Protein AF-A0A2D6X6U3-F1 (afdb_monomer)

Solvent-accessible surface area (backbone atoms only — not comparable to full-atom values): 22596 Å² total; per-residue (Å²): 142,79,85,82,82,76,74,92,81,54,95,64,70,84,72,78,69,71,82,51,91,83,68,68,94,74,86,71,89,72,70,58,77,75,73,45,63,48,71,36,63,49,91,46,55,62,51,50,60,38,50,52,53,44,48,73,73,66,46,35,29,40,32,44,30,29,43,39,57,72,42,44,70,64,40,56,71,65,46,33,44,51,45,27,53,53,24,72,74,70,71,38,43,69,32,35,41,49,38,80,51,19,31,43,11,42,38,71,89,69,31,38,62,51,69,68,36,18,53,46,31,39,54,54,54,44,50,47,52,58,52,49,42,50,47,32,85,76,33,64,38,38,36,36,37,48,60,35,60,40,48,73,21,68,42,71,40,74,41,87,94,57,55,96,89,50,84,80,32,58,39,74,42,34,36,37,32,24,30,75,86,75,23,48,68,42,86,30,53,45,46,67,46,74,50,88,91,43,65,85,30,62,42,78,87,77,68,45,33,53,77,33,45,37,68,56,47,40,52,48,49,27,41,49,54,46,50,53,52,53,50,53,38,52,49,34,44,49,52,19,51,64,52,26,64,62,24,72,67,68,36,49,78,59,26,72,37,58,63,41,71,72,53,56,56,45,33,48,75,74,37,61,68,38,34,51,24,51,50,28,35,56,60,16,33,59,30,47,50,54,26,46,56,52,47,52,54,51,48,51,48,37,54,72,39,31,56,77,76,50,43,56,57,48,50,54,42,51,50,54,33,53,59,40,47,54,73,20,38,45,80,41,77,46,100,88,71,50,74,43,79,36,48,19,56,36,21,47,61,36,46,50,53,27,49,53,52,38,52,55,56,59,68,70,52,78,59,28,54,48,41,43,54,39,56,64,57,38,48,55,38,18,51,51,34,53,49,51,48,51,52,54,40,34,73,75,42,46,97,36,26,60,37,79,39,78,37,66,41,64,78,57,24,27,84,22,77,86,128

pLDDT: mean 87.96, std 14.48, range [26.66, 98.5]

Sequence (419 aa):
MAYEISNYEAFQSGGYSSLNPDYGNFVGHRINAGAIGSPTGIQTANQLNEVIARMREGVKNIELQPIQQDVFDQIPKQHFQEIRALMKLSGVKPSVHAPMIDPAGFDPEKGYRGDIAREDAERKLFSVIEKSRELDPQGNTPVVIHSSSGIPGREWRPKEGTKPGEEERFEEWRGMAINQETGQITDIKREKLFRPSHPEDLDLEAKEGTEMSPELRIHSINAGEWENKLIELAQFKKHANEIMGDAPLVLGEESHLPAIPENTNALGKIDPRKAEAYNKMRDADIFLENTKLGFDAAFEKAFKYGKPEQREMLKDIAEEYNNKMKEASVPLKIKDGREIDVPVIGAPSKKREALNQAIHRLASIVPPETFVPVEEFAMDKTATTLGNLAAKSYEKYGKNAPVLAIENMYSGFAFSRAE

Mean predicted aligned error: 8.79 Å

Foldseek 3Di:
DDDPPPPPPPPDDPDDPLPDPPPDPDPDDRDDPQPDEDEFDQPALQQLVSLVVCVVVVHQEYEYHVQALVSPVPNDLVSLLVSLVVCVVSVHAYAYEAHLQFCLQADQVQAHPPVVSNVVSLVSLLVSLVSQVSSDPFAAHEYEYALGRRFFAFDKDADPPDDPPDPPRIDGAKFWKAQPVRSDIDIFGWDFDADPVPVVQVPPPVVRGDIQHSVNVLLVVLVVVLVVLLVVLVVLLVVLCVLLPCLCVVCPPQQQAFPDPVSLVVQCVVDVSNNSNLVSLVVSVVSLVVSVVSLVVSLVLCCVQPDPVVVVLSVVLVVQLVVLLLSQWDWDQDPVRDTDTGGGSNSSVSSSVSSVVSSVSSVPGRRGSSMDTSLVSSNVSSCVSVVCSVVVQCVVQPNRRHHYHYDHDDPRGRPHDPD

Structure (mmCIF, N/CA/C/O backbone):
data_AF-A0A2D6X6U3-F1
#
_entry.id   AF-A0A2D6X6U3-F1
#
loop_
_atom_site.group_PDB
_atom_site.id
_atom_site.type_symbol
_atom_site.label_atom_id
_atom_site.label_alt_id
_atom_site.label_comp_id
_atom_site.label_asym_id
_atom_site.label_entity_id
_atom_site.label_seq_id
_atom_site.pdbx_PDB_ins_code
_atom_site.Cartn_x
_atom_site.Cartn_y
_atom_site.Cartn_z
_atom_site.occupancy
_atom_site.B_iso_or_equiv
_atom_site.auth_seq_id
_atom_site.auth_comp_id
_atom_site.auth_asym_id
_atom_site.auth_atom_id
_atom_site.pdbx_PDB_model_num
ATOM 1 N N . MET A 1 1 ? -45.408 35.181 25.090 1.00 32.62 1 MET A N 1
ATOM 2 C CA . MET A 1 1 ? -44.732 34.986 23.792 1.00 32.62 1 MET A CA 1
ATOM 3 C C . MET A 1 1 ? -43.248 34.844 24.065 1.00 32.62 1 MET A C 1
ATOM 5 O O . MET A 1 1 ? -42.546 35.842 24.132 1.00 32.62 1 MET A O 1
ATOM 9 N N . ALA A 1 2 ? -42.813 33.618 24.340 1.00 26.66 2 ALA A N 1
ATOM 10 C CA . ALA A 1 2 ? -41.407 33.256 24.440 1.00 26.66 2 ALA A CA 1
ATOM 11 C C . ALA A 1 2 ? -41.113 32.395 23.211 1.00 26.66 2 ALA A C 1
ATOM 13 O O . ALA A 1 2 ? -41.846 31.444 22.951 1.00 26.66 2 ALA A O 1
ATOM 14 N N . TYR A 1 3 ? -40.130 32.805 22.418 1.00 27.16 3 TYR A N 1
ATOM 15 C CA . TYR A 1 3 ? -39.669 32.057 21.258 1.00 27.16 3 TYR A CA 1
ATOM 16 C C . TYR A 1 3 ? -38.953 30.793 21.746 1.00 27.16 3 TYR A C 1
ATOM 18 O O . TYR A 1 3 ? -37.928 30.886 22.420 1.00 27.16 3 TYR A O 1
ATOM 26 N N . GLU A 1 4 ? -39.497 29.624 21.411 1.00 28.45 4 GLU A N 1
ATOM 27 C CA . GLU A 1 4 ? -38.754 28.367 21.432 1.00 28.45 4 GLU A CA 1
ATOM 28 C C . GLU A 1 4 ? -37.701 28.421 20.323 1.00 28.45 4 GLU A C 1
ATOM 30 O O . GLU A 1 4 ? -38.016 28.357 19.135 1.00 28.45 4 GLU A O 1
ATOM 35 N N . ILE A 1 5 ? -36.438 28.555 20.717 1.00 29.53 5 ILE A N 1
ATOM 36 C CA . ILE A 1 5 ? -35.306 28.270 19.839 1.00 29.53 5 ILE A CA 1
ATOM 37 C C . ILE A 1 5 ? -35.146 26.749 19.856 1.00 29.53 5 ILE A C 1
ATOM 39 O O . ILE A 1 5 ? -34.480 26.188 20.725 1.00 29.53 5 ILE A O 1
ATOM 43 N N . SER A 1 6 ? -35.814 26.070 18.926 1.00 32.16 6 SER A N 1
ATOM 44 C CA . SER A 1 6 ? -35.453 24.702 18.566 1.00 32.16 6 SER A CA 1
ATOM 45 C C . SER A 1 6 ? -34.182 24.776 17.721 1.00 32.16 6 SER A C 1
ATOM 47 O O . SER A 1 6 ? -34.197 25.233 16.581 1.00 32.16 6 SER A O 1
ATOM 49 N N . ASN A 1 7 ? -33.049 24.380 18.303 1.00 27.80 7 ASN A N 1
ATOM 50 C CA . ASN A 1 7 ? -31.833 24.130 17.535 1.00 27.80 7 ASN A CA 1
ATOM 51 C C . ASN A 1 7 ? -32.080 22.902 16.648 1.00 27.80 7 ASN A C 1
ATOM 53 O O . ASN A 1 7 ? -32.185 21.786 17.149 1.00 27.80 7 ASN A O 1
ATOM 57 N N . TYR A 1 8 ? -32.156 23.116 15.336 1.00 33.81 8 TYR A N 1
ATOM 58 C CA . TYR A 1 8 ? -32.332 22.072 14.318 1.00 33.81 8 TYR A CA 1
ATOM 59 C C . TYR A 1 8 ? -31.047 21.261 14.024 1.00 33.81 8 TYR A C 1
ATOM 61 O O . TYR A 1 8 ? -31.035 20.459 13.099 1.00 33.81 8 TYR A O 1
ATOM 69 N N . GLU A 1 9 ? -29.978 21.422 14.815 1.00 32.91 9 GLU A N 1
ATOM 70 C CA . GLU A 1 9 ? -28.656 20.807 14.575 1.00 32.91 9 GLU A CA 1
ATOM 71 C C . GLU A 1 9 ? -28.160 19.903 15.721 1.00 32.91 9 GLU A C 1
ATOM 73 O O . GLU A 1 9 ? -26.964 19.680 15.886 1.00 32.91 9 GLU A O 1
ATOM 78 N N . ALA A 1 10 ? -29.060 19.353 16.538 1.00 31.61 10 ALA A N 1
ATOM 79 C CA . ALA A 1 10 ? -28.694 18.296 17.479 1.00 31.61 10 ALA A CA 1
ATOM 80 C C . ALA A 1 10 ? -29.035 16.923 16.875 1.00 31.61 10 ALA A C 1
ATOM 82 O O . ALA A 1 10 ? -30.178 16.479 16.942 1.00 31.61 10 ALA A O 1
ATOM 83 N N . PHE A 1 11 ? -28.037 16.223 16.322 1.00 36.31 11 PHE A N 1
ATOM 84 C CA . PHE A 1 11 ? -28.172 14.815 15.897 1.00 36.31 11 PHE A CA 1
ATOM 85 C C . PHE A 1 11 ? -28.460 13.856 17.066 1.00 36.31 11 PHE A C 1
ATOM 87 O O . PHE A 1 11 ? -28.853 12.714 16.854 1.00 36.31 11 PHE A O 1
ATOM 94 N N . GLN A 1 12 ? -28.320 14.327 18.306 1.00 31.73 12 GLN A N 1
ATOM 95 C CA . GLN A 1 12 ? -28.896 13.686 19.479 1.00 31.73 12 GLN A CA 1
ATOM 96 C C . GLN A 1 12 ? -30.025 14.569 20.002 1.00 31.73 12 GLN A C 1
ATOM 98 O O . GLN A 1 12 ? -29.785 15.567 20.682 1.00 31.73 12 GLN A O 1
ATOM 103 N N . SER A 1 13 ? -31.272 14.203 19.703 1.00 35.25 13 SER A N 1
ATOM 104 C CA . SER A 1 13 ? -32.409 14.719 20.462 1.00 35.25 13 SER A CA 1
ATOM 105 C C . SER A 1 13 ? -32.139 14.431 21.939 1.00 35.25 13 SER A C 1
ATOM 107 O O . SER A 1 13 ? -31.929 13.267 22.287 1.00 35.25 13 SER A O 1
ATOM 109 N N . GLY A 1 14 ? -32.102 15.462 22.790 1.00 42.12 14 GLY A N 1
ATOM 110 C CA . GLY A 1 14 ? -31.928 15.293 24.233 1.00 42.12 14 GLY A CA 1
ATOM 111 C C . GLY A 1 14 ? -32.846 14.181 24.739 1.00 42.12 14 GLY A C 1
ATOM 112 O O . GLY A 1 14 ? -34.065 14.264 24.592 1.00 42.12 14 GLY A O 1
ATOM 113 N N . GLY A 1 15 ? -32.245 13.097 25.231 1.00 45.00 15 GLY A N 1
ATOM 114 C CA . GLY A 1 15 ? -32.972 11.880 25.568 1.00 45.00 15 GLY A CA 1
ATOM 115 C C . GLY A 1 15 ? -33.969 12.111 26.701 1.00 45.00 15 GLY A C 1
ATOM 116 O O . GLY A 1 15 ? -33.704 12.856 27.645 1.00 45.00 15 GLY A O 1
ATOM 117 N N . TYR A 1 16 ? -35.117 11.437 26.617 1.00 52.72 16 TYR A N 1
ATOM 118 C CA . TYR A 1 16 ? -36.073 11.337 27.717 1.00 52.72 16 TYR A CA 1
ATOM 119 C C . TYR A 1 16 ? -35.357 10.894 29.001 1.00 52.72 16 TYR A C 1
ATOM 121 O O . TYR A 1 16 ? -34.535 9.977 28.970 1.00 52.72 16 TYR A O 1
ATOM 129 N N . SER A 1 17 ? -35.681 11.510 30.143 1.00 55.25 17 SER A N 1
ATOM 130 C CA . SER A 1 17 ? -35.148 11.064 31.434 1.00 55.25 17 SER A CA 1
ATOM 131 C C . SER A 1 17 ? -35.686 9.669 31.752 1.00 55.25 17 SER A C 1
ATOM 133 O O . SER A 1 17 ? -36.802 9.516 32.244 1.00 55.25 17 SER A O 1
ATOM 135 N N . SER A 1 18 ? -34.875 8.641 31.500 1.00 54.41 18 SER A N 1
ATOM 136 C CA . SER A 1 18 ? -35.197 7.233 31.766 1.00 54.41 18 SER A CA 1
ATOM 137 C C . SER A 1 18 ? -35.337 6.903 33.260 1.00 54.41 18 SER A C 1
ATOM 139 O O . SER A 1 18 ? -35.603 5.753 33.610 1.00 54.41 18 SER A O 1
ATOM 141 N N . LEU A 1 19 ? -35.126 7.892 34.138 1.00 55.78 19 LEU A N 1
ATOM 142 C CA . LEU A 1 19 ? -35.125 7.764 35.596 1.00 55.78 19 LEU A CA 1
ATOM 143 C C . LEU A 1 19 ? -36.309 8.470 36.280 1.00 55.78 19 LEU A C 1
ATOM 145 O O . LEU A 1 19 ? -36.499 8.262 37.476 1.00 55.78 19 LEU A O 1
ATOM 149 N N . ASN A 1 20 ? -37.103 9.286 35.571 1.00 59.03 20 ASN A N 1
ATOM 150 C CA . ASN A 1 20 ? -38.255 9.975 36.164 1.00 59.03 20 ASN A CA 1
ATOM 151 C C . ASN A 1 20 ? -39.562 9.194 35.905 1.00 59.03 20 ASN A C 1
ATOM 153 O O . ASN A 1 20 ? -39.983 9.106 34.751 1.00 59.03 20 ASN A O 1
ATOM 157 N N . PRO A 1 21 ? -40.223 8.641 36.942 1.00 55.72 21 PRO A N 1
ATOM 158 C CA . PRO A 1 21 ? -41.437 7.842 36.774 1.00 55.72 21 PRO A CA 1
ATOM 159 C C . PRO A 1 21 ? -42.661 8.641 36.297 1.00 55.72 21 PRO A C 1
ATOM 161 O O . PRO A 1 21 ? -43.565 8.032 35.729 1.00 55.72 21 PRO A O 1
ATOM 164 N N . ASP A 1 22 ? -42.679 9.966 36.483 1.00 59.72 22 ASP A N 1
ATOM 165 C CA . ASP A 1 22 ? -43.851 10.817 36.222 1.00 59.72 22 ASP A CA 1
ATOM 166 C C . ASP A 1 22 ? -43.753 11.617 34.907 1.00 59.72 22 ASP A C 1
ATOM 168 O O . ASP A 1 22 ? -44.654 12.387 34.564 1.00 59.72 22 ASP A O 1
ATOM 172 N N . TYR A 1 23 ? -42.656 11.475 34.154 1.00 50.22 23 TYR A N 1
ATOM 173 C CA . TYR A 1 23 ? -42.411 12.287 32.962 1.00 50.22 23 TYR A CA 1
ATOM 174 C C . TYR A 1 23 ? -42.971 11.634 31.688 1.00 50.22 23 TYR A C 1
ATOM 176 O O . TYR A 1 23 ? -42.294 10.870 31.001 1.00 50.22 23 TYR A O 1
ATOM 184 N N . GLY A 1 24 ? -44.214 11.994 31.352 1.00 54.59 24 GLY A N 1
ATOM 185 C CA . GLY A 1 24 ? -44.879 11.643 30.093 1.00 54.59 24 GLY A CA 1
ATOM 186 C C . GLY A 1 24 ? -45.430 10.212 30.027 1.00 54.59 24 GLY A C 1
ATOM 187 O O . GLY A 1 24 ? -45.145 9.366 30.870 1.00 54.59 24 GLY A O 1
ATOM 188 N N . ASN A 1 25 ? -46.237 9.931 28.996 1.00 53.66 25 ASN A N 1
ATOM 189 C CA . ASN A 1 25 ? -46.742 8.587 28.682 1.00 53.66 25 ASN A CA 1
ATOM 190 C C . ASN A 1 25 ? -45.595 7.698 28.159 1.00 53.66 25 ASN A C 1
ATOM 192 O O . ASN A 1 25 ? -45.518 7.393 26.970 1.00 53.66 25 ASN A O 1
ATOM 196 N N . PHE A 1 26 ? -44.657 7.334 29.033 1.00 54.72 26 PHE A N 1
ATOM 197 C CA . PHE A 1 26 ? -43.480 6.545 28.689 1.00 54.72 26 PHE A CA 1
ATOM 198 C C . PHE A 1 26 ? -43.853 5.073 28.455 1.00 54.72 26 PHE A C 1
ATOM 200 O O . PHE A 1 26 ? -44.169 4.339 29.391 1.00 54.72 26 PHE A O 1
ATOM 207 N N . VAL A 1 27 ? -43.784 4.644 27.192 1.00 53.50 27 VAL A N 1
ATOM 208 C CA . VAL A 1 27 ? -44.004 3.259 26.721 1.00 53.50 27 VAL A CA 1
ATOM 209 C C . VAL A 1 27 ? -42.690 2.483 26.492 1.00 53.50 27 VAL A C 1
ATOM 211 O O . VAL A 1 27 ? -42.714 1.366 25.985 1.00 53.50 27 VAL A O 1
ATOM 214 N N . GLY A 1 28 ? -41.537 3.066 26.845 1.00 56.84 28 GLY A N 1
ATOM 215 C CA . GLY A 1 28 ? -40.205 2.508 26.575 1.00 56.84 28 GLY A CA 1
ATOM 216 C C . GLY A 1 28 ? -39.633 1.588 27.665 1.00 56.84 28 GLY A C 1
ATOM 217 O O . GLY A 1 28 ? -40.194 1.418 28.750 1.00 56.84 28 GLY A O 1
ATOM 218 N N . HIS A 1 29 ? -38.462 1.006 27.383 1.00 55.41 29 HIS A N 1
ATOM 219 C CA . HIS A 1 29 ? -37.705 0.183 28.330 1.00 55.41 29 HIS A CA 1
ATOM 220 C C . HIS A 1 29 ? -37.050 1.043 29.423 1.00 55.41 29 HIS A C 1
ATOM 222 O O . HIS A 1 29 ? -36.340 2.004 29.139 1.00 55.41 29 HIS A O 1
ATOM 228 N N . ARG A 1 30 ? -37.268 0.679 30.692 1.00 64.62 30 ARG A N 1
ATOM 229 C CA . ARG A 1 30 ? -36.611 1.303 31.852 1.00 64.62 30 ARG A CA 1
ATOM 230 C C . ARG A 1 30 ? -35.260 0.630 32.099 1.00 64.62 30 ARG A C 1
ATOM 232 O O . ARG A 1 30 ? -35.197 -0.596 32.180 1.00 64.62 30 ARG A O 1
ATOM 239 N N . ILE A 1 31 ? -34.195 1.415 32.250 1.00 65.69 31 ILE A N 1
ATOM 240 C CA . ILE A 1 31 ? -32.863 0.892 32.582 1.00 65.69 31 ILE A CA 1
ATOM 241 C C . ILE A 1 31 ? -32.826 0.592 34.083 1.00 65.69 31 ILE A C 1
ATOM 243 O O . ILE A 1 31 ? -33.157 1.443 34.908 1.00 65.69 31 ILE A O 1
ATOM 247 N N . ASN A 1 32 ? -32.436 -0.627 34.455 1.00 74.12 32 ASN A N 1
ATOM 248 C CA . ASN A 1 32 ? -32.207 -0.971 35.856 1.00 74.12 32 ASN A CA 1
ATOM 249 C C . ASN A 1 32 ? -31.041 -0.123 36.391 1.00 74.12 32 ASN A C 1
ATOM 251 O O . ASN A 1 32 ? -29.973 -0.127 35.789 1.00 74.12 32 ASN A O 1
ATOM 255 N N . ALA A 1 33 ? -31.206 0.561 37.526 1.00 71.12 33 ALA A N 1
ATOM 256 C CA . ALA A 1 33 ? -30.142 1.376 38.122 1.00 71.12 33 ALA A CA 1
ATOM 257 C C . ALA A 1 33 ? -28.835 0.586 38.356 1.00 71.12 33 ALA A C 1
ATOM 259 O O . ALA A 1 33 ? -27.749 1.140 38.238 1.00 71.12 33 ALA A O 1
ATOM 260 N N . GLY A 1 34 ? -28.919 -0.728 38.604 1.00 72.12 34 GLY A N 1
ATOM 261 C CA . GLY A 1 34 ? -27.753 -1.613 38.718 1.00 72.12 34 GLY A CA 1
ATOM 262 C C . GLY A 1 34 ? -27.026 -1.912 37.397 1.00 72.12 34 GLY A C 1
ATOM 263 O O . GLY A 1 34 ? -25.948 -2.502 37.423 1.00 72.12 34 GLY A O 1
ATOM 264 N N . ALA A 1 35 ? -27.595 -1.525 36.253 1.00 76.75 35 ALA A N 1
ATOM 265 C CA . ALA A 1 35 ? -26.960 -1.600 34.937 1.00 76.75 35 ALA A CA 1
ATOM 266 C C . ALA A 1 35 ? -26.151 -0.336 34.598 1.00 76.75 35 ALA A C 1
ATOM 268 O O . ALA A 1 35 ? -25.394 -0.347 33.634 1.00 76.75 35 ALA A O 1
ATOM 269 N N . ILE A 1 36 ? -26.275 0.735 35.391 1.00 82.06 36 ILE A N 1
ATOM 270 C CA . ILE A 1 36 ? -25.489 1.955 35.200 1.00 82.06 36 ILE A CA 1
ATOM 271 C C . ILE A 1 36 ? -24.028 1.655 35.555 1.00 82.06 36 ILE A C 1
ATOM 273 O O . ILE A 1 36 ? -23.730 1.067 36.603 1.00 82.06 36 ILE A O 1
ATOM 277 N N . GLY A 1 37 ? -23.127 2.024 34.649 1.00 87.19 37 GLY A N 1
ATOM 278 C CA . GLY A 1 37 ? -21.687 1.954 34.853 1.00 87.19 37 GLY A CA 1
ATOM 279 C C . GLY A 1 37 ? -21.056 3.335 34.975 1.00 87.19 37 GLY A C 1
ATOM 280 O O . GLY A 1 37 ? -21.692 4.341 34.666 1.00 87.19 37 GLY A O 1
ATOM 281 N N . SER A 1 38 ? -19.810 3.382 35.439 1.00 92.12 38 SER A N 1
ATOM 282 C CA . SER A 1 38 ? -19.022 4.615 35.477 1.00 92.12 38 SER A CA 1
ATOM 283 C C . SER A 1 38 ? -17.562 4.329 35.134 1.00 92.12 38 SER A C 1
ATOM 285 O O . SER A 1 38 ? -17.004 3.357 35.662 1.00 92.12 38 SER A O 1
ATOM 287 N N . PRO A 1 39 ? -16.934 5.149 34.279 1.00 92.56 39 PRO A N 1
ATOM 288 C CA . PRO A 1 39 ? -15.528 5.002 33.972 1.00 92.56 39 PRO A CA 1
ATOM 289 C C . PRO A 1 39 ? -14.625 5.562 35.075 1.00 92.56 39 PRO A C 1
ATOM 291 O O . PRO A 1 39 ? -14.991 6.456 35.853 1.00 92.56 39 PRO A O 1
ATOM 294 N N . THR A 1 40 ? -13.407 5.040 35.131 1.00 92.31 40 THR A N 1
ATOM 295 C CA . THR A 1 40 ? -12.306 5.627 35.900 1.00 92.31 40 THR A CA 1
ATOM 296 C C . THR A 1 40 ? -11.633 6.775 35.142 1.00 92.31 40 THR A C 1
ATOM 298 O O . THR A 1 40 ? -11.835 6.960 33.944 1.00 92.31 40 THR A O 1
ATOM 301 N N . GLY A 1 41 ? -10.827 7.582 35.837 1.00 87.69 41 GLY A N 1
ATOM 302 C CA . GLY A 1 41 ? -10.071 8.663 35.207 1.00 87.69 41 GLY A CA 1
ATOM 303 C C . GLY A 1 41 ? -9.050 8.185 34.165 1.00 87.69 41 GLY A C 1
ATOM 304 O O . GLY A 1 41 ? -8.297 7.237 34.397 1.00 87.69 41 GLY A O 1
ATOM 305 N N . ILE A 1 42 ? -8.970 8.917 33.049 1.00 85.69 42 ILE A N 1
ATOM 306 C CA . ILE A 1 42 ? -8.139 8.561 31.886 1.00 85.69 42 ILE A CA 1
ATOM 307 C C . ILE A 1 42 ? -6.661 8.949 32.010 1.00 85.69 42 ILE A C 1
ATOM 309 O O . ILE A 1 42 ? -5.814 8.428 31.291 1.00 85.69 42 ILE A O 1
ATOM 313 N N . GLN A 1 43 ? -6.352 9.871 32.925 1.00 85.06 43 GLN A N 1
ATOM 314 C CA . GLN A 1 43 ? -5.038 10.519 33.053 1.00 85.06 43 GLN A CA 1
ATOM 315 C C . GLN A 1 43 ? -4.198 9.969 34.215 1.00 85.06 43 GLN A C 1
ATOM 317 O O . GLN A 1 43 ? -3.161 10.533 34.551 1.00 85.06 43 GLN A O 1
ATOM 322 N N . THR A 1 44 ? -4.658 8.916 34.896 1.00 87.25 44 THR A N 1
ATOM 323 C CA . THR A 1 44 ? -4.016 8.426 36.122 1.00 87.25 44 THR A CA 1
ATOM 324 C C . THR A 1 44 ? -3.679 6.947 36.035 1.00 87.25 44 THR A C 1
ATOM 326 O O . THR A 1 44 ? -4.512 6.120 35.679 1.00 87.25 44 THR A O 1
ATOM 329 N N . ALA A 1 45 ? -2.460 6.581 36.433 1.00 88.62 45 ALA A N 1
ATOM 330 C CA . ALA A 1 45 ? -2.086 5.177 36.608 1.00 88.62 45 ALA A CA 1
ATOM 331 C C . ALA A 1 45 ? -2.677 4.579 37.903 1.00 88.62 45 ALA A C 1
ATOM 333 O O . ALA A 1 45 ? -2.730 3.358 38.080 1.00 88.62 45 ALA A O 1
ATOM 334 N N . ASN A 1 46 ? -3.160 5.420 38.827 1.00 92.25 46 ASN A N 1
ATOM 335 C CA . ASN A 1 46 ? -3.733 4.986 40.100 1.00 92.25 46 ASN A CA 1
ATOM 336 C C . ASN A 1 46 ? -5.204 4.562 39.963 1.00 92.25 46 ASN A C 1
ATOM 338 O O . ASN A 1 46 ? -6.105 5.073 40.628 1.00 92.25 46 ASN A O 1
ATOM 342 N N . GLN A 1 47 ? -5.429 3.591 39.086 1.00 91.62 47 GLN A N 1
ATOM 343 C CA . GLN A 1 47 ? -6.746 3.047 38.779 1.00 91.62 47 GLN A CA 1
ATOM 344 C C . GLN A 1 47 ? -7.418 2.375 39.987 1.00 91.62 47 GLN A C 1
ATOM 346 O O . GLN A 1 47 ? -8.640 2.367 40.086 1.00 91.62 47 GLN A O 1
ATOM 351 N N . LEU A 1 48 ? -6.641 1.861 40.946 1.00 92.69 48 LEU A N 1
ATOM 352 C CA . LEU A 1 48 ? -7.176 1.275 42.177 1.00 92.69 48 LEU A CA 1
ATOM 353 C C . LEU A 1 48 ? -7.977 2.303 42.991 1.00 92.69 48 LEU A C 1
ATOM 355 O O . LEU A 1 48 ? -9.091 2.013 43.427 1.00 92.69 48 LEU A O 1
ATOM 359 N N . ASN A 1 49 ? -7.436 3.511 43.166 1.00 94.00 49 ASN A N 1
ATOM 360 C CA . ASN A 1 49 ? -8.135 4.571 43.892 1.00 94.00 49 ASN A CA 1
ATOM 361 C C . ASN A 1 49 ? -9.384 5.057 43.146 1.00 94.00 49 ASN A C 1
ATOM 363 O O . ASN A 1 49 ? -10.409 5.290 43.787 1.00 94.00 49 ASN A O 1
ATOM 367 N N . GLU A 1 50 ? -9.328 5.150 41.815 1.00 94.38 50 GLU A N 1
ATOM 368 C CA . GLU A 1 50 ? -10.488 5.498 40.984 1.00 94.38 50 GLU A CA 1
ATOM 369 C C . GLU A 1 50 ? -11.616 4.469 41.132 1.00 94.38 50 GLU A C 1
ATOM 371 O O . GLU A 1 50 ? -12.768 4.832 41.370 1.00 94.38 50 GLU A O 1
ATOM 376 N N . VAL A 1 51 ? -11.284 3.173 41.088 1.00 93.25 51 VAL A N 1
ATOM 377 C CA . VAL A 1 51 ? -12.248 2.092 41.330 1.00 93.25 51 VAL A CA 1
ATOM 378 C C . VAL A 1 51 ? -12.878 2.237 42.716 1.00 93.25 51 VAL A C 1
ATOM 380 O O . VAL A 1 51 ? -14.101 2.204 42.835 1.00 93.25 51 VAL A O 1
ATOM 383 N N . ILE A 1 52 ? -12.079 2.457 43.766 1.00 93.94 52 ILE A N 1
ATOM 384 C CA . ILE A 1 52 ? -12.595 2.651 45.131 1.00 93.94 52 ILE A CA 1
ATOM 385 C C . ILE A 1 52 ? -13.552 3.850 45.199 1.00 93.94 52 ILE A C 1
ATOM 387 O O . ILE A 1 52 ? -14.579 3.766 45.877 1.00 93.94 52 ILE A O 1
ATOM 391 N N . ALA A 1 53 ? -13.247 4.952 44.510 1.00 94.56 53 ALA A N 1
ATOM 392 C CA . ALA A 1 53 ? -14.114 6.126 44.464 1.00 94.56 53 ALA A CA 1
ATOM 393 C C . ALA A 1 53 ? -15.475 5.797 43.825 1.00 94.56 53 ALA A C 1
ATOM 395 O O . ALA A 1 53 ? -16.509 6.013 44.459 1.00 94.56 53 ALA A O 1
ATOM 396 N N . ARG A 1 54 ? -15.488 5.158 42.648 1.00 94.12 54 ARG A N 1
ATOM 397 C CA . ARG A 1 54 ? -16.731 4.728 41.975 1.00 94.12 54 ARG A CA 1
ATOM 398 C C . ARG A 1 54 ? -17.534 3.720 42.795 1.00 94.12 54 ARG A C 1
ATOM 400 O O . ARG A 1 54 ? -18.759 3.793 42.858 1.00 94.12 54 ARG A O 1
ATOM 407 N N . MET A 1 55 ? -16.859 2.811 43.493 1.00 91.25 55 MET A N 1
ATOM 408 C CA . MET A 1 55 ? -17.521 1.879 44.408 1.00 91.25 55 MET A CA 1
ATOM 409 C C . MET A 1 55 ? -18.226 2.603 45.562 1.00 91.25 55 MET A C 1
ATOM 411 O O . MET A 1 55 ? -19.336 2.220 45.934 1.00 91.25 55 MET A O 1
ATOM 415 N N . ARG A 1 56 ? -17.608 3.651 46.125 1.00 91.62 56 ARG A N 1
ATOM 416 C CA . ARG A 1 56 ? -18.212 4.477 47.189 1.00 91.62 56 ARG A CA 1
ATOM 417 C C . ARG A 1 56 ? -19.418 5.273 46.695 1.00 91.62 56 ARG A C 1
ATOM 419 O O . ARG A 1 56 ? -20.337 5.497 47.474 1.00 91.62 56 ARG A O 1
ATOM 426 N N . GLU A 1 57 ? -19.437 5.638 45.416 1.00 91.12 57 GLU A N 1
ATOM 427 C CA . GLU A 1 57 ? -20.594 6.245 44.739 1.00 91.12 57 GLU A CA 1
ATOM 428 C C . GLU A 1 57 ? -21.744 5.240 44.512 1.00 91.12 57 GLU A C 1
ATOM 430 O O . GLU A 1 57 ? -22.830 5.625 44.087 1.00 91.12 57 GLU A O 1
ATOM 435 N N . GLY A 1 58 ? -21.539 3.953 44.819 1.00 89.44 58 GLY A N 1
ATOM 436 C CA . GLY A 1 58 ? -22.545 2.900 44.667 1.00 89.44 58 GLY A CA 1
ATOM 437 C C . GLY A 1 58 ? -22.594 2.273 43.271 1.00 89.44 58 GLY A C 1
ATOM 438 O O . GLY A 1 58 ? -23.489 1.468 43.000 1.00 89.44 58 GLY A O 1
ATOM 439 N N . VAL A 1 59 ? -21.636 2.595 42.395 1.00 91.00 59 VAL A N 1
ATOM 440 C CA . VAL A 1 59 ? -21.566 2.073 41.024 1.00 91.00 59 VAL A CA 1
ATOM 441 C C . VAL A 1 59 ? -21.274 0.569 41.034 1.00 91.00 59 VAL A C 1
ATOM 443 O O . VAL A 1 59 ? -20.391 0.093 41.751 1.00 91.00 59 VAL A O 1
ATOM 446 N N . LYS A 1 60 ? -22.016 -0.197 40.223 1.00 89.81 60 LYS A N 1
ATOM 447 C CA . LYS A 1 60 ? -21.891 -1.665 40.137 1.00 89.81 60 LYS A CA 1
ATOM 448 C C . LYS A 1 60 ? -21.094 -2.170 38.939 1.00 89.81 60 LYS A C 1
ATOM 450 O O . LYS A 1 60 ? -20.554 -3.271 39.022 1.00 89.81 60 LYS A O 1
ATOM 455 N N . ASN A 1 61 ? -20.984 -1.380 37.876 1.00 91.94 61 ASN A N 1
ATOM 456 C CA . ASN A 1 61 ? -20.179 -1.705 36.699 1.00 91.94 61 ASN A CA 1
ATOM 457 C C . ASN A 1 61 ? -19.122 -0.612 36.530 1.00 91.94 61 ASN A C 1
ATOM 459 O O . ASN A 1 61 ? -19.470 0.558 36.400 1.00 91.94 61 ASN A O 1
ATOM 463 N N . ILE A 1 62 ? -17.844 -0.967 36.587 1.00 93.69 62 ILE A N 1
ATOM 464 C CA . ILE A 1 62 ? -16.755 0.011 36.492 1.00 93.69 62 ILE A CA 1
ATOM 465 C C . ILE A 1 62 ? -15.892 -0.350 35.294 1.00 93.69 62 ILE A C 1
ATOM 467 O O . ILE A 1 62 ? -15.435 -1.489 35.178 1.00 93.69 62 ILE A O 1
ATOM 471 N N . GLU A 1 63 ? -15.669 0.623 34.420 1.00 93.44 63 GLU A N 1
ATOM 472 C CA . GLU A 1 63 ? -14.740 0.492 33.304 1.00 93.44 63 GLU A CA 1
ATOM 473 C C . GLU A 1 63 ? -13.413 1.154 33.657 1.00 93.44 63 GLU A C 1
ATOM 475 O O . GLU A 1 63 ? -13.364 2.327 34.027 1.00 93.44 63 GLU A O 1
ATOM 480 N N . LEU A 1 64 ? -12.332 0.389 33.550 1.00 93.88 64 LEU A N 1
ATOM 481 C CA . LEU A 1 64 ? -10.979 0.911 33.655 1.00 93.88 64 LEU A CA 1
ATOM 482 C C . LEU A 1 64 ? -10.635 1.606 32.337 1.00 93.88 64 LEU A C 1
ATOM 484 O O . LEU A 1 64 ? -10.473 0.915 31.335 1.00 93.88 64 LEU A O 1
ATOM 488 N N . GLN A 1 65 ? -10.499 2.935 32.341 1.00 89.38 65 GLN A N 1
ATOM 489 C CA . GLN A 1 65 ? -10.263 3.737 31.131 1.00 89.38 65 GLN A CA 1
ATOM 490 C C . GLN A 1 65 ? -8.889 4.430 31.040 1.00 89.38 65 GLN A C 1
ATOM 492 O O . GLN A 1 65 ? -8.820 5.635 30.829 1.00 89.38 65 GLN A O 1
ATOM 497 N N . PRO A 1 66 ? -7.750 3.739 31.152 1.00 81.12 66 PRO A N 1
ATOM 498 C CA . PRO A 1 66 ? -6.449 4.335 30.845 1.00 81.12 66 PRO A CA 1
ATOM 499 C C . PRO A 1 66 ? -6.267 4.479 29.319 1.00 81.12 66 PRO A C 1
ATOM 501 O O . PRO A 1 66 ? -5.585 3.685 28.679 1.00 81.12 66 PRO A O 1
ATOM 504 N N . ILE A 1 67 ? -6.900 5.505 28.740 1.00 81.56 67 ILE A N 1
ATOM 505 C CA . ILE A 1 67 ? -6.932 5.791 27.291 1.00 81.56 67 ILE A CA 1
ATOM 506 C C . ILE A 1 67 ? -5.520 6.025 26.720 1.00 81.56 67 ILE A C 1
ATOM 508 O O . ILE A 1 67 ? -5.256 5.742 25.551 1.00 81.56 67 ILE A O 1
ATOM 512 N N . GLN A 1 68 ? -4.593 6.523 27.540 1.00 85.81 68 GLN A N 1
ATOM 513 C CA . GLN A 1 68 ? -3.211 6.774 27.140 1.00 85.81 68 GLN A CA 1
ATOM 514 C C . GLN A 1 68 ? -2.330 5.535 27.358 1.00 85.81 68 GLN A C 1
ATOM 516 O O . GLN A 1 68 ? -2.325 4.932 28.435 1.00 85.81 68 GLN A O 1
ATOM 521 N N . GLN A 1 69 ? -1.570 5.151 26.329 1.00 86.50 69 GLN A N 1
ATOM 522 C CA . GLN A 1 69 ? -0.787 3.913 26.346 1.00 86.50 69 GLN A CA 1
ATOM 523 C C . GLN A 1 69 ? 0.330 3.940 27.403 1.00 86.50 69 GLN A C 1
ATOM 525 O O . GLN A 1 69 ? 0.529 2.970 28.128 1.00 86.50 69 GLN A O 1
ATOM 530 N N . ASP A 1 70 ? 1.028 5.064 27.528 1.00 87.12 70 ASP A N 1
ATOM 531 C CA . ASP A 1 70 ? 2.078 5.292 28.520 1.00 87.12 70 ASP A CA 1
ATOM 532 C C . ASP A 1 70 ? 1.548 5.216 29.957 1.00 87.12 70 ASP A C 1
ATOM 534 O O . ASP A 1 70 ? 2.209 4.644 30.826 1.00 87.12 70 ASP A O 1
ATOM 538 N N . VAL A 1 71 ? 0.335 5.720 30.200 1.00 87.50 71 VAL A N 1
ATOM 539 C CA . VAL A 1 71 ? -0.353 5.562 31.488 1.00 87.50 71 VAL A CA 1
ATOM 540 C C . VAL A 1 71 ? -0.676 4.092 31.737 1.00 87.50 71 VAL A C 1
ATOM 542 O O . VAL A 1 71 ? -0.393 3.586 32.822 1.00 87.50 71 VAL A O 1
ATOM 545 N N . PHE A 1 72 ? -1.222 3.382 30.745 1.00 90.12 72 PHE A N 1
ATOM 546 C CA . PHE A 1 72 ? -1.566 1.965 30.884 1.00 90.12 72 PHE A CA 1
ATOM 547 C C . PHE A 1 72 ? -0.354 1.080 31.185 1.00 90.12 72 PHE A C 1
ATOM 549 O O . PHE A 1 72 ? -0.425 0.153 32.003 1.00 90.12 72 PHE A O 1
ATOM 556 N N . ASP A 1 73 ? 0.772 1.364 30.537 1.00 88.38 73 ASP A N 1
ATOM 557 C CA . ASP A 1 73 ? 2.018 0.622 30.700 1.00 88.38 73 ASP A CA 1
ATOM 558 C C . ASP A 1 73 ? 2.612 0.782 32.104 1.00 88.38 73 ASP A C 1
ATOM 560 O O . ASP A 1 73 ? 3.207 -0.164 32.624 1.00 88.38 73 ASP A O 1
ATOM 564 N N . GLN A 1 74 ? 2.349 1.911 32.765 1.00 90.69 74 GLN A N 1
ATOM 565 C CA . GLN A 1 74 ? 2.773 2.174 34.141 1.00 90.69 74 GLN A CA 1
ATOM 566 C C . GLN A 1 74 ? 1.916 1.480 35.205 1.00 90.69 74 GLN A C 1
ATOM 568 O O . GLN A 1 74 ? 2.363 1.375 36.347 1.00 90.69 74 GLN A O 1
ATOM 573 N N . ILE A 1 75 ? 0.707 1.003 34.877 1.00 89.94 75 ILE A N 1
ATOM 574 C CA . ILE A 1 75 ? -0.169 0.353 35.861 1.00 89.94 75 ILE A CA 1
ATOM 575 C C . ILE A 1 75 ? 0.420 -1.017 36.237 1.00 89.94 75 ILE A C 1
ATOM 577 O O . ILE A 1 75 ? 0.446 -1.925 35.393 1.00 89.94 75 ILE A O 1
ATOM 581 N N . PRO A 1 76 ? 0.851 -1.227 37.496 1.00 88.50 76 PRO A N 1
ATOM 582 C CA . PRO A 1 76 ? 1.416 -2.503 37.916 1.00 88.50 76 PRO A CA 1
ATOM 583 C C . PRO A 1 76 ? 0.356 -3.606 37.899 1.00 88.50 76 PRO A C 1
ATOM 585 O O . PRO A 1 76 ? -0.807 -3.366 38.228 1.00 88.50 76 PRO A O 1
ATOM 588 N N . LYS A 1 77 ? 0.755 -4.852 37.615 1.00 88.56 77 LYS A N 1
ATOM 589 C CA . LYS A 1 77 ? -0.159 -6.013 37.675 1.00 88.56 77 LYS A CA 1
ATOM 590 C C . LYS A 1 77 ? -0.840 -6.157 39.041 1.00 88.56 77 LYS A C 1
ATOM 592 O O . LYS A 1 77 ? -1.994 -6.564 39.109 1.00 88.56 77 LYS A O 1
ATOM 597 N N . GLN A 1 78 ? -0.151 -5.760 40.110 1.00 91.19 78 GLN A N 1
ATOM 598 C CA . GLN A 1 78 ? -0.665 -5.751 41.478 1.00 91.19 78 GLN A CA 1
ATOM 599 C C . GLN A 1 78 ? -1.921 -4.878 41.612 1.00 91.19 78 GLN A C 1
ATOM 601 O O . GLN A 1 78 ? -2.846 -5.261 42.310 1.00 91.19 78 GLN A O 1
ATOM 606 N N . HIS A 1 79 ? -2.033 -3.756 40.889 1.00 93.25 79 HIS A N 1
ATOM 607 C CA . HIS A 1 79 ? -3.268 -2.962 40.920 1.00 93.25 79 HIS A CA 1
ATOM 608 C C . HIS A 1 79 ? -4.466 -3.770 40.410 1.00 93.25 79 HIS A C 1
ATOM 610 O O . HIS A 1 79 ? -5.528 -3.732 41.022 1.00 93.25 79 HIS A O 1
ATOM 616 N N . PHE A 1 80 ? -4.302 -4.543 39.333 1.00 93.00 80 PHE A N 1
ATOM 617 C CA . PHE A 1 80 ? -5.374 -5.384 38.794 1.00 93.00 80 PHE A CA 1
ATOM 618 C C . PHE A 1 80 ? -5.753 -6.522 39.760 1.00 93.00 80 PHE A C 1
ATOM 620 O O . PHE A 1 80 ? -6.933 -6.837 39.913 1.00 93.00 80 PHE A O 1
ATOM 627 N N . GLN A 1 81 ? -4.781 -7.102 40.467 1.00 92.81 81 GLN A N 1
ATOM 628 C CA . GLN A 1 81 ? -5.028 -8.139 41.478 1.00 92.81 81 GLN A CA 1
ATOM 629 C C . GLN A 1 81 ? -5.809 -7.593 42.685 1.00 92.81 81 GLN A C 1
ATOM 631 O O . GLN A 1 81 ? -6.751 -8.234 43.163 1.00 92.81 81 GLN A O 1
ATOM 636 N N . GLU A 1 82 ? -5.499 -6.374 43.113 1.00 94.12 82 GLU A N 1
ATOM 637 C CA . GLU A 1 82 ? -6.152 -5.720 44.245 1.00 94.12 82 GLU A CA 1
ATOM 638 C C . GLU A 1 82 ? -7.559 -5.249 43.864 1.00 94.12 82 GLU A C 1
ATOM 640 O O . GLU A 1 82 ? -8.516 -5.472 44.610 1.00 94.12 82 GLU A O 1
ATOM 645 N N . ILE A 1 83 ? -7.718 -4.693 42.659 1.00 93.88 83 ILE A N 1
ATOM 646 C CA . ILE A 1 83 ? -9.025 -4.366 42.077 1.00 93.88 83 ILE A CA 1
ATOM 647 C C . ILE A 1 83 ? -9.904 -5.623 42.018 1.00 93.88 83 ILE A C 1
ATOM 649 O O . ILE A 1 83 ? -11.058 -5.594 42.450 1.00 93.88 83 ILE A O 1
ATOM 653 N N . ARG A 1 84 ? -9.357 -6.761 41.574 1.00 93.75 84 ARG A N 1
ATOM 654 C CA . ARG A 1 84 ? -10.069 -8.046 41.582 1.00 93.75 84 ARG A CA 1
ATOM 655 C C . ARG A 1 84 ? -10.525 -8.450 42.981 1.00 93.75 84 ARG A C 1
ATOM 657 O O . ARG A 1 84 ? -11.651 -8.928 43.139 1.00 93.75 84 ARG A O 1
ATOM 664 N N . ALA A 1 85 ? -9.660 -8.322 43.986 1.00 93.75 85 ALA A N 1
ATOM 665 C CA . ALA A 1 85 ? -10.014 -8.658 45.362 1.00 93.75 85 ALA A CA 1
ATOM 666 C C . ALA A 1 85 ? -11.201 -7.806 45.844 1.00 93.75 85 ALA A C 1
ATOM 668 O O . ALA A 1 85 ? -12.173 -8.348 46.375 1.00 93.75 85 ALA A O 1
ATOM 669 N N . LEU A 1 86 ? -11.178 -6.498 45.566 1.00 92.19 86 LEU A N 1
ATOM 670 C CA . LEU A 1 86 ? -12.281 -5.582 45.870 1.00 92.19 86 LEU A CA 1
ATOM 671 C C . LEU A 1 86 ? -13.572 -5.944 45.126 1.00 92.19 86 LEU A C 1
ATOM 673 O O . LEU A 1 86 ? -14.655 -5.919 45.714 1.00 92.19 86 LEU A O 1
ATOM 677 N N . MET A 1 87 ? -13.476 -6.321 43.854 1.00 88.88 87 MET A N 1
ATOM 678 C CA . MET A 1 87 ? -14.625 -6.716 43.034 1.00 88.88 87 MET A CA 1
ATOM 679 C C . MET A 1 87 ? -15.297 -7.983 43.560 1.00 88.88 87 MET A C 1
ATOM 681 O O . MET A 1 87 ? -16.518 -8.014 43.703 1.00 88.88 87 MET A O 1
ATOM 685 N N . LYS A 1 88 ? -14.515 -8.994 43.963 1.00 90.88 88 LYS A N 1
ATOM 686 C CA . LYS A 1 88 ? -15.050 -10.209 44.600 1.00 90.88 88 LYS A CA 1
ATOM 687 C C . LYS A 1 88 ? -15.787 -9.920 45.907 1.00 90.88 88 LYS A C 1
ATOM 689 O O . LYS A 1 88 ? -16.790 -10.568 46.185 1.00 90.88 88 LYS A O 1
ATOM 694 N N . LEU A 1 89 ? -15.293 -8.968 46.699 1.00 92.19 89 LEU A N 1
ATOM 695 C CA . LEU A 1 89 ? -15.905 -8.596 47.979 1.00 92.19 89 LEU A CA 1
ATOM 696 C C . LEU A 1 89 ? -17.181 -7.762 47.806 1.00 92.19 89 LEU A C 1
ATOM 698 O O . LEU A 1 89 ? -18.114 -7.891 48.591 1.00 92.19 89 LEU A O 1
ATOM 702 N N . SER A 1 90 ? -17.225 -6.898 46.793 1.00 89.88 90 SER A N 1
ATOM 703 C CA . SER A 1 90 ? -18.304 -5.918 46.598 1.00 89.88 90 SER A CA 1
ATOM 704 C C . SER A 1 90 ? -19.377 -6.334 45.587 1.00 89.88 90 SER A C 1
ATOM 706 O O . SER A 1 90 ? -20.446 -5.712 45.523 1.00 89.88 90 SER A O 1
ATOM 708 N N . GLY A 1 91 ? -19.093 -7.358 44.779 1.00 88.31 91 GLY A N 1
ATOM 709 C CA . GLY A 1 91 ? -19.929 -7.789 43.657 1.00 88.31 91 GLY A CA 1
ATOM 710 C C . GLY A 1 91 ? -19.900 -6.835 42.458 1.00 88.31 91 GLY A C 1
ATOM 711 O O . GLY A 1 91 ? -20.780 -6.914 41.602 1.00 88.31 91 GLY A O 1
ATOM 712 N N . VAL A 1 92 ? -18.938 -5.912 42.411 1.00 90.06 92 VAL A N 1
ATOM 713 C CA . VAL A 1 92 ? -18.744 -4.974 41.297 1.00 90.06 92 VAL A CA 1
ATOM 714 C C . VAL A 1 92 ? -18.121 -5.696 40.106 1.00 90.06 92 VAL A C 1
ATOM 716 O O . VAL A 1 92 ? -17.259 -6.556 40.284 1.00 90.06 92 VAL A O 1
ATOM 719 N N . LYS A 1 93 ? -18.552 -5.346 38.892 1.00 89.25 93 LYS A N 1
ATOM 720 C CA . LYS A 1 93 ? -18.099 -5.976 37.647 1.00 89.25 93 LYS A CA 1
ATOM 721 C C . LYS A 1 93 ? -17.129 -5.066 36.879 1.00 89.25 93 LYS A C 1
ATOM 723 O O . LYS A 1 93 ? -17.500 -3.922 36.606 1.00 89.25 93 LYS A O 1
ATOM 728 N N . PRO A 1 94 ? -15.922 -5.548 36.523 1.00 91.12 94 PRO A N 1
ATOM 729 C CA . PRO A 1 94 ? -14.983 -4.803 35.693 1.00 91.12 94 PRO A CA 1
ATOM 730 C C . PRO A 1 94 ? -15.302 -4.896 34.202 1.00 91.12 94 PRO A C 1
ATOM 732 O O . PRO A 1 94 ? -15.749 -5.930 33.707 1.00 91.12 94 PRO A O 1
ATOM 735 N N . SER A 1 95 ? -14.904 -3.853 33.489 1.00 93.94 95 SER A N 1
ATOM 736 C CA . SER A 1 95 ? -14.481 -3.903 32.087 1.00 93.94 95 SER A CA 1
ATOM 737 C C . SER A 1 95 ? -13.180 -3.112 31.937 1.00 93.94 95 SER A C 1
ATOM 739 O O . SER A 1 95 ? -12.797 -2.369 32.847 1.00 93.94 95 SER A O 1
ATOM 741 N N . VAL A 1 96 ? -12.465 -3.312 30.835 1.00 94.81 96 VAL A N 1
ATOM 742 C CA . VAL A 1 96 ? -11.229 -2.586 30.527 1.00 94.81 96 VAL A CA 1
ATOM 743 C C . VAL A 1 96 ? -11.367 -1.953 29.161 1.00 94.81 96 VAL A C 1
ATOM 745 O O . VAL A 1 96 ? -11.602 -2.652 28.184 1.00 94.81 96 VAL A O 1
ATOM 748 N N . HIS A 1 97 ? -11.154 -0.653 29.087 1.00 95.31 97 HIS A N 1
ATOM 749 C CA . HIS A 1 97 ? -10.991 0.050 27.832 1.00 95.31 97 HIS A CA 1
ATOM 750 C C . HIS A 1 97 ? -9.513 0.023 27.439 1.00 95.31 97 HIS A C 1
ATOM 752 O O . HIS A 1 97 ? -8.637 0.384 28.233 1.00 95.31 97 HIS A O 1
ATOM 758 N N . ALA A 1 98 ? -9.213 -0.434 26.227 1.00 94.56 98 ALA A N 1
ATOM 759 C CA . ALA A 1 98 ? -7.856 -0.425 25.703 1.00 94.56 98 ALA A CA 1
ATOM 760 C C . ALA A 1 98 ? -7.383 1.015 25.431 1.00 94.56 98 ALA A C 1
ATOM 762 O O . ALA A 1 98 ? -8.202 1.897 25.169 1.00 94.56 98 ALA A O 1
ATOM 763 N N . PRO A 1 99 ? -6.069 1.287 25.469 1.00 92.69 99 PRO A N 1
ATOM 764 C CA . PRO A 1 99 ? -5.550 2.572 25.027 1.00 92.69 99 PRO A CA 1
ATOM 765 C C . PRO A 1 99 ? -5.880 2.859 23.557 1.00 92.69 99 PRO A C 1
ATOM 767 O O . PRO A 1 99 ? -6.142 1.939 22.782 1.00 92.69 99 PRO A O 1
ATOM 770 N N . MET A 1 100 ? -5.782 4.132 23.172 1.00 91.94 100 MET A N 1
ATOM 771 C CA . MET A 1 100 ? -5.933 4.621 21.796 1.00 91.94 100 MET A CA 1
ATOM 772 C C . MET A 1 100 ? -4.848 4.059 20.874 1.00 91.94 100 MET A C 1
ATOM 774 O O . MET A 1 100 ? -3.810 4.681 20.650 1.00 91.94 100 MET A O 1
ATOM 778 N N . ILE A 1 101 ? -5.078 2.854 20.367 1.00 93.69 101 ILE A N 1
ATOM 779 C CA . ILE A 1 101 ? -4.182 2.129 19.473 1.00 93.69 101 ILE A CA 1
ATOM 780 C C . ILE A 1 101 ? -4.994 1.747 18.247 1.00 93.69 101 ILE A C 1
ATOM 782 O O . ILE A 1 101 ? -5.972 1.014 18.358 1.00 93.69 101 ILE A O 1
ATOM 786 N N . ASP A 1 102 ? -4.559 2.211 17.080 1.00 94.69 102 ASP A N 1
ATOM 787 C CA . ASP A 1 102 ? -5.210 1.872 15.823 1.00 94.69 102 ASP A CA 1
ATOM 788 C C . ASP A 1 102 ? -4.899 0.413 15.430 1.00 94.69 102 ASP A C 1
ATOM 790 O O . ASP A 1 102 ? -3.730 0.089 15.181 1.00 94.69 102 ASP A O 1
ATOM 794 N N . PRO A 1 103 ? -5.898 -0.491 15.369 1.00 95.75 103 PRO A N 1
ATOM 795 C CA . PRO A 1 103 ? -5.641 -1.903 15.084 1.00 95.75 103 PRO A CA 1
ATOM 796 C C . PRO A 1 103 ? -5.140 -2.156 13.658 1.00 95.75 103 PRO A C 1
ATOM 798 O O . PRO A 1 103 ? -4.503 -3.184 13.413 1.00 95.75 103 PRO A O 1
ATOM 801 N N . ALA A 1 104 ? -5.401 -1.240 12.722 1.00 95.69 104 ALA A N 1
ATOM 802 C CA . ALA A 1 104 ? -4.875 -1.308 11.366 1.00 95.69 104 ALA A CA 1
ATOM 803 C C . ALA A 1 104 ? -3.425 -0.803 11.277 1.00 95.69 104 ALA A C 1
ATOM 805 O O . ALA A 1 104 ? -2.792 -0.991 10.243 1.00 95.69 104 ALA A O 1
ATOM 806 N N . GLY A 1 105 ? -2.859 -0.227 12.344 1.00 94.69 105 GLY A N 1
ATOM 807 C CA . GLY A 1 105 ? -1.477 0.259 12.369 1.00 94.69 105 GLY A CA 1
ATOM 808 C C . GLY A 1 105 ? -1.302 1.646 11.750 1.00 94.69 105 GLY A C 1
ATOM 809 O O . GLY A 1 105 ? -0.211 1.971 11.265 1.00 94.69 105 GLY A O 1
ATOM 810 N N . PHE A 1 106 ? -2.363 2.453 11.735 1.00 94.62 106 PHE A N 1
ATOM 811 C CA . PHE A 1 106 ? -2.284 3.843 11.305 1.00 94.62 106 PHE A CA 1
ATOM 812 C C . PHE A 1 106 ? -1.722 4.751 12.395 1.00 94.62 106 PHE A C 1
ATOM 814 O O . PHE A 1 106 ? -2.002 4.606 13.584 1.00 94.62 106 PHE A O 1
ATOM 821 N N . ASP A 1 107 ? -0.940 5.725 11.949 1.00 90.00 107 ASP A N 1
ATOM 822 C CA . ASP A 1 107 ? -0.510 6.873 12.730 1.00 90.00 107 ASP A CA 1
ATOM 823 C C . ASP A 1 107 ? -1.310 8.102 12.255 1.00 90.00 107 ASP A C 1
ATOM 825 O O . ASP A 1 107 ? -1.335 8.358 11.046 1.00 90.00 107 ASP A O 1
ATOM 829 N N . PRO A 1 108 ? -1.958 8.867 13.155 1.00 82.38 108 PRO A N 1
ATOM 830 C CA . PRO A 1 108 ? -2.798 10.003 12.767 1.00 82.38 108 PRO A CA 1
ATOM 831 C C . PRO A 1 108 ? -2.083 11.076 11.932 1.00 82.38 108 PRO A C 1
ATOM 833 O O . PRO A 1 108 ? -2.727 11.776 11.156 1.00 82.38 108 PRO A O 1
ATOM 836 N N . GLU A 1 109 ? -0.762 11.225 12.079 1.00 83.94 109 GLU A N 1
ATOM 837 C CA . GLU A 1 109 ? 0.026 12.234 11.361 1.00 83.94 109 GLU A CA 1
ATOM 838 C C . GLU A 1 109 ? 0.717 11.665 10.118 1.00 83.94 109 GLU A C 1
ATOM 840 O O . GLU A 1 109 ? 0.956 12.385 9.148 1.00 83.94 109 GLU A O 1
ATOM 845 N N . LYS A 1 110 ? 1.089 10.381 10.152 1.00 85.56 110 LYS A N 1
ATOM 846 C CA . LYS A 1 110 ? 1.963 9.756 9.143 1.00 85.56 110 LYS A CA 1
ATOM 847 C C . LYS A 1 110 ? 1.254 8.742 8.250 1.00 85.56 110 LYS A C 1
ATOM 849 O O . LYS A 1 110 ? 1.899 8.186 7.364 1.00 85.56 110 LYS A O 1
ATOM 854 N N . GLY A 1 111 ? -0.037 8.503 8.466 1.00 89.88 111 GLY A N 1
ATOM 855 C CA . GLY A 1 111 ? -0.823 7.531 7.716 1.00 89.88 111 GLY A CA 1
ATOM 856 C C . GLY A 1 111 ? -0.453 6.089 8.061 1.00 89.88 111 GLY A C 1
ATOM 857 O O . GLY A 1 111 ? -0.090 5.777 9.197 1.00 89.88 111 GLY A O 1
ATOM 858 N N . TYR A 1 112 ? -0.554 5.184 7.089 1.00 93.94 112 TYR A N 1
ATOM 859 C CA . TYR A 1 112 ? -0.249 3.775 7.324 1.00 93.94 112 TYR A CA 1
ATOM 860 C C . TYR A 1 112 ? 1.259 3.540 7.407 1.00 93.94 112 TYR A C 1
ATOM 862 O O . TYR A 1 112 ? 2.021 3.879 6.504 1.00 93.94 112 TYR A O 1
ATOM 870 N N . ARG A 1 113 ? 1.699 2.906 8.493 1.00 92.38 113 ARG A N 1
ATOM 871 C CA . ARG A 1 113 ? 3.122 2.717 8.817 1.00 92.38 113 ARG A CA 1
ATOM 872 C C . ARG A 1 113 ? 3.668 1.342 8.403 1.00 92.38 113 ARG A C 1
ATOM 874 O O . ARG A 1 113 ? 4.773 0.979 8.812 1.00 92.38 113 ARG A O 1
ATOM 881 N N . GLY A 1 114 ? 2.915 0.591 7.599 1.00 93.12 114 GLY A N 1
ATOM 882 C CA . GLY A 1 114 ? 3.253 -0.773 7.191 1.00 93.12 114 GLY A CA 1
ATOM 883 C C . GLY A 1 114 ? 2.857 -1.831 8.224 1.00 93.12 114 GLY A C 1
ATOM 884 O O . GLY A 1 114 ? 2.481 -1.521 9.357 1.00 93.12 114 GLY A O 1
ATOM 885 N N . ASP A 1 115 ? 2.997 -3.106 7.850 1.00 94.25 115 ASP A N 1
ATOM 886 C CA . ASP A 1 115 ? 2.570 -4.227 8.702 1.00 94.25 115 ASP A CA 1
ATOM 887 C C . ASP A 1 115 ? 3.347 -4.301 10.030 1.00 94.25 115 ASP A C 1
ATOM 889 O O . ASP A 1 115 ? 2.812 -4.783 11.022 1.00 94.25 115 ASP A O 1
ATOM 893 N N . ILE A 1 116 ? 4.560 -3.736 10.104 1.00 95.38 116 ILE A N 1
ATOM 894 C CA . ILE A 1 116 ? 5.341 -3.651 11.352 1.00 95.38 116 ILE A CA 1
ATOM 895 C C . ILE A 1 116 ? 4.576 -2.875 12.436 1.00 95.38 116 ILE A C 1
ATOM 897 O O . ILE A 1 116 ? 4.587 -3.268 13.604 1.00 95.38 116 ILE A O 1
ATOM 901 N N . ALA A 1 117 ? 3.914 -1.773 12.070 1.00 95.19 117 ALA A N 1
ATOM 902 C CA . ALA A 1 117 ? 3.140 -0.976 13.018 1.00 95.19 117 ALA A CA 1
ATOM 903 C C . ALA A 1 117 ? 1.841 -1.678 13.421 1.00 95.19 117 ALA A C 1
ATOM 905 O O . ALA A 1 117 ? 1.475 -1.653 14.594 1.00 95.19 117 ALA A O 1
ATOM 906 N N . ARG A 1 118 ? 1.190 -2.369 12.477 1.00 96.00 118 ARG A N 1
ATOM 907 C CA . ARG A 1 118 ? 0.028 -3.222 12.753 1.00 96.00 118 ARG A CA 1
ATOM 908 C C . ARG A 1 118 ? 0.378 -4.340 13.744 1.00 96.00 118 ARG A C 1
ATOM 910 O O . ARG A 1 118 ? -0.331 -4.556 14.720 1.00 96.00 118 ARG A O 1
ATOM 917 N N . GLU A 1 119 ? 1.501 -5.024 13.540 1.00 97.38 119 GLU A N 1
ATOM 918 C CA . GLU A 1 119 ? 1.997 -6.054 14.461 1.00 97.38 119 GLU A CA 1
ATOM 919 C C . GLU A 1 119 ? 2.373 -5.483 15.834 1.00 97.38 119 GLU A C 1
ATOM 921 O O . GLU A 1 119 ? 2.209 -6.152 16.856 1.00 97.38 119 GLU A O 1
ATOM 926 N N . ASP A 1 120 ? 2.875 -4.248 15.890 1.00 96.31 120 ASP A N 1
ATOM 927 C CA . ASP A 1 120 ? 3.128 -3.560 17.156 1.00 96.31 120 ASP A CA 1
ATOM 928 C C . ASP A 1 120 ? 1.836 -3.227 17.907 1.00 96.31 120 ASP A C 1
ATOM 930 O O . ASP A 1 120 ? 1.741 -3.497 19.108 1.00 96.31 120 ASP A O 1
ATOM 934 N N . ALA A 1 121 ? 0.822 -2.727 17.195 1.00 95.94 121 ALA A N 1
ATOM 935 C CA . ALA A 1 121 ? -0.522 -2.533 17.727 1.00 95.94 121 ALA A CA 1
ATOM 936 C C . ALA A 1 121 ? -1.088 -3.851 18.279 1.00 95.94 121 ALA A C 1
ATOM 938 O O . ALA A 1 121 ? -1.555 -3.890 19.416 1.00 95.94 121 ALA A O 1
ATOM 939 N N . GLU A 1 122 ? -0.947 -4.952 17.536 1.00 97.50 122 GLU A N 1
ATOM 940 C CA . GLU A 1 122 ? -1.350 -6.292 17.973 1.00 97.50 122 GLU A CA 1
ATOM 941 C C . GLU A 1 122 ? -0.644 -6.710 19.275 1.00 97.50 122 GLU A C 1
ATOM 943 O O . GLU A 1 122 ? -1.291 -7.162 20.221 1.00 97.50 122 GLU A O 1
ATOM 948 N N . ARG A 1 123 ? 0.678 -6.518 19.390 1.00 97.06 123 ARG A N 1
ATOM 949 C CA . ARG A 1 123 ? 1.419 -6.831 20.628 1.00 97.06 123 ARG A CA 1
ATOM 950 C C . ARG A 1 123 ? 0.933 -6.004 21.818 1.00 97.06 123 ARG A C 1
ATOM 952 O O . ARG A 1 123 ? 0.744 -6.556 22.905 1.00 97.06 123 ARG A O 1
ATOM 959 N N . LYS A 1 124 ? 0.727 -4.701 21.621 1.00 95.75 124 LYS A N 1
ATOM 960 C CA . LYS A 1 124 ? 0.268 -3.781 22.670 1.00 95.75 124 LYS A CA 1
ATOM 961 C C . LYS A 1 124 ? -1.145 -4.118 23.125 1.00 95.75 124 LYS A C 1
ATOM 963 O O . LYS A 1 124 ? -1.361 -4.299 24.321 1.00 95.75 124 LYS A O 1
ATOM 968 N N . LEU A 1 125 ? -2.077 -4.301 22.194 1.00 96.69 125 LEU A N 1
ATOM 969 C CA . LEU A 1 125 ? -3.445 -4.720 22.499 1.00 96.69 125 LEU A CA 1
ATOM 970 C C . LEU A 1 125 ? -3.475 -6.093 23.179 1.00 96.69 125 LEU A C 1
ATOM 972 O O . LEU A 1 125 ? -4.217 -6.291 24.140 1.00 96.69 125 LEU A O 1
ATOM 976 N N . PHE A 1 126 ? -2.609 -7.027 22.780 1.00 97.19 126 PHE A N 1
ATOM 977 C CA . PHE A 1 126 ? -2.509 -8.307 23.475 1.00 97.19 126 PHE A CA 1
ATOM 978 C C . PHE A 1 126 ? -2.049 -8.140 24.928 1.00 97.19 126 PHE A C 1
ATOM 980 O O . PHE A 1 126 ? -2.589 -8.793 25.816 1.00 97.19 126 PHE A O 1
ATOM 987 N N . SER A 1 127 ? -1.122 -7.222 25.212 1.00 95.12 127 SER A N 1
ATOM 988 C CA . SER A 1 127 ? -0.721 -6.921 26.594 1.00 95.12 127 SER A CA 1
ATOM 989 C C . SER A 1 127 ? -1.883 -6.386 27.449 1.00 95.12 127 SER A C 1
ATOM 991 O O . SER A 1 127 ? -1.961 -6.688 28.644 1.00 95.12 127 SER A O 1
ATOM 993 N N . VAL A 1 128 ? -2.831 -5.657 26.839 1.00 94.88 128 VAL A N 1
ATOM 994 C CA . VAL A 1 128 ? -4.075 -5.219 27.497 1.00 94.88 128 VAL A CA 1
ATOM 995 C C . VAL A 1 128 ? -4.914 -6.429 27.880 1.00 94.88 128 VAL A C 1
ATOM 997 O O . VAL A 1 128 ? -5.369 -6.513 29.020 1.00 94.88 128 VAL A O 1
ATOM 1000 N N . ILE A 1 129 ? -5.066 -7.398 26.974 1.00 94.94 129 ILE A N 1
ATOM 1001 C CA . ILE A 1 129 ? -5.774 -8.659 27.239 1.00 94.94 129 ILE A CA 1
ATOM 1002 C C . ILE A 1 129 ? -5.109 -9.401 28.406 1.00 94.94 129 ILE A C 1
ATOM 1004 O O . ILE A 1 129 ? -5.796 -9.828 29.336 1.00 94.94 129 ILE A O 1
ATOM 1008 N N . GLU A 1 130 ? -3.777 -9.503 28.413 1.00 93.62 130 GLU A N 1
ATOM 1009 C CA . GLU A 1 130 ? -3.037 -10.176 29.486 1.00 93.62 130 GLU A CA 1
ATOM 1010 C C . GLU A 1 130 ? -3.229 -9.504 30.851 1.00 93.62 130 GLU A C 1
ATOM 1012 O O . GLU A 1 130 ? -3.423 -10.196 31.849 1.00 93.62 130 GLU A O 1
ATOM 1017 N N . LYS A 1 131 ? -3.200 -8.167 30.920 1.00 92.19 131 LYS A N 1
ATOM 1018 C CA . LYS A 1 131 ? -3.452 -7.436 32.175 1.00 92.19 131 LYS A CA 1
ATOM 1019 C C . LYS A 1 131 ? -4.919 -7.529 32.598 1.00 92.19 131 LYS A C 1
ATOM 1021 O O . LYS A 1 131 ? -5.205 -7.768 33.767 1.00 92.19 131 LYS A O 1
ATOM 1026 N N . SER A 1 132 ? -5.851 -7.429 31.653 1.00 92.06 132 SER A N 1
ATOM 1027 C CA . SER A 1 132 ? -7.292 -7.581 31.909 1.00 92.06 132 SER A CA 1
ATOM 1028 C C . SER A 1 132 ? -7.620 -8.961 32.473 1.00 92.06 132 SER A C 1
ATOM 1030 O O . SER A 1 132 ? -8.507 -9.115 33.313 1.00 92.06 132 SER A O 1
ATOM 1032 N N . ARG A 1 133 ? -6.845 -9.974 32.077 1.00 92.56 133 ARG A N 1
ATOM 1033 C CA . ARG A 1 133 ? -6.969 -11.336 32.583 1.00 92.56 133 ARG A CA 1
ATOM 1034 C C . ARG A 1 133 ? -6.605 -11.483 34.061 1.00 92.56 133 ARG A C 1
ATOM 1036 O O . ARG A 1 133 ? -7.067 -12.444 34.676 1.00 92.56 133 ARG A O 1
ATOM 1043 N N . GLU A 1 134 ? -5.839 -10.557 34.640 1.00 92.06 134 GLU A N 1
ATOM 1044 C CA . GLU A 1 134 ? -5.555 -10.504 36.083 1.00 92.06 134 GLU A CA 1
ATOM 1045 C C . GLU A 1 134 ? -6.776 -10.041 36.896 1.00 92.06 134 GLU A C 1
ATOM 1047 O O . GLU A 1 134 ? -6.907 -10.430 38.059 1.00 92.06 134 GLU A O 1
ATOM 1052 N N . LEU A 1 135 ? -7.707 -9.290 36.285 1.00 91.50 135 LEU A N 1
ATOM 1053 C CA . LEU A 1 135 ? -8.966 -8.874 36.924 1.00 91.50 135 LEU A CA 1
ATOM 1054 C C . LEU A 1 135 ? -9.922 -10.048 37.108 1.00 91.50 135 LEU A C 1
ATOM 1056 O O . LEU A 1 135 ? -10.566 -10.168 38.149 1.00 91.50 135 LEU A O 1
ATOM 1060 N N . ASP A 1 136 ? -9.982 -10.943 36.121 1.00 90.38 136 ASP A N 1
ATOM 1061 C CA . ASP A 1 136 ? -10.784 -12.160 36.217 1.00 90.38 136 ASP A CA 1
ATOM 1062 C C . ASP A 1 136 ? -10.102 -13.422 35.648 1.00 90.38 136 ASP A C 1
ATOM 1064 O O . ASP A 1 136 ? -10.415 -13.911 34.565 1.00 90.38 136 ASP A O 1
ATOM 1068 N N . PRO A 1 137 ? -9.208 -14.033 36.445 1.00 89.25 137 PRO A N 1
ATOM 1069 C CA . PRO A 1 137 ? -9.181 -15.422 36.872 1.00 89.25 137 PRO A CA 1
ATOM 1070 C C . PRO A 1 137 ? -9.841 -16.493 36.017 1.00 89.25 137 PRO A C 1
ATOM 1072 O O . PRO A 1 137 ? -9.227 -17.494 35.651 1.00 89.25 137 PRO A O 1
ATOM 1075 N N . GLN A 1 138 ? -11.149 -16.378 35.913 1.00 85.12 138 GLN A N 1
ATOM 1076 C CA . GLN A 1 138 ? -12.032 -17.473 35.551 1.00 85.12 138 GLN A CA 1
ATOM 1077 C C . GLN A 1 138 ? -13.058 -17.034 34.515 1.00 85.12 138 GLN A C 1
ATOM 1079 O O . GLN A 1 138 ? -13.971 -17.805 34.232 1.00 85.12 138 GLN A O 1
ATOM 1084 N N . GLY A 1 139 ? -12.934 -15.821 33.976 1.00 70.69 139 GLY A N 1
ATOM 1085 C CA . GLY A 1 139 ? -14.053 -15.217 33.288 1.00 70.69 139 GLY A CA 1
ATOM 1086 C C . GLY A 1 139 ? -13.721 -14.215 32.198 1.00 70.69 139 GLY A C 1
ATOM 1087 O O . GLY A 1 139 ? -12.587 -14.020 31.766 1.00 70.69 139 GLY A O 1
ATOM 1088 N N . ASN A 1 140 ? -14.832 -13.641 31.755 1.00 74.56 140 ASN A N 1
ATOM 1089 C CA . ASN A 1 140 ? -15.108 -12.994 30.484 1.00 74.56 140 ASN A CA 1
ATOM 1090 C C . ASN A 1 140 ? -15.023 -11.470 30.620 1.00 74.56 140 ASN A C 1
ATOM 1092 O O . ASN A 1 140 ? -15.953 -10.779 30.203 1.00 74.56 140 ASN A O 1
ATOM 1096 N N . THR A 1 141 ? -13.977 -10.943 31.271 1.00 91.38 141 THR A N 1
ATOM 1097 C CA . THR A 1 141 ? -13.808 -9.485 31.401 1.00 91.38 141 THR A CA 1
ATOM 1098 C C . THR A 1 141 ? -13.886 -8.859 30.009 1.00 91.38 141 THR A C 1
ATOM 1100 O O . THR A 1 141 ? -13.079 -9.237 29.153 1.00 91.38 141 THR A O 1
ATOM 1103 N N . PRO A 1 142 ? -14.837 -7.944 29.753 1.00 94.19 142 PRO A N 1
ATOM 1104 C CA . PRO A 1 142 ? -14.893 -7.238 28.486 1.00 94.19 142 PRO A CA 1
ATOM 1105 C C . PRO A 1 142 ? -13.670 -6.334 28.348 1.00 94.19 142 PRO A C 1
ATOM 1107 O O . PRO A 1 142 ? -13.366 -5.559 29.259 1.00 94.19 142 PRO A O 1
ATOM 1110 N N . VAL A 1 143 ? -12.982 -6.454 27.219 1.00 95.69 143 VAL A N 1
ATOM 1111 C CA . VAL A 1 143 ? -11.911 -5.562 26.785 1.00 95.69 143 VAL A CA 1
ATOM 1112 C C . VAL A 1 143 ? -12.433 -4.792 25.581 1.00 95.69 143 VAL A C 1
ATOM 1114 O O . VAL A 1 143 ? -12.607 -5.378 24.513 1.00 95.69 143 VAL A O 1
ATOM 1117 N N . VAL A 1 144 ? -12.722 -3.510 25.774 1.00 95.50 144 VAL A N 1
ATOM 1118 C CA . VAL A 1 144 ? -13.216 -2.608 24.733 1.00 95.50 144 VAL A CA 1
ATOM 1119 C C . VAL A 1 144 ? -12.032 -2.112 23.910 1.00 95.50 144 VAL A C 1
ATOM 1121 O O . VAL A 1 144 ? -11.051 -1.619 24.464 1.00 95.50 144 VAL A O 1
ATOM 1124 N N . ILE A 1 145 ? -12.097 -2.291 22.595 1.00 95.44 145 ILE A N 1
ATOM 1125 C CA . ILE A 1 145 ? -11.076 -1.872 21.634 1.00 95.44 145 ILE A CA 1
ATOM 1126 C C . ILE A 1 145 ? -11.785 -1.096 20.531 1.00 95.44 145 ILE A C 1
ATOM 1128 O O . ILE A 1 145 ? -12.753 -1.593 19.952 1.00 95.44 145 ILE A O 1
ATOM 1132 N N . HIS A 1 146 ? -11.292 0.094 20.205 1.00 93.69 146 HIS A N 1
ATOM 1133 C CA . HIS A 1 146 ? -11.819 0.822 19.060 1.00 93.69 146 HIS A CA 1
ATOM 1134 C C . HIS A 1 146 ? -11.437 0.131 17.746 1.00 93.69 146 HIS A C 1
ATOM 1136 O O . HIS A 1 146 ? -10.302 -0.311 17.570 1.00 93.69 146 HIS A O 1
ATOM 1142 N N . SER A 1 147 ? -12.374 0.058 16.803 1.00 92.00 147 SER A N 1
ATOM 1143 C CA . SER A 1 147 ? -12.156 -0.491 15.458 1.00 92.00 147 SER A CA 1
ATOM 1144 C C . SER A 1 147 ? -11.183 0.353 14.621 1.00 92.00 147 SER A C 1
ATOM 1146 O O . SER A 1 147 ? -10.488 -0.178 13.753 1.00 92.00 147 SER A O 1
ATOM 1148 N N . SER A 1 148 ? -11.098 1.651 14.914 1.00 90.75 148 SER A N 1
ATOM 1149 C CA . SER A 1 148 ? -10.128 2.602 14.368 1.00 90.75 148 SER A CA 1
ATOM 1150 C C . SER A 1 148 ? -9.748 3.641 15.431 1.00 90.75 148 SER A C 1
ATOM 1152 O O . SER A 1 148 ? -10.487 3.872 16.388 1.00 90.75 148 SER A O 1
ATOM 1154 N N . SER A 1 149 ? -8.566 4.248 15.323 1.00 83.88 149 SER A N 1
ATOM 1155 C CA . SER A 1 149 ? -8.094 5.267 16.281 1.00 83.88 149 SER A CA 1
ATOM 1156 C C . SER A 1 149 ? -7.237 6.376 15.665 1.00 83.88 149 SER A C 1
ATOM 1158 O O . SER A 1 149 ? -6.740 7.238 16.388 1.00 83.88 149 SER A O 1
ATOM 1160 N N . GLY A 1 150 ? -7.071 6.397 14.343 1.00 78.56 150 GLY A N 1
ATOM 1161 C CA . GLY A 1 150 ? -6.327 7.462 13.660 1.00 78.56 150 GLY A CA 1
ATOM 1162 C C . GLY A 1 150 ? -6.737 7.710 12.215 1.00 78.56 150 GLY A C 1
ATOM 1163 O O . GLY A 1 150 ? -6.038 8.430 11.508 1.00 78.56 150 GLY A O 1
ATOM 1164 N N . ILE A 1 151 ? -7.835 7.106 11.761 1.00 88.69 151 ILE A N 1
ATOM 1165 C CA . ILE A 1 151 ? -8.216 7.087 10.349 1.00 88.69 151 ILE A CA 1
ATOM 1166 C C . ILE A 1 151 ? -9.476 7.927 10.175 1.00 88.69 151 ILE A C 1
ATOM 1168 O O . ILE A 1 151 ? -10.509 7.580 10.753 1.00 88.69 151 ILE A O 1
ATOM 1172 N N . PRO A 1 152 ? -9.426 9.010 9.388 1.00 87.25 152 PRO A N 1
ATOM 1173 C CA . PRO A 1 152 ? -10.625 9.741 9.013 1.00 87.25 152 PRO A CA 1
ATOM 1174 C C . PRO A 1 152 ? -11.575 8.846 8.210 1.00 87.25 152 PRO A C 1
ATOM 1176 O O . PRO A 1 152 ? -11.144 8.089 7.338 1.00 87.25 152 PRO A O 1
ATOM 1179 N N . GLY A 1 153 ? -12.862 8.920 8.530 1.00 86.50 153 GLY A N 1
ATOM 1180 C CA . GLY A 1 153 ? -13.906 8.144 7.871 1.00 86.50 153 GLY A CA 1
ATOM 1181 C C . GLY A 1 153 ? -14.475 8.835 6.639 1.00 86.50 153 GLY A C 1
ATOM 1182 O O . GLY A 1 153 ? -14.182 9.999 6.356 1.00 86.50 153 GLY A O 1
ATOM 1183 N N . ARG A 1 154 ? -15.326 8.110 5.913 1.00 90.50 154 ARG A N 1
ATOM 1184 C CA . ARG A 1 154 ? -16.154 8.677 4.843 1.00 90.50 154 ARG A CA 1
ATOM 1185 C C . ARG A 1 154 ? -17.186 9.635 5.436 1.00 90.50 154 ARG A C 1
ATOM 1187 O O . ARG A 1 154 ? -17.880 9.310 6.400 1.00 90.50 154 ARG A O 1
ATOM 1194 N N . GLU A 1 155 ? -17.322 10.801 4.821 1.00 88.94 155 GLU A N 1
ATOM 1195 C CA . GLU A 1 155 ? -18.357 11.776 5.140 1.00 88.94 155 GLU A CA 1
ATOM 1196 C C . GLU A 1 155 ? -19.494 11.678 4.120 1.00 88.94 155 GLU A C 1
ATOM 1198 O O . GLU A 1 155 ? -19.296 11.717 2.899 1.00 88.94 155 GLU A O 1
ATOM 1203 N N . TRP A 1 156 ? -20.710 11.603 4.648 1.00 88.12 156 TRP A N 1
ATOM 1204 C CA . TRP A 1 156 ? -21.939 11.501 3.878 1.00 88.12 156 TRP A CA 1
ATOM 1205 C C . TRP A 1 156 ? -22.732 12.796 4.006 1.00 88.12 156 TRP A C 1
ATOM 1207 O O . TRP A 1 156 ? -22.768 13.408 5.074 1.00 88.12 156 TRP A O 1
ATOM 1217 N N . ARG A 1 157 ? -23.404 13.205 2.930 1.00 86.69 157 ARG A N 1
ATOM 1218 C CA . ARG A 1 157 ? -24.332 14.344 2.950 1.00 86.69 157 ARG A CA 1
ATOM 1219 C C . ARG A 1 157 ? -25.685 13.949 2.367 1.00 86.69 157 ARG A C 1
ATOM 1221 O O . ARG A 1 157 ? -25.730 13.041 1.535 1.00 86.69 157 ARG A O 1
ATOM 1228 N N . PRO A 1 158 ? -26.786 14.606 2.770 1.00 87.19 158 PRO A N 1
ATOM 1229 C CA . PRO A 1 158 ? -28.067 14.417 2.107 1.00 87.19 158 PRO A CA 1
ATOM 1230 C C . PRO A 1 158 ? -27.962 14.761 0.617 1.00 87.19 158 PRO A C 1
ATOM 1232 O O . PRO A 1 158 ? -27.399 15.800 0.266 1.00 87.19 158 PRO A O 1
ATOM 1235 N N . LYS A 1 159 ? -28.520 13.914 -0.249 1.00 86.81 159 LYS A N 1
ATOM 1236 C CA . LYS A 1 159 ? -28.681 14.214 -1.673 1.00 86.81 159 LYS A CA 1
ATOM 1237 C C . LYS A 1 159 ? -29.655 15.378 -1.831 1.00 86.81 159 LYS A C 1
ATOM 1239 O O . LYS A 1 159 ? -30.675 15.449 -1.135 1.00 86.81 159 LYS A O 1
ATOM 1244 N N . GLU A 1 160 ? -29.360 16.279 -2.759 1.00 83.00 160 GLU A N 1
ATOM 1245 C CA . GLU A 1 160 ? -30.229 17.419 -3.040 1.00 83.00 160 GLU A CA 1
ATOM 1246 C C . GLU A 1 160 ? -31.633 16.940 -3.450 1.00 83.00 160 GLU A C 1
ATOM 1248 O O . GLU A 1 160 ? -31.786 16.033 -4.264 1.00 83.00 160 GLU A O 1
ATOM 1253 N N . GLY A 1 161 ? -32.668 17.517 -2.836 1.00 82.88 161 GLY A N 1
ATOM 1254 C CA . GLY A 1 161 ? -34.064 17.161 -3.107 1.00 82.88 161 GLY A CA 1
ATOM 1255 C C . GLY A 1 161 ? -34.607 15.937 -2.358 1.00 82.88 161 GLY A C 1
ATOM 1256 O O . GLY A 1 161 ? -35.800 15.666 -2.490 1.00 82.88 161 GLY A O 1
ATOM 1257 N N . THR A 1 162 ? -33.800 15.242 -1.547 1.00 85.81 162 THR A N 1
ATOM 1258 C CA . THR A 1 162 ? -34.272 14.091 -0.747 1.00 85.81 162 THR A CA 1
ATOM 1259 C C . THR A 1 162 ? -34.861 14.499 0.605 1.00 85.81 162 THR A C 1
ATOM 1261 O O . THR A 1 162 ? -34.482 15.516 1.195 1.00 85.81 162 THR A O 1
ATOM 1264 N N . LYS A 1 163 ? -35.817 13.710 1.113 1.00 84.88 163 LYS A N 1
ATOM 1265 C CA . LYS A 1 163 ? -36.496 13.942 2.404 1.00 84.88 163 LYS A CA 1
ATOM 1266 C C . LYS A 1 163 ? -36.112 12.909 3.472 1.00 84.88 163 LYS A C 1
ATOM 1268 O O . LYS A 1 163 ? -35.705 11.792 3.149 1.00 84.88 163 LYS A O 1
ATOM 1273 N N . PRO A 1 164 ? -36.277 13.235 4.772 1.00 80.44 164 PRO A N 1
ATOM 1274 C CA . PRO A 1 164 ? -36.120 12.252 5.842 1.00 80.44 164 PRO A CA 1
ATOM 1275 C C . PRO A 1 164 ? -37.032 11.034 5.630 1.00 80.44 164 PRO A C 1
ATOM 1277 O O . PRO A 1 164 ? -38.240 11.191 5.460 1.00 80.44 164 PRO A O 1
ATOM 1280 N N . GLY A 1 165 ? -36.450 9.833 5.668 1.00 79.00 165 GLY A N 1
ATOM 1281 C CA . GLY A 1 165 ? -37.162 8.563 5.480 1.00 79.00 165 GLY A CA 1
ATOM 1282 C C . GLY A 1 165 ? -37.132 7.998 4.056 1.00 79.00 165 GLY A C 1
ATOM 1283 O O . GLY A 1 165 ? -37.620 6.890 3.859 1.00 79.00 165 GLY A O 1
ATOM 1284 N N . GLU A 1 166 ? -36.559 8.711 3.082 1.00 81.94 166 GLU A N 1
ATOM 1285 C CA . GLU A 1 166 ? -36.334 8.171 1.736 1.00 81.94 166 GLU A CA 1
ATOM 1286 C C . GLU A 1 166 ? -35.109 7.237 1.710 1.00 81.94 166 GLU A C 1
ATOM 1288 O O . GLU A 1 166 ? -34.083 7.512 2.343 1.00 81.94 166 GLU A O 1
ATOM 1293 N N . GLU A 1 167 ? -35.224 6.121 0.982 1.00 75.19 167 GLU A N 1
ATOM 1294 C CA . GLU A 1 167 ? -34.093 5.228 0.711 1.00 75.19 167 GLU A CA 1
ATOM 1295 C C . GLU A 1 167 ? -33.021 5.969 -0.102 1.00 75.19 167 GLU A C 1
ATOM 1297 O O . GLU A 1 167 ? -33.324 6.841 -0.913 1.00 75.19 167 GLU A O 1
ATOM 1302 N N . G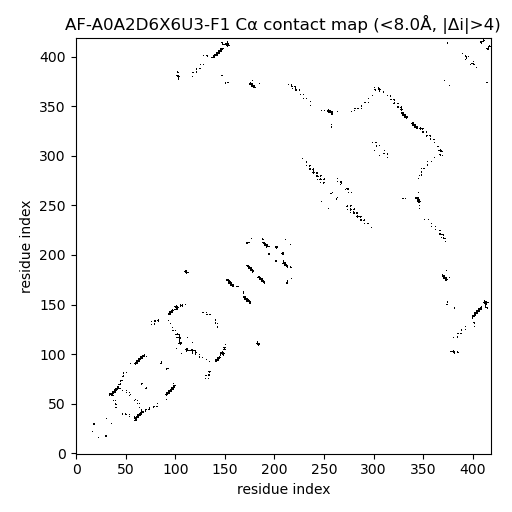LU A 1 168 ? -31.749 5.652 0.150 1.00 80.56 168 GLU A N 1
ATOM 1303 C CA . GLU A 1 168 ? -30.598 6.297 -0.498 1.00 80.56 168 GLU A CA 1
ATOM 1304 C C . GLU A 1 168 ? -30.538 7.833 -0.369 1.00 80.56 168 GLU A C 1
ATOM 1306 O O . GLU A 1 168 ? -29.948 8.504 -1.221 1.00 80.56 168 GLU A O 1
ATOM 1311 N N . ARG A 1 169 ? -31.098 8.405 0.711 1.00 84.62 169 ARG A N 1
ATOM 1312 C CA . ARG A 1 169 ? -31.066 9.858 0.980 1.00 84.62 169 ARG A CA 1
ATOM 1313 C C . ARG A 1 169 ? -29.666 10.452 1.117 1.00 84.62 169 ARG A C 1
ATOM 1315 O O . ARG A 1 169 ? -29.525 11.668 1.087 1.00 84.62 169 ARG A O 1
ATOM 1322 N N . PHE A 1 170 ? -28.645 9.628 1.325 1.00 86.38 170 PHE A N 1
ATOM 1323 C CA . PHE A 1 170 ? -27.271 10.073 1.518 1.00 86.38 170 PHE A CA 1
ATOM 1324 C C . PHE A 1 170 ? -26.391 9.697 0.333 1.00 86.38 170 PHE A C 1
ATOM 1326 O O . PHE A 1 170 ? -26.559 8.651 -0.291 1.00 86.38 170 PHE A O 1
ATOM 1333 N N . GLU A 1 171 ? -25.418 10.552 0.056 1.00 87.50 171 GLU A N 1
ATOM 1334 C CA . GLU A 1 171 ? -24.339 10.291 -0.886 1.00 87.50 171 GLU A CA 1
ATOM 1335 C C . GLU A 1 171 ? -22.984 10.560 -0.239 1.00 87.50 171 GLU A C 1
ATOM 1337 O O . GLU A 1 171 ? -22.853 11.428 0.632 1.00 87.50 171 GLU A O 1
ATOM 1342 N N . GLU A 1 172 ? -21.972 9.813 -0.679 1.00 88.06 172 GLU A N 1
ATOM 1343 C CA . GLU A 1 172 ? -20.598 10.048 -0.257 1.00 88.06 172 GLU A CA 1
ATOM 1344 C C . GLU A 1 172 ? -20.128 11.386 -0.836 1.00 88.06 172 GLU A C 1
ATOM 1346 O O . GLU A 1 172 ? -20.120 11.604 -2.056 1.00 88.06 172 GLU A O 1
ATOM 1351 N N . TRP A 1 173 ? -19.769 12.300 0.061 1.00 88.25 173 TRP A N 1
ATOM 1352 C CA . TRP A 1 173 ? -19.281 13.633 -0.276 1.00 88.25 173 TRP A CA 1
ATOM 1353 C C . TRP A 1 173 ? -17.761 13.699 -0.223 1.00 88.25 173 TRP A C 1
ATOM 1355 O O . TRP A 1 173 ? -17.134 14.374 -1.043 1.00 88.25 173 TRP A O 1
ATOM 1365 N N . ARG A 1 174 ? -17.168 12.995 0.737 1.00 91.75 174 ARG A N 1
ATOM 1366 C CA . ARG A 1 174 ? -15.736 13.001 0.988 1.00 91.75 174 ARG A CA 1
ATOM 1367 C C . ARG A 1 174 ? -15.318 11.658 1.559 1.00 91.75 174 ARG A C 1
ATOM 1369 O O . ARG A 1 174 ? -16.030 11.070 2.363 1.00 91.75 174 ARG A O 1
ATOM 1376 N N . GLY A 1 175 ? -14.138 11.217 1.182 1.00 92.31 175 GLY A N 1
ATOM 1377 C CA . GLY A 1 175 ? -13.478 10.056 1.737 1.00 92.31 175 GLY A CA 1
ATOM 1378 C C . GLY A 1 175 ? -11.976 10.262 1.674 1.00 92.31 175 GLY A C 1
ATOM 1379 O O . GLY A 1 175 ? -11.478 11.341 1.347 1.00 92.31 175 GLY A O 1
ATOM 1380 N N . MET A 1 176 ? -11.230 9.205 1.952 1.00 94.12 176 MET A N 1
ATOM 1381 C CA . MET A 1 176 ? -9.790 9.210 1.740 1.00 94.12 176 MET A CA 1
ATOM 1382 C C . MET A 1 176 ? -9.373 7.981 0.949 1.00 94.12 176 MET A C 1
ATOM 1384 O O . MET A 1 176 ? -9.926 6.894 1.118 1.00 94.12 176 MET A O 1
ATOM 1388 N N . ALA A 1 177 ? -8.382 8.168 0.090 1.00 95.69 177 ALA A N 1
ATOM 1389 C CA . ALA A 1 177 ? -7.686 7.107 -0.610 1.00 95.69 177 ALA A CA 1
ATOM 1390 C C . ALA A 1 177 ? -6.336 6.861 0.058 1.00 95.69 177 ALA A C 1
ATOM 1392 O O . ALA A 1 177 ? -5.712 7.796 0.558 1.00 95.69 177 ALA A O 1
ATOM 1393 N N . ILE A 1 178 ? -5.850 5.628 0.016 1.00 95.81 178 ILE A N 1
ATOM 1394 C CA . ILE A 1 178 ? -4.511 5.281 0.476 1.00 95.81 178 ILE A CA 1
ATOM 1395 C C . ILE A 1 178 ? -3.715 4.629 -0.642 1.00 95.81 178 ILE A C 1
ATOM 1397 O O . ILE A 1 178 ? -4.190 3.690 -1.276 1.00 95.81 178 ILE A O 1
ATOM 1401 N N . ASN A 1 179 ? -2.486 5.098 -0.847 1.00 96.50 179 ASN A N 1
ATOM 1402 C CA . ASN A 1 179 ? -1.514 4.395 -1.666 1.00 96.50 179 ASN A CA 1
ATOM 1403 C C . ASN A 1 179 ? -0.993 3.177 -0.891 1.00 96.50 179 ASN A C 1
ATOM 1405 O O . ASN A 1 179 ? -0.306 3.317 0.122 1.00 96.50 179 ASN A O 1
ATOM 1409 N N . GLN A 1 180 ? -1.303 1.978 -1.373 1.00 94.94 180 GLN A N 1
ATOM 1410 C CA . GLN A 1 180 ? -0.978 0.722 -0.696 1.00 94.94 180 GLN A CA 1
ATOM 1411 C C . GLN A 1 180 ? 0.530 0.411 -0.637 1.00 94.94 180 GLN A C 1
ATOM 1413 O O . GLN A 1 180 ? 0.938 -0.478 0.112 1.00 94.94 180 GLN A O 1
ATOM 1418 N N . GLU A 1 181 ? 1.365 1.083 -1.435 1.00 93.69 181 GLU A N 1
ATOM 1419 C CA . GLU A 1 181 ? 2.827 0.925 -1.408 1.00 93.69 181 GLU A CA 1
ATOM 1420 C C . GLU A 1 181 ? 3.476 1.859 -0.393 1.00 93.69 181 GLU A C 1
ATOM 1422 O O . GLU A 1 181 ? 4.370 1.449 0.346 1.00 93.69 181 GLU A O 1
ATOM 1427 N N . THR A 1 182 ? 3.044 3.121 -0.371 1.00 93.94 182 THR A N 1
ATOM 1428 C CA . THR A 1 182 ? 3.695 4.167 0.428 1.00 93.94 182 THR A CA 1
ATOM 1429 C C . THR A 1 182 ? 3.012 4.411 1.769 1.00 93.94 182 THR A C 1
ATOM 1431 O O . THR A 1 182 ? 3.616 5.012 2.654 1.00 93.94 182 THR A O 1
ATOM 1434 N N . GLY A 1 183 ? 1.759 3.975 1.925 1.00 93.69 183 GLY A N 1
ATOM 1435 C CA . GLY A 1 183 ? 0.916 4.275 3.082 1.00 93.69 183 GLY A CA 1
ATOM 1436 C C . GLY A 1 183 ? 0.386 5.712 3.115 1.00 93.69 183 GLY A C 1
ATOM 1437 O O . GLY A 1 183 ? -0.279 6.100 4.078 1.00 93.69 183 GLY A O 1
ATOM 1438 N N . GLN A 1 184 ? 0.670 6.505 2.074 1.00 93.44 184 GLN A N 1
ATOM 1439 C CA . GLN A 1 184 ? 0.241 7.894 1.977 1.00 93.44 184 GLN A CA 1
ATOM 1440 C C . GLN A 1 184 ? -1.269 7.980 1.763 1.00 93.44 184 GLN A C 1
ATOM 1442 O O . GLN A 1 184 ? -1.818 7.361 0.851 1.00 93.44 184 GLN A O 1
ATOM 1447 N N . ILE A 1 185 ? -1.917 8.809 2.576 1.00 93.56 185 ILE A N 1
ATOM 1448 C CA . ILE A 1 185 ? -3.349 9.086 2.494 1.00 93.56 185 ILE A CA 1
ATOM 1449 C C . ILE A 1 185 ? -3.571 10.355 1.668 1.00 93.56 185 ILE A C 1
ATOM 1451 O O . ILE A 1 185 ? -2.827 11.328 1.790 1.00 93.56 185 ILE A O 1
ATOM 1455 N N . THR A 1 186 ? -4.591 10.344 0.817 1.00 94.38 186 THR A N 1
ATOM 1456 C CA . THR A 1 186 ? -5.016 11.485 0.002 1.00 94.38 186 THR A CA 1
ATOM 1457 C C . THR A 1 186 ? -6.510 11.710 0.177 1.00 94.38 186 THR A C 1
ATOM 1459 O O . THR A 1 186 ? -7.300 10.776 0.070 1.00 94.38 186 THR A O 1
ATOM 1462 N N . ASP A 1 187 ? -6.895 12.957 0.433 1.00 94.12 187 ASP A N 1
ATOM 1463 C CA . ASP A 1 187 ? -8.297 13.362 0.521 1.00 94.12 187 ASP A CA 1
ATOM 1464 C C . ASP A 1 187 ? -8.958 13.275 -0.862 1.00 94.12 187 ASP A C 1
ATOM 1466 O O . ASP A 1 187 ? -8.436 13.803 -1.850 1.00 94.12 187 ASP A O 1
ATOM 1470 N N . ILE A 1 188 ? -10.104 12.607 -0.930 1.00 95.00 188 ILE A N 1
ATOM 1471 C CA . ILE A 1 188 ? -10.912 12.484 -2.140 1.00 95.00 188 ILE A CA 1
ATOM 1472 C C . ILE A 1 188 ? -12.289 13.050 -1.839 1.00 95.00 188 ILE A C 1
ATOM 1474 O O . ILE A 1 188 ? -12.975 12.639 -0.913 1.00 95.00 188 ILE A O 1
ATOM 1478 N N . LYS A 1 189 ? -12.711 14.024 -2.632 1.00 94.25 189 LYS A N 1
ATOM 1479 C CA . LYS A 1 189 ? -14.019 14.649 -2.475 1.00 94.25 189 LYS A CA 1
ATOM 1480 C C . LYS A 1 189 ? -14.771 14.612 -3.781 1.00 94.25 189 LYS A C 1
ATOM 1482 O O . LYS A 1 189 ? -14.169 14.698 -4.855 1.00 94.25 189 LYS A O 1
ATOM 1487 N N . ARG A 1 190 ? -16.088 14.525 -3.656 1.00 92.25 190 ARG A N 1
ATOM 1488 C CA . ARG A 1 190 ? -17.004 14.723 -4.763 1.00 92.25 190 ARG A CA 1
ATOM 1489 C C . ARG A 1 190 ? -16.847 16.149 -5.272 1.00 92.25 190 ARG A C 1
ATOM 1491 O O . ARG A 1 190 ? -16.865 17.114 -4.507 1.00 92.25 190 ARG A O 1
ATOM 1498 N N . GLU A 1 191 ? -16.665 16.289 -6.572 1.00 91.06 191 GLU A N 1
ATOM 1499 C CA . GLU A 1 191 ? -16.498 17.589 -7.212 1.00 91.06 191 GLU A CA 1
ATOM 1500 C C . GLU A 1 191 ? -16.963 17.537 -8.664 1.00 91.06 191 GLU A C 1
ATOM 1502 O O . GLU A 1 191 ? -17.010 16.474 -9.281 1.00 91.06 191 GLU A O 1
ATOM 1507 N N . LYS A 1 192 ? -17.289 18.704 -9.216 1.00 89.06 192 LYS A N 1
ATOM 1508 C CA . LYS A 1 192 ? -17.570 18.848 -10.641 1.00 89.06 192 LYS A CA 1
ATOM 1509 C C . LYS A 1 192 ? -16.283 19.232 -11.359 1.00 89.06 192 LYS A C 1
ATOM 1511 O O . LYS A 1 192 ? -15.643 20.215 -10.981 1.00 89.06 192 LYS A O 1
ATOM 1516 N N . LEU A 1 193 ? -15.909 18.460 -12.374 1.00 87.94 193 LEU A N 1
ATOM 1517 C CA . LEU A 1 193 ? -14.760 18.742 -13.228 1.00 87.94 193 LEU A CA 1
ATOM 1518 C C . LEU A 1 193 ? -15.212 19.235 -14.598 1.00 87.94 193 LEU A C 1
ATOM 1520 O O . LEU A 1 193 ? -16.169 18.733 -15.170 1.00 87.94 193 LEU A O 1
ATOM 1524 N N . PHE A 1 194 ? -14.459 20.182 -15.144 1.00 87.31 194 PHE A N 1
ATOM 1525 C CA . PHE A 1 194 ? -14.677 20.736 -16.475 1.00 87.31 194 PHE A CA 1
ATOM 1526 C C . PHE A 1 194 ? -13.570 20.229 -17.394 1.00 87.31 194 PHE A C 1
ATOM 1528 O O . PHE A 1 194 ? -12.386 20.440 -17.111 1.00 87.31 194 PHE A O 1
ATOM 1535 N N . ARG A 1 195 ? -13.929 19.518 -18.468 1.00 83.69 195 ARG A N 1
ATOM 1536 C CA . ARG A 1 195 ? -12.962 18.861 -19.359 1.00 83.69 195 ARG A CA 1
ATOM 1537 C C . ARG A 1 195 ? -13.118 19.359 -20.795 1.00 83.69 195 ARG A C 1
ATOM 1539 O O . ARG A 1 195 ? -14.227 19.337 -21.312 1.00 83.69 195 ARG A O 1
ATOM 1546 N N . PRO A 1 196 ? -12.021 19.695 -21.501 1.00 84.50 196 PRO A N 1
ATOM 1547 C CA . PRO A 1 196 ? -12.091 20.059 -22.919 1.00 84.50 196 PRO A CA 1
ATOM 1548 C C . PRO A 1 196 ? -12.678 18.964 -23.822 1.00 84.50 196 PRO A C 1
ATOM 1550 O O . PRO A 1 196 ? -13.168 19.265 -24.903 1.00 84.50 196 PRO A O 1
ATOM 1553 N N . SER A 1 197 ? -12.605 17.697 -23.399 1.00 80.62 197 SER A N 1
ATOM 1554 C CA . SER A 1 197 ? -13.171 16.556 -24.127 1.00 80.62 197 SER A CA 1
ATOM 1555 C C . SER A 1 197 ? -14.693 16.434 -24.025 1.00 80.62 197 SER A C 1
ATOM 1557 O O . SER A 1 197 ? -15.253 15.640 -24.770 1.00 80.62 197 SER A O 1
ATOM 1559 N N . HIS A 1 198 ? -15.329 17.203 -23.136 1.00 81.31 198 HIS A N 1
ATOM 1560 C CA . HIS A 1 198 ? -16.779 17.261 -22.938 1.00 81.31 198 HIS A CA 1
ATOM 1561 C C . HIS A 1 198 ? -17.202 18.737 -22.977 1.00 81.31 198 HIS A C 1
ATOM 1563 O O . HIS A 1 198 ? -17.466 19.341 -21.937 1.00 81.31 198 HIS A O 1
ATOM 1569 N N . PRO A 1 199 ? -17.142 19.391 -24.153 1.00 80.56 199 PRO A N 1
ATOM 1570 C CA . PRO A 1 199 ? -17.475 20.809 -24.279 1.00 80.56 199 PRO A CA 1
ATOM 1571 C C . PRO A 1 199 ? -18.921 21.131 -23.876 1.00 80.56 199 PRO A C 1
ATOM 1573 O O . PRO A 1 199 ? -19.198 22.267 -23.499 1.00 80.56 199 PRO A O 1
ATOM 1576 N N . GLU A 1 200 ? -19.822 20.152 -23.935 1.00 78.00 200 GLU A N 1
ATOM 1577 C CA . GLU A 1 200 ? -21.192 20.230 -23.427 1.00 78.00 200 GLU A CA 1
ATOM 1578 C C . GLU A 1 200 ? -21.263 20.519 -21.918 1.00 78.00 200 GLU A C 1
ATOM 1580 O O . GLU A 1 200 ? -22.180 21.209 -21.488 1.00 78.00 200 GLU A O 1
ATOM 1585 N N . ASP A 1 201 ? -20.253 20.107 -21.147 1.00 76.06 201 ASP A N 1
ATOM 1586 C CA . ASP A 1 201 ? -20.171 20.313 -19.694 1.00 76.06 201 ASP A CA 1
ATOM 1587 C C . ASP A 1 201 ? -19.570 21.691 -19.326 1.00 76.06 201 ASP A C 1
ATOM 1589 O O . ASP A 1 201 ? -19.296 21.991 -18.164 1.00 76.06 201 ASP A O 1
ATOM 1593 N N . LEU A 1 202 ? -19.279 22.555 -20.308 1.00 73.50 202 LEU A N 1
ATOM 1594 C CA . LEU A 1 202 ? -18.640 23.863 -20.086 1.00 73.50 202 LEU A CA 1
ATOM 1595 C C . LEU A 1 202 ? -19.639 25.011 -19.876 1.00 73.50 202 LEU A C 1
ATOM 1597 O O . LEU A 1 202 ? -19.248 26.180 -19.957 1.00 73.50 202 LEU A O 1
ATOM 1601 N N . ASP A 1 203 ? -20.906 24.714 -19.580 1.00 71.38 203 ASP A N 1
ATOM 1602 C CA . ASP A 1 203 ? -21.881 25.741 -19.219 1.00 71.38 203 ASP A CA 1
ATOM 1603 C C . ASP A 1 203 ? -21.563 26.335 -17.829 1.00 71.38 203 ASP A C 1
ATOM 1605 O O . ASP A 1 203 ? -21.897 25.798 -16.764 1.00 71.38 203 ASP A O 1
ATOM 1609 N N . LEU A 1 204 ? -20.872 27.479 -17.856 1.00 62.75 204 LEU A N 1
ATOM 1610 C CA . LEU A 1 204 ? -20.480 28.256 -16.679 1.00 62.75 204 LEU A CA 1
ATOM 1611 C C . LEU A 1 204 ? -21.684 28.848 -15.930 1.00 62.75 204 LEU A C 1
ATOM 1613 O O . LEU A 1 204 ? -21.561 29.125 -14.734 1.00 62.75 204 LEU A O 1
ATOM 1617 N N . GLU A 1 205 ? -22.824 29.045 -16.602 1.00 63.50 205 GLU A N 1
ATOM 1618 C CA . GLU A 1 205 ? -24.048 29.566 -15.986 1.00 63.50 205 GLU A CA 1
ATOM 1619 C C . GLU A 1 205 ? -24.826 28.447 -15.277 1.00 63.50 205 GLU A C 1
ATOM 1621 O O . GLU A 1 205 ? -25.313 28.657 -14.162 1.00 63.50 205 GLU A O 1
ATOM 1626 N N . ALA A 1 206 ? -24.857 27.239 -15.851 1.00 62.09 206 ALA A N 1
ATOM 1627 C CA . ALA A 1 206 ? -25.527 26.074 -15.265 1.00 62.09 206 ALA A CA 1
ATOM 1628 C C . ALA A 1 206 ? -24.695 25.341 -14.187 1.00 62.09 206 ALA A C 1
ATOM 1630 O O . ALA A 1 206 ? -25.235 24.567 -13.393 1.00 62.09 206 ALA A O 1
ATOM 1631 N N . LYS A 1 207 ? -23.377 25.600 -14.101 1.00 63.38 207 LYS A N 1
ATOM 1632 C CA . LYS A 1 207 ? -22.429 24.842 -13.250 1.00 63.38 207 LYS A CA 1
ATOM 1633 C C . LYS A 1 207 ? -22.498 23.331 -13.519 1.00 63.38 207 LYS A C 1
ATOM 1635 O O . LYS A 1 207 ? -22.369 22.518 -12.592 1.00 63.38 207 LYS A O 1
ATOM 1640 N N . GLU A 1 208 ? -22.725 22.943 -14.766 1.00 69.12 208 GLU A N 1
ATOM 1641 C CA . GLU A 1 208 ? -22.891 21.550 -15.188 1.00 69.12 208 GLU A CA 1
ATOM 1642 C C . GLU A 1 208 ? -21.546 20.948 -15.604 1.00 69.12 208 GLU A C 1
ATOM 1644 O O . GLU A 1 208 ? -21.314 20.676 -16.764 1.00 69.12 208 GLU A O 1
ATOM 1649 N N . GLY A 1 209 ? -20.626 20.761 -14.653 1.00 78.31 209 GLY A N 1
ATOM 1650 C CA . GLY A 1 209 ? -19.421 19.954 -14.893 1.00 78.31 209 GLY A CA 1
ATOM 1651 C C . GLY A 1 209 ? -19.693 18.456 -14.718 1.00 78.31 209 GLY A C 1
ATOM 1652 O O . GLY A 1 209 ? -20.613 18.082 -13.983 1.00 78.31 209 GLY A O 1
ATOM 1653 N N . THR A 1 210 ? -18.844 17.600 -15.299 1.00 85.06 210 THR A N 1
ATOM 1654 C CA . THR A 1 210 ? -18.893 16.152 -15.068 1.00 85.06 210 THR A CA 1
ATOM 1655 C C . THR A 1 210 ? -18.704 15.868 -13.579 1.00 85.06 210 THR A C 1
ATOM 1657 O O . THR A 1 210 ? -17.695 16.255 -12.976 1.00 85.06 210 THR A O 1
ATOM 1660 N N . GLU A 1 211 ? -19.666 15.187 -12.968 1.00 87.75 211 GLU A N 1
ATOM 1661 C CA . GLU A 1 211 ? -19.573 14.820 -11.564 1.00 87.75 211 GLU A CA 1
ATOM 1662 C C . GLU A 1 211 ? -18.550 13.697 -11.358 1.00 87.75 211 GLU A C 1
ATOM 1664 O O . GLU A 1 211 ? -18.640 12.620 -11.946 1.00 87.75 211 GLU A O 1
ATOM 1669 N N . MET A 1 212 ? -17.573 13.948 -10.491 1.00 91.44 212 MET A N 1
ATOM 1670 C CA . MET A 1 212 ? -16.584 12.965 -10.075 1.00 91.44 212 MET A CA 1
ATOM 1671 C C . MET A 1 212 ? -16.889 12.530 -8.652 1.00 91.44 212 MET A C 1
ATOM 1673 O O . MET A 1 212 ? -16.674 13.297 -7.712 1.00 91.44 212 MET A O 1
ATOM 1677 N N . SER A 1 213 ? -17.364 11.295 -8.486 1.00 93.12 213 SER A N 1
ATOM 1678 C CA . SER A 1 213 ? -17.474 10.681 -7.162 1.00 93.12 213 SER A CA 1
ATOM 1679 C C . SER A 1 213 ? -16.081 10.399 -6.570 1.00 93.12 213 SER A C 1
ATOM 1681 O O . SER A 1 213 ? -15.096 10.336 -7.319 1.00 93.12 213 SER A O 1
ATOM 1683 N N . PRO A 1 214 ? -15.965 10.202 -5.244 1.00 94.06 214 PRO A N 1
ATOM 1684 C CA . PRO A 1 214 ? -14.721 9.766 -4.608 1.00 94.06 214 PRO A CA 1
ATOM 1685 C C . PRO A 1 214 ? -14.111 8.505 -5.251 1.00 94.06 214 PRO A C 1
ATOM 1687 O O . PRO A 1 214 ? -12.906 8.453 -5.501 1.00 94.06 214 PRO A O 1
ATOM 1690 N N . GLU A 1 215 ? -14.934 7.524 -5.622 1.00 93.62 215 GLU A N 1
ATOM 1691 C CA . GLU A 1 215 ? -14.497 6.291 -6.289 1.00 93.62 215 GLU A CA 1
ATOM 1692 C C . GLU A 1 215 ? -13.939 6.569 -7.688 1.00 93.62 215 GLU A C 1
ATOM 1694 O O . GLU A 1 215 ? -12.859 6.089 -8.040 1.00 93.62 215 GLU A O 1
ATOM 1699 N N . LEU A 1 216 ? -14.629 7.396 -8.482 1.00 94.00 216 LEU A N 1
ATOM 1700 C CA . LEU A 1 216 ? -14.136 7.810 -9.799 1.00 94.00 216 LEU A CA 1
ATOM 1701 C C . LEU A 1 216 ? -12.839 8.621 -9.684 1.00 94.00 216 LEU A C 1
ATOM 1703 O O . LEU A 1 216 ? -11.957 8.504 -10.536 1.00 94.00 216 LEU A O 1
ATOM 1707 N N . ARG A 1 217 ? -12.689 9.415 -8.617 1.00 95.38 217 ARG A N 1
ATOM 1708 C CA . ARG A 1 217 ? -11.447 10.123 -8.276 1.00 95.38 217 ARG A CA 1
ATOM 1709 C C . ARG A 1 217 ? -10.300 9.142 -8.029 1.00 95.38 217 ARG A C 1
ATOM 1711 O O . ARG A 1 217 ? -9.246 9.328 -8.633 1.00 95.38 217 ARG A O 1
ATOM 1718 N N . ILE A 1 218 ? -10.497 8.093 -7.223 1.00 96.56 218 ILE A N 1
ATOM 1719 C CA . ILE A 1 218 ? -9.490 7.032 -7.018 1.00 96.56 218 ILE A CA 1
ATOM 1720 C C . ILE A 1 218 ? -9.111 6.394 -8.354 1.00 96.56 218 ILE A C 1
ATOM 1722 O O . ILE A 1 218 ? -7.930 6.289 -8.686 1.00 96.56 218 ILE A O 1
ATOM 1726 N N . HIS A 1 219 ? -10.111 6.024 -9.155 1.00 96.06 219 HIS A N 1
ATOM 1727 C CA . HIS A 1 219 ? -9.883 5.379 -10.443 1.00 96.06 219 HIS A CA 1
ATOM 1728 C C . HIS A 1 219 ? -9.083 6.276 -11.402 1.00 96.06 219 HIS A C 1
ATOM 1730 O O . HIS A 1 219 ? -8.206 5.797 -12.122 1.00 96.06 219 HIS A O 1
ATOM 1736 N N . SER A 1 220 ? -9.348 7.585 -11.375 1.00 95.69 220 SER A N 1
ATOM 1737 C CA . SER A 1 220 ? -8.607 8.590 -12.138 1.00 95.69 220 SER A CA 1
ATOM 1738 C C . SER A 1 220 ? -7.171 8.771 -11.641 1.00 95.69 220 SER A C 1
ATOM 1740 O O . SER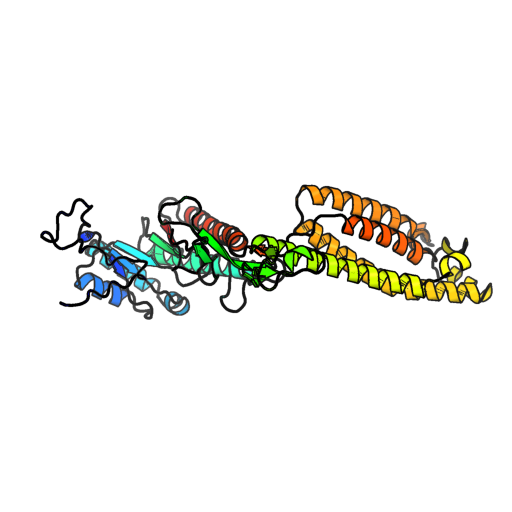 A 1 220 ? -6.291 9.001 -12.468 1.00 95.69 220 SER A O 1
ATOM 1742 N N . ILE A 1 221 ? -6.920 8.685 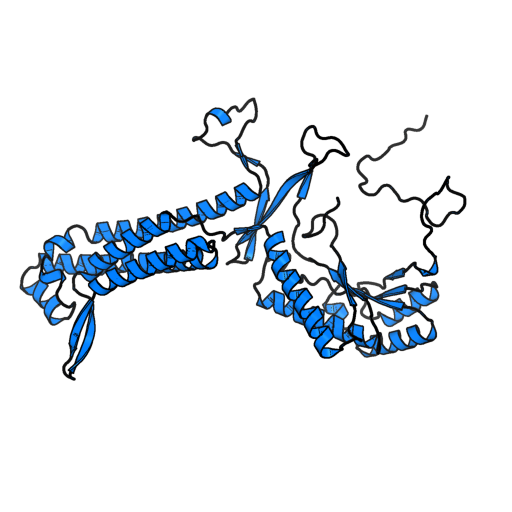-10.329 1.00 97.06 221 ILE A N 1
ATOM 1743 C CA . ILE A 1 221 ? -5.565 8.742 -9.756 1.00 97.06 221 ILE A CA 1
ATOM 1744 C C . ILE A 1 221 ? -4.764 7.522 -10.217 1.00 97.06 221 ILE A C 1
ATOM 1746 O O . ILE A 1 221 ? -3.689 7.690 -10.787 1.00 97.06 221 ILE A O 1
ATOM 1750 N N . ASN A 1 222 ? -5.321 6.315 -10.065 1.00 97.88 222 ASN A N 1
ATOM 1751 C CA . ASN A 1 222 ? -4.684 5.070 -10.507 1.00 97.88 222 ASN A CA 1
ATOM 1752 C C . ASN A 1 222 ? -4.371 5.091 -12.009 1.00 97.88 222 ASN A C 1
ATOM 1754 O O . ASN A 1 222 ? -3.254 4.777 -12.421 1.00 97.88 222 ASN A O 1
ATOM 1758 N N . ALA A 1 223 ? -5.337 5.509 -12.834 1.00 97.25 223 ALA A N 1
ATOM 1759 C CA . ALA A 1 223 ? -5.141 5.634 -14.274 1.00 97.25 223 ALA A CA 1
ATOM 1760 C C . ALA A 1 223 ? -4.057 6.663 -14.626 1.00 97.25 223 ALA A C 1
ATOM 1762 O O . ALA A 1 223 ? -3.187 6.369 -15.443 1.00 97.25 223 ALA A O 1
ATOM 1763 N N . GLY A 1 224 ? -4.071 7.834 -13.982 1.00 97.31 224 GLY A N 1
ATOM 1764 C CA . GLY A 1 224 ? -3.085 8.886 -14.221 1.00 97.31 224 GLY A CA 1
ATOM 1765 C C . GLY A 1 224 ? -1.669 8.489 -13.801 1.00 97.31 224 GLY A C 1
ATOM 1766 O O . GLY A 1 224 ? -0.721 8.721 -14.549 1.00 97.31 224 GLY A O 1
ATOM 1767 N N . GLU A 1 225 ? -1.495 7.857 -12.636 1.00 97.56 225 GLU A N 1
ATOM 1768 C CA . GLU A 1 225 ? -0.188 7.334 -12.216 1.00 97.56 225 GLU A CA 1
ATOM 1769 C C . GLU A 1 225 ? 0.335 6.266 -13.175 1.00 97.56 225 GLU A C 1
ATOM 1771 O O . GLU A 1 225 ? 1.516 6.271 -13.534 1.00 97.56 225 GLU A O 1
ATOM 1776 N N . TRP A 1 226 ? -0.547 5.367 -13.612 1.00 97.88 226 TRP A N 1
ATOM 1777 C CA . TRP A 1 226 ? -0.198 4.314 -14.552 1.00 97.88 226 TRP A CA 1
ATOM 1778 C C . TRP A 1 226 ? 0.217 4.872 -15.915 1.00 97.88 226 TRP A C 1
ATOM 1780 O O . TRP A 1 226 ? 1.273 4.512 -16.437 1.00 97.88 226 TRP A O 1
ATOM 1790 N N . GLU A 1 227 ? -0.560 5.803 -16.465 1.00 98.12 227 GLU A N 1
ATOM 1791 C CA . GLU A 1 227 ? -0.252 6.464 -17.732 1.00 98.12 227 GLU A CA 1
ATOM 1792 C C . GLU A 1 227 ? 1.076 7.226 -17.659 1.00 98.12 227 GLU A C 1
ATOM 1794 O O . GLU A 1 227 ? 1.936 7.047 -18.524 1.00 98.12 227 GLU A O 1
ATOM 1799 N N . ASN A 1 228 ? 1.302 7.998 -16.591 1.00 98.12 228 ASN A N 1
ATOM 1800 C CA . ASN A 1 228 ? 2.570 8.694 -16.371 1.00 98.12 228 ASN A CA 1
ATOM 1801 C C . ASN A 1 228 ? 3.750 7.719 -16.335 1.00 98.12 228 ASN A C 1
ATOM 1803 O O . ASN A 1 228 ? 4.793 7.992 -16.938 1.00 98.12 228 ASN A O 1
ATOM 1807 N N . LYS A 1 229 ? 3.581 6.556 -15.687 1.00 98.00 229 LYS A N 1
ATOM 1808 C CA . LYS A 1 229 ? 4.622 5.530 -15.661 1.00 98.00 229 LYS A CA 1
ATOM 1809 C C . LYS A 1 229 ? 4.917 4.998 -17.061 1.00 98.00 229 LYS A C 1
ATOM 1811 O O . LYS A 1 229 ? 6.080 4.883 -17.436 1.00 98.00 229 LYS A O 1
ATOM 1816 N N . LEU A 1 230 ? 3.894 4.710 -17.861 1.00 97.88 230 LEU A N 1
ATOM 1817 C CA . LEU A 1 230 ? 4.068 4.230 -19.235 1.00 97.88 230 LEU A CA 1
ATOM 1818 C C . LEU A 1 230 ? 4.704 5.287 -20.152 1.00 97.88 230 LEU A C 1
ATOM 1820 O O . LEU A 1 230 ? 5.541 4.941 -20.991 1.00 97.88 230 LEU A O 1
ATOM 1824 N N . ILE A 1 231 ? 4.359 6.566 -19.976 1.00 98.06 231 ILE A N 1
ATOM 1825 C CA . ILE A 1 231 ? 4.978 7.688 -20.695 1.00 98.06 231 ILE A CA 1
ATOM 1826 C C . ILE A 1 231 ? 6.469 7.780 -20.363 1.00 98.06 231 ILE A C 1
ATOM 1828 O O . ILE A 1 231 ? 7.279 7.914 -21.280 1.00 98.06 231 ILE A O 1
ATOM 1832 N N . GLU A 1 232 ? 6.849 7.656 -19.089 1.00 97.38 232 GLU A N 1
ATOM 1833 C CA . GLU A 1 232 ? 8.254 7.635 -18.659 1.00 97.38 232 GLU A CA 1
ATOM 1834 C C . GLU A 1 232 ? 9.038 6.520 -19.382 1.00 97.38 232 GLU A C 1
ATOM 1836 O O . GLU A 1 232 ? 10.096 6.767 -19.969 1.00 97.38 232 GLU A O 1
ATOM 1841 N N . LEU A 1 233 ? 8.483 5.302 -19.441 1.00 97.75 233 LEU A N 1
ATOM 1842 C CA . LEU A 1 233 ? 9.098 4.186 -20.175 1.00 97.75 233 LEU A CA 1
ATOM 1843 C C . LEU A 1 233 ? 9.209 4.473 -21.676 1.00 97.75 233 LEU A C 1
ATOM 1845 O O . LEU A 1 233 ? 10.230 4.179 -22.303 1.00 97.75 233 LEU A O 1
ATOM 1849 N N . ALA A 1 234 ? 8.168 5.062 -22.267 1.00 97.06 234 ALA A N 1
ATOM 1850 C CA . ALA A 1 234 ? 8.168 5.436 -23.675 1.00 97.06 234 ALA A CA 1
ATOM 1851 C C . ALA A 1 234 ? 9.229 6.504 -23.985 1.00 97.06 234 ALA A C 1
ATOM 1853 O O . ALA A 1 234 ? 9.868 6.429 -25.037 1.00 97.06 234 ALA A O 1
ATOM 1854 N N . GLN A 1 235 ? 9.459 7.453 -23.072 1.00 97.38 235 GLN A N 1
ATOM 1855 C CA . GLN A 1 235 ? 10.495 8.476 -23.198 1.00 97.38 235 GLN A CA 1
ATOM 1856 C C . GLN A 1 235 ? 11.897 7.864 -23.162 1.00 97.38 235 GLN A C 1
ATOM 1858 O O . GLN A 1 235 ? 12.670 8.118 -24.086 1.00 97.38 235 GLN A O 1
ATOM 1863 N N . PHE A 1 236 ? 12.231 7.021 -22.178 1.00 96.06 236 PHE A N 1
ATOM 1864 C CA . PHE A 1 236 ? 13.550 6.368 -22.135 1.00 96.06 236 PHE A CA 1
ATOM 1865 C C . PHE A 1 236 ? 13.805 5.496 -23.369 1.00 96.06 236 PHE A C 1
ATOM 1867 O O . PHE A 1 236 ? 14.869 5.584 -23.986 1.00 96.06 236 PHE A O 1
ATOM 1874 N N . LYS A 1 237 ? 12.792 4.741 -23.806 1.00 96.94 237 LYS A N 1
ATOM 1875 C CA . LYS A 1 237 ? 12.849 3.966 -25.050 1.00 96.94 237 LYS A CA 1
ATOM 1876 C C . LYS A 1 237 ? 13.080 4.857 -26.274 1.00 96.94 237 LYS A C 1
ATOM 1878 O O . LYS A 1 237 ? 13.868 4.503 -27.146 1.00 96.94 237 LYS A O 1
ATOM 1883 N N . LYS A 1 238 ? 12.408 6.009 -26.363 1.00 97.62 238 LYS A N 1
ATOM 1884 C CA . LYS A 1 238 ? 12.600 6.969 -27.460 1.00 97.62 238 LYS A CA 1
ATOM 1885 C C . LYS A 1 238 ? 14.054 7.455 -27.521 1.00 97.62 238 LYS A C 1
ATOM 1887 O O . LYS A 1 238 ? 14.632 7.423 -28.600 1.00 97.62 238 LYS A O 1
ATOM 1892 N N . HIS A 1 239 ? 14.654 7.814 -26.386 1.00 97.69 239 HIS A N 1
ATOM 1893 C CA . HIS A 1 239 ? 16.058 8.243 -26.335 1.00 97.69 239 HIS A CA 1
ATOM 1894 C C . HIS A 1 239 ? 17.009 7.118 -26.765 1.00 97.69 239 HIS A C 1
ATOM 1896 O O . HIS A 1 239 ? 17.911 7.350 -27.566 1.00 97.69 239 HIS A O 1
ATOM 1902 N N . ALA A 1 240 ? 16.763 5.881 -26.314 1.00 97.69 240 ALA A N 1
ATOM 1903 C CA . ALA A 1 240 ? 17.519 4.720 -26.785 1.00 97.69 240 ALA A CA 1
ATOM 1904 C C . ALA A 1 240 ? 17.432 4.568 -28.314 1.00 97.69 240 ALA A C 1
ATOM 1906 O O . ALA A 1 240 ? 18.439 4.309 -28.969 1.00 97.69 240 ALA A O 1
ATOM 1907 N N . ASN A 1 241 ? 16.246 4.770 -28.897 1.00 97.06 241 ASN A N 1
ATOM 1908 C CA . ASN A 1 241 ? 16.043 4.692 -30.345 1.00 97.06 241 ASN A CA 1
ATOM 1909 C C . ASN A 1 241 ? 16.780 5.800 -31.104 1.00 97.06 241 ASN A C 1
ATOM 1911 O O . ASN A 1 241 ? 17.344 5.529 -32.160 1.00 97.06 241 ASN A O 1
ATOM 1915 N N . GLU A 1 242 ? 16.773 7.025 -30.581 1.00 98.06 242 GLU A N 1
ATOM 1916 C CA . GLU A 1 242 ? 17.461 8.169 -31.188 1.00 98.06 242 GLU A CA 1
ATOM 1917 C C . GLU A 1 242 ? 18.983 7.986 -31.179 1.00 98.06 242 GLU A C 1
ATOM 1919 O O . GLU A 1 242 ? 19.628 8.234 -32.195 1.00 98.06 242 GLU A O 1
ATOM 1924 N N . ILE A 1 243 ? 19.548 7.485 -30.075 1.00 97.81 243 ILE A N 1
ATOM 1925 C CA . ILE A 1 243 ? 20.982 7.164 -29.975 1.00 97.81 243 ILE A CA 1
ATOM 1926 C C . ILE A 1 243 ? 21.342 6.019 -30.924 1.00 97.81 243 ILE A C 1
ATOM 1928 O O . ILE A 1 243 ? 22.348 6.083 -31.630 1.00 97.81 243 ILE A O 1
ATOM 1932 N N . MET A 1 244 ? 20.507 4.978 -30.954 1.00 97.19 244 MET A N 1
ATOM 1933 C CA . MET A 1 244 ? 20.714 3.802 -31.793 1.00 97.19 244 MET A CA 1
ATOM 1934 C C . MET A 1 244 ? 20.668 4.147 -33.287 1.00 97.19 244 MET A C 1
ATOM 1936 O O . MET A 1 244 ? 21.484 3.634 -34.049 1.00 97.19 244 MET A O 1
ATOM 1940 N N . GLY A 1 245 ? 19.746 5.016 -33.714 1.00 97.00 245 GLY A N 1
ATOM 1941 C CA . GLY A 1 245 ? 19.636 5.472 -35.099 1.00 97.00 245 GLY A CA 1
ATOM 1942 C C . GLY A 1 245 ? 19.600 4.319 -36.110 1.00 97.00 245 GLY A C 1
ATOM 1943 O O . GLY A 1 245 ? 18.803 3.385 -35.991 1.00 97.00 245 GLY A O 1
ATOM 1944 N N . ASP A 1 246 ? 20.488 4.379 -37.101 1.00 97.25 246 ASP A N 1
ATOM 1945 C CA . ASP A 1 246 ? 20.690 3.362 -38.136 1.00 97.25 246 ASP A CA 1
ATOM 1946 C C . ASP A 1 246 ? 21.750 2.305 -37.772 1.00 97.25 246 ASP A C 1
ATOM 1948 O O . ASP A 1 246 ? 22.033 1.420 -38.583 1.00 97.25 246 ASP A O 1
ATOM 1952 N N . ALA A 1 247 ? 22.305 2.330 -36.553 1.00 96.12 247 ALA A N 1
ATOM 1953 C CA . ALA A 1 247 ? 23.369 1.418 -36.133 1.00 96.12 247 ALA A CA 1
ATOM 1954 C C . ALA A 1 247 ? 23.051 -0.075 -36.359 1.00 96.12 247 ALA A C 1
ATOM 1956 O O . ALA A 1 247 ? 23.935 -0.783 -36.849 1.00 96.12 247 ALA A O 1
ATOM 1957 N N . PRO A 1 248 ? 21.822 -0.582 -36.106 1.00 95.62 248 PRO A N 1
ATOM 1958 C CA . PRO A 1 248 ? 21.489 -1.974 -36.407 1.00 95.62 248 PRO A CA 1
ATOM 1959 C C . PRO A 1 248 ? 21.632 -2.330 -37.894 1.00 95.62 248 PRO A C 1
ATOM 1961 O O . PRO A 1 248 ? 22.031 -3.444 -38.215 1.00 95.62 248 PRO A O 1
ATOM 1964 N N . LEU A 1 249 ? 21.340 -1.389 -38.801 1.00 95.38 249 LEU A N 1
ATOM 1965 C CA . LEU A 1 249 ? 21.477 -1.593 -40.247 1.00 95.38 249 LEU A CA 1
ATOM 1966 C C . LEU A 1 249 ? 22.949 -1.581 -40.671 1.00 95.38 249 LEU A C 1
ATOM 1968 O O . LEU A 1 249 ? 23.357 -2.414 -41.475 1.00 95.38 249 LEU A O 1
ATOM 1972 N N . VAL A 1 250 ? 23.750 -0.672 -40.104 1.00 95.56 250 VAL A N 1
ATOM 1973 C CA . VAL A 1 250 ? 25.198 -0.578 -40.370 1.00 95.56 250 VAL A CA 1
ATOM 1974 C C . VAL A 1 250 ? 25.938 -1.831 -39.894 1.00 95.56 250 VAL A C 1
ATOM 1976 O O . VAL A 1 250 ? 26.882 -2.282 -40.545 1.00 95.56 250 VAL A O 1
ATOM 1979 N N . LEU A 1 251 ? 25.506 -2.404 -38.768 1.00 93.06 251 LEU A N 1
ATOM 1980 C CA . LEU A 1 251 ? 26.088 -3.622 -38.206 1.00 93.06 251 LEU A CA 1
ATOM 1981 C C . LEU A 1 251 ? 25.693 -4.894 -38.960 1.00 93.06 251 LEU A C 1
ATOM 1983 O O . LEU A 1 251 ? 26.431 -5.863 -38.862 1.00 93.06 251 LEU A O 1
ATOM 1987 N N . GLY A 1 252 ? 24.571 -4.914 -39.688 1.00 93.31 252 GLY A N 1
ATOM 1988 C CA . GLY A 1 252 ? 24.185 -6.025 -40.564 1.00 93.31 252 GLY A CA 1
ATOM 1989 C C . GLY A 1 252 ? 24.323 -7.412 -39.919 1.00 93.31 252 GLY A C 1
ATOM 1990 O O . GLY A 1 252 ? 23.804 -7.664 -38.829 1.00 93.31 252 GLY A O 1
ATOM 1991 N N . GLU A 1 253 ? 25.042 -8.312 -40.592 1.00 90.81 253 GLU A N 1
ATOM 1992 C CA . GLU A 1 253 ? 25.283 -9.687 -40.132 1.00 90.81 253 GLU A CA 1
ATOM 1993 C C . GLU A 1 253 ? 26.146 -9.749 -38.864 1.00 90.81 253 GLU A C 1
ATOM 1995 O O . GLU A 1 253 ? 25.956 -10.634 -38.026 1.00 90.81 253 GLU A O 1
ATOM 2000 N N . GLU A 1 254 ? 27.049 -8.784 -38.663 1.00 91.31 254 GLU A N 1
ATOM 2001 C CA . GLU A 1 254 ? 27.899 -8.737 -37.474 1.00 91.31 254 GLU A CA 1
ATOM 2002 C C . GLU A 1 254 ? 27.111 -8.505 -36.179 1.00 91.31 254 GLU A C 1
ATOM 2004 O O . GLU A 1 254 ? 27.617 -8.794 -35.094 1.00 91.31 254 GLU A O 1
ATOM 2009 N N . SER A 1 255 ? 25.853 -8.064 -36.268 1.00 91.12 255 SER A N 1
ATOM 2010 C CA . SER A 1 255 ? 24.955 -7.944 -35.114 1.00 91.12 255 SER A CA 1
ATOM 2011 C C . SER A 1 255 ? 24.688 -9.279 -34.400 1.00 91.12 255 SER A C 1
ATOM 2013 O O . SER A 1 255 ? 24.367 -9.272 -33.212 1.00 91.12 255 SER A O 1
ATOM 2015 N N . HIS A 1 256 ? 24.871 -10.418 -35.073 1.00 91.31 256 HIS A N 1
ATOM 2016 C CA . HIS A 1 256 ? 24.703 -11.754 -34.489 1.00 91.31 256 HIS A CA 1
ATOM 2017 C C . HIS A 1 256 ? 25.977 -12.312 -33.844 1.00 91.31 256 HIS A C 1
ATOM 2019 O O . HIS A 1 256 ? 25.936 -13.369 -33.213 1.00 91.31 256 HIS A O 1
ATOM 2025 N N . LEU A 1 257 ? 27.116 -11.632 -33.996 1.00 90.88 257 LEU A N 1
ATOM 2026 C CA . LEU A 1 257 ? 28.370 -12.096 -33.417 1.00 90.88 257 LEU A CA 1
ATOM 2027 C C . LEU A 1 257 ? 28.378 -11.891 -31.895 1.00 90.88 257 LEU A C 1
ATOM 2029 O O . LEU A 1 257 ? 27.847 -10.888 -31.413 1.00 90.88 257 LEU A O 1
ATOM 2033 N N . PRO A 1 258 ? 29.039 -12.778 -31.130 1.00 91.56 258 PRO A N 1
ATOM 2034 C CA . PRO A 1 258 ? 29.316 -12.553 -29.715 1.00 91.56 258 PRO A CA 1
ATOM 2035 C C . PRO A 1 258 ? 30.005 -11.204 -29.471 1.00 91.56 258 PRO A C 1
ATOM 2037 O O . PRO A 1 258 ? 30.992 -10.890 -30.142 1.00 91.56 258 PRO A O 1
ATOM 2040 N N . ALA A 1 259 ? 29.555 -10.439 -28.477 1.00 89.31 259 ALA A N 1
ATOM 2041 C CA . ALA A 1 259 ? 30.143 -9.158 -28.080 1.00 89.31 259 ALA A CA 1
ATOM 2042 C C . ALA A 1 259 ? 31.427 -9.334 -27.237 1.00 89.31 259 ALA A C 1
ATOM 2044 O O . ALA A 1 259 ? 31.553 -8.819 -26.128 1.00 89.31 259 ALA A O 1
ATOM 2045 N N . ILE A 1 260 ? 32.395 -10.087 -27.766 1.00 87.38 260 ILE A N 1
ATOM 2046 C CA . ILE A 1 260 ? 33.708 -10.329 -27.149 1.00 87.38 260 ILE A CA 1
ATOM 2047 C C . ILE A 1 260 ? 34.768 -9.349 -27.688 1.00 87.38 260 ILE A C 1
ATOM 2049 O O . ILE A 1 260 ? 34.593 -8.798 -28.784 1.00 87.38 260 ILE A O 1
ATOM 2053 N N . PRO A 1 261 ? 35.875 -9.104 -26.958 1.00 86.31 261 PRO A N 1
ATOM 2054 C CA . PRO A 1 261 ? 36.926 -8.181 -27.391 1.00 86.31 261 PRO A CA 1
ATOM 2055 C C . PRO A 1 261 ? 37.468 -8.473 -28.793 1.00 86.31 261 PRO A C 1
ATOM 2057 O O . PRO A 1 261 ? 37.756 -7.546 -29.541 1.00 86.31 261 PRO A O 1
ATOM 2060 N N . GLU A 1 262 ? 37.587 -9.740 -29.182 1.00 84.31 262 GLU A N 1
ATOM 2061 C CA . GLU A 1 262 ? 38.072 -10.151 -30.500 1.00 84.31 262 GLU A CA 1
ATOM 2062 C C . GLU A 1 262 ? 37.171 -9.618 -31.620 1.00 84.31 262 GLU A C 1
ATOM 2064 O O . GLU A 1 262 ? 37.661 -8.986 -32.557 1.00 84.31 262 GLU A O 1
ATOM 2069 N N . ASN A 1 263 ? 35.856 -9.804 -31.485 1.00 79.56 263 ASN A N 1
ATOM 2070 C CA . ASN A 1 263 ? 34.876 -9.379 -32.485 1.00 79.56 263 ASN A CA 1
ATOM 2071 C C . ASN A 1 263 ? 34.702 -7.858 -32.483 1.00 79.56 263 ASN A C 1
ATOM 2073 O O . ASN A 1 263 ? 34.677 -7.227 -33.535 1.00 79.56 263 ASN A O 1
ATOM 2077 N N . THR A 1 264 ? 34.649 -7.245 -31.302 1.00 80.19 264 THR A N 1
ATOM 2078 C CA . THR A 1 264 ? 34.415 -5.799 -31.169 1.00 80.19 264 THR A CA 1
ATOM 2079 C C . THR A 1 264 ? 35.630 -4.970 -31.597 1.00 80.19 264 THR A C 1
ATOM 2081 O O . THR A 1 264 ? 35.470 -3.953 -32.270 1.00 80.19 264 THR A O 1
ATOM 2084 N N . ASN A 1 265 ? 36.856 -5.433 -31.327 1.00 82.44 265 ASN A N 1
ATOM 2085 C CA . ASN A 1 265 ? 38.074 -4.797 -31.842 1.00 82.44 265 ASN A CA 1
ATOM 2086 C C . ASN A 1 265 ? 38.261 -5.022 -33.349 1.00 82.44 265 ASN A C 1
ATOM 2088 O O . ASN A 1 265 ? 38.868 -4.184 -34.021 1.00 82.44 265 ASN A O 1
ATOM 2092 N N . ALA A 1 266 ? 37.771 -6.144 -33.890 1.00 78.75 266 ALA A N 1
ATOM 2093 C CA . ALA A 1 266 ? 37.801 -6.397 -35.326 1.00 78.75 266 ALA A CA 1
ATOM 2094 C C . ALA A 1 266 ? 36.916 -5.402 -36.092 1.00 78.75 266 ALA A C 1
ATOM 2096 O O . ALA A 1 266 ? 37.348 -4.921 -37.138 1.00 78.75 266 ALA A O 1
ATOM 2097 N N . LEU A 1 267 ? 35.758 -5.003 -35.543 1.00 79.31 267 LEU A N 1
ATOM 2098 C CA . LEU A 1 267 ? 34.880 -4.007 -36.174 1.00 79.31 267 LEU A CA 1
ATOM 2099 C C . LEU A 1 267 ? 35.622 -2.708 -36.513 1.00 79.31 267 LEU A C 1
ATOM 2101 O O . LEU A 1 267 ? 35.556 -2.252 -37.649 1.00 79.31 267 LEU A O 1
ATOM 2105 N N . GLY A 1 268 ? 36.390 -2.149 -35.570 1.00 74.75 268 GLY A N 1
ATOM 2106 C CA . GLY A 1 268 ? 37.121 -0.891 -35.785 1.00 74.75 268 GLY A CA 1
ATOM 2107 C C . GLY A 1 268 ? 38.324 -0.993 -36.718 1.00 74.75 268 GLY A C 1
ATOM 2108 O O . GLY A 1 268 ? 38.742 0.011 -37.287 1.00 74.75 268 GLY A O 1
ATOM 2109 N N . LYS A 1 269 ? 38.872 -2.198 -36.902 1.00 81.31 269 LYS A N 1
ATOM 2110 C CA . LYS A 1 269 ? 39.951 -2.448 -37.869 1.00 81.31 269 LYS A CA 1
ATOM 2111 C C . LYS A 1 269 ? 39.424 -2.633 -39.291 1.00 81.31 269 LYS A C 1
ATOM 2113 O O . LYS A 1 269 ? 40.164 -2.372 -40.234 1.00 81.31 269 LYS A O 1
ATOM 2118 N N . ILE A 1 270 ? 38.185 -3.106 -39.426 1.00 79.50 270 ILE A N 1
ATOM 2119 C CA . ILE A 1 270 ? 37.546 -3.401 -40.712 1.00 79.50 270 ILE A CA 1
ATOM 2120 C C . ILE A 1 270 ? 36.826 -2.161 -41.251 1.00 79.50 270 ILE A C 1
ATOM 2122 O O . ILE A 1 270 ? 37.041 -1.792 -42.402 1.00 79.50 270 ILE A O 1
ATOM 2126 N N . ASP A 1 271 ? 35.994 -1.512 -40.430 1.00 89.88 271 ASP A N 1
ATOM 2127 C CA . ASP A 1 271 ? 35.192 -0.355 -40.834 1.00 89.88 271 ASP A CA 1
ATOM 2128 C C . ASP A 1 271 ? 34.935 0.594 -39.642 1.00 89.88 271 ASP A C 1
ATOM 2130 O O . ASP A 1 271 ? 34.186 0.247 -38.718 1.00 89.88 271 ASP A O 1
ATOM 2134 N N . PRO A 1 272 ? 35.488 1.823 -39.659 1.00 91.69 272 PRO A N 1
ATOM 2135 C CA . PRO A 1 272 ? 35.230 2.827 -38.628 1.00 91.69 272 PRO A CA 1
ATOM 2136 C C . PRO A 1 272 ? 33.739 3.100 -38.380 1.00 91.69 272 PRO A C 1
ATOM 2138 O O . PRO A 1 272 ? 33.353 3.356 -37.239 1.00 91.69 272 PRO A O 1
ATOM 2141 N N . ARG A 1 273 ? 32.882 2.994 -39.409 1.00 93.56 273 ARG A N 1
ATOM 2142 C CA .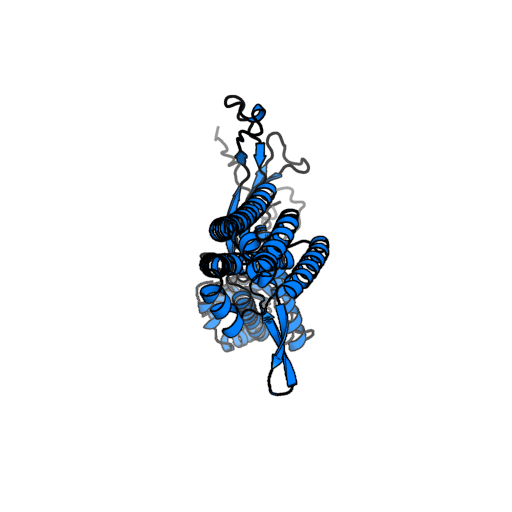 ARG A 1 273 ? 31.429 3.193 -39.271 1.00 93.56 273 ARG A CA 1
ATOM 2143 C C . ARG A 1 273 ? 30.781 2.098 -38.432 1.00 93.56 273 ARG A C 1
ATOM 2145 O O . ARG A 1 273 ? 29.880 2.388 -37.651 1.00 93.56 273 ARG A O 1
ATOM 2152 N N . LYS A 1 274 ? 31.256 0.853 -38.542 1.00 93.06 274 LYS A N 1
ATOM 2153 C CA . LYS A 1 274 ? 30.770 -0.265 -37.718 1.00 93.06 274 LYS A CA 1
ATOM 2154 C C . LYS A 1 274 ? 31.200 -0.126 -36.261 1.00 93.06 274 LYS A C 1
ATOM 2156 O O . LYS A 1 274 ? 30.417 -0.440 -35.369 1.00 93.06 274 LYS A O 1
ATOM 2161 N N . ALA A 1 275 ? 32.404 0.386 -36.004 1.00 91.19 275 ALA A N 1
ATOM 2162 C CA . ALA A 1 275 ? 32.823 0.713 -34.640 1.00 91.19 275 ALA A CA 1
ATOM 2163 C C . ALA A 1 275 ? 31.978 1.838 -34.026 1.00 91.19 275 ALA A C 1
ATOM 2165 O O . ALA A 1 275 ? 31.558 1.723 -32.876 1.00 91.19 275 ALA A O 1
ATOM 2166 N N . GLU A 1 276 ? 31.681 2.894 -34.787 1.00 94.31 276 GLU A N 1
ATOM 2167 C CA . GLU A 1 276 ? 30.775 3.957 -34.338 1.00 94.31 276 GLU A CA 1
ATOM 2168 C C . GLU A 1 276 ? 29.363 3.417 -34.063 1.00 94.31 276 GLU A C 1
ATOM 2170 O O . GLU A 1 276 ? 28.798 3.685 -33.003 1.00 94.31 276 GLU A O 1
ATOM 2175 N N . ALA A 1 277 ? 28.817 2.605 -34.973 1.00 95.12 277 ALA A N 1
ATOM 2176 C CA . ALA A 1 277 ? 27.520 1.958 -34.803 1.00 95.12 277 ALA A CA 1
ATOM 2177 C C . ALA A 1 277 ? 27.480 1.071 -33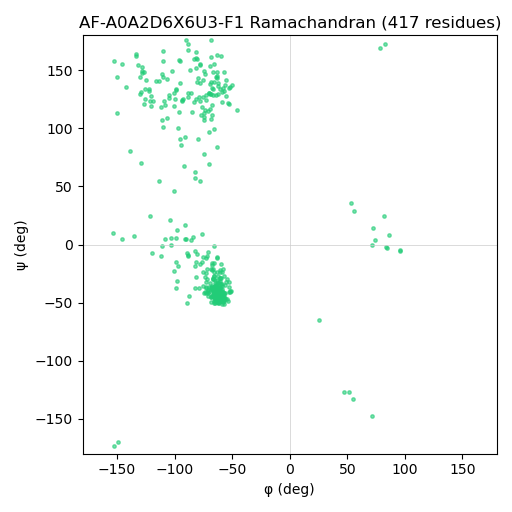.547 1.00 95.12 277 ALA A C 1
ATOM 2179 O O . ALA A 1 277 ? 26.531 1.144 -32.771 1.00 95.12 277 ALA A O 1
ATOM 2180 N N . TYR A 1 278 ? 28.526 0.283 -33.288 1.00 94.62 278 TYR A N 1
ATOM 2181 C CA . TYR A 1 278 ? 28.624 -0.509 -32.063 1.00 94.62 278 TYR A CA 1
ATOM 2182 C C . TYR A 1 278 ? 28.644 0.361 -30.798 1.00 94.62 278 TYR A C 1
ATOM 2184 O O . TYR A 1 278 ? 27.958 0.046 -29.827 1.00 94.62 278 TYR A O 1
ATOM 2192 N N . ASN A 1 279 ? 29.375 1.478 -30.805 1.00 94.62 279 ASN A N 1
ATOM 2193 C CA . ASN A 1 279 ? 29.376 2.401 -29.669 1.00 94.62 279 ASN A CA 1
ATOM 2194 C C . ASN A 1 279 ? 27.985 3.010 -29.439 1.00 94.62 279 ASN A C 1
ATOM 2196 O O . ASN A 1 279 ? 27.504 2.974 -28.311 1.00 94.62 279 ASN A O 1
ATOM 2200 N N . LYS A 1 280 ? 27.281 3.431 -30.500 1.00 96.94 280 LYS A N 1
ATOM 2201 C CA . LYS A 1 280 ? 25.878 3.879 -30.406 1.00 96.94 280 LYS A CA 1
ATOM 2202 C C . LYS A 1 280 ? 24.968 2.813 -29.797 1.00 96.94 280 LYS A C 1
ATOM 2204 O O . LYS A 1 280 ? 24.131 3.130 -28.959 1.00 96.94 280 LYS A O 1
ATOM 2209 N N . MET A 1 281 ? 25.142 1.543 -30.173 1.00 96.25 281 MET A N 1
ATOM 2210 C CA . MET A 1 281 ? 24.386 0.432 -29.580 1.00 96.25 281 MET A CA 1
ATOM 2211 C C . MET A 1 281 ? 24.640 0.302 -28.075 1.00 96.25 281 MET A C 1
ATOM 2213 O O . MET A 1 281 ? 23.691 0.120 -27.316 1.00 96.25 281 MET A O 1
ATOM 2217 N N . ARG A 1 282 ? 25.899 0.417 -27.637 1.00 94.81 282 ARG A N 1
ATOM 2218 C CA . ARG A 1 282 ? 26.263 0.369 -26.212 1.00 94.81 282 ARG A CA 1
ATOM 2219 C C . ARG A 1 282 ? 25.715 1.557 -25.431 1.00 94.81 282 ARG A C 1
ATOM 2221 O O . ARG A 1 282 ? 25.205 1.370 -24.331 1.00 94.81 282 ARG A O 1
ATOM 2228 N N . ASP A 1 283 ? 25.791 2.754 -26.000 1.00 96.44 283 ASP A N 1
ATOM 2229 C CA . ASP A 1 283 ? 25.277 3.967 -25.365 1.00 96.44 283 ASP A CA 1
ATOM 2230 C C . ASP A 1 283 ? 23.747 3.913 -25.242 1.00 96.44 283 ASP A C 1
ATOM 2232 O O . ASP A 1 283 ? 23.186 4.249 -24.198 1.00 96.44 283 ASP A O 1
ATOM 2236 N N . ALA A 1 284 ? 23.060 3.409 -26.274 1.00 97.31 284 ALA A N 1
ATOM 2237 C CA . ALA A 1 284 ? 21.619 3.173 -26.239 1.00 97.31 284 ALA A CA 1
ATOM 2238 C C . ALA A 1 284 ? 21.223 2.135 -25.175 1.00 97.31 284 ALA A C 1
ATOM 2240 O O . ALA A 1 284 ? 20.157 2.260 -24.567 1.00 97.31 284 ALA A O 1
ATOM 2241 N N . ASP A 1 285 ? 22.068 1.132 -24.918 1.00 96.38 285 ASP A N 1
ATOM 2242 C CA . ASP A 1 285 ? 21.776 0.079 -23.943 1.00 96.38 285 ASP A CA 1
ATOM 2243 C C . ASP A 1 285 ? 21.637 0.611 -22.510 1.00 96.38 285 ASP A C 1
ATOM 2245 O O . ASP A 1 285 ? 20.803 0.119 -21.757 1.00 96.38 285 ASP A O 1
ATOM 2249 N N . ILE A 1 286 ? 22.339 1.695 -22.157 1.00 96.06 286 ILE A N 1
ATOM 2250 C CA . ILE A 1 286 ? 22.179 2.372 -20.856 1.00 96.06 286 ILE A CA 1
ATOM 2251 C C . ILE A 1 286 ? 20.720 2.818 -20.654 1.00 96.06 286 ILE A C 1
ATOM 2253 O O . ILE A 1 286 ? 20.125 2.606 -19.596 1.00 96.06 286 ILE A O 1
ATOM 2257 N N . PHE A 1 287 ? 20.103 3.393 -21.690 1.00 96.75 287 PHE A N 1
ATOM 2258 C CA . PHE A 1 287 ? 18.701 3.812 -21.649 1.00 96.75 287 PHE A CA 1
ATOM 2259 C C . PHE A 1 287 ? 17.737 2.623 -21.697 1.00 96.75 287 PHE A C 1
ATOM 2261 O O . PHE A 1 287 ? 16.670 2.671 -21.080 1.00 96.75 287 PHE A O 1
ATOM 2268 N N . LEU A 1 288 ? 18.103 1.540 -22.387 1.00 97.69 288 LEU A N 1
ATOM 2269 C CA . LEU A 1 288 ? 17.320 0.303 -22.389 1.00 97.69 288 LEU A CA 1
ATOM 2270 C C . LEU A 1 288 ? 17.368 -0.416 -21.038 1.00 97.69 288 LEU A C 1
ATOM 2272 O O . LEU A 1 288 ? 16.371 -1.025 -20.663 1.00 97.69 288 LEU A O 1
ATOM 2276 N N . GLU A 1 289 ? 18.471 -0.344 -20.289 1.00 97.62 289 GLU A N 1
ATOM 2277 C CA . GLU A 1 289 ? 18.529 -0.830 -18.904 1.00 97.62 289 GLU A CA 1
ATOM 2278 C C . GLU A 1 289 ? 17.601 -0.027 -17.993 1.00 97.62 289 GLU A C 1
ATOM 2280 O O . GLU A 1 289 ? 16.794 -0.616 -17.279 1.00 97.62 289 GLU A O 1
ATOM 2285 N N . ASN A 1 290 ? 17.607 1.306 -18.086 1.00 97.38 290 ASN A N 1
ATOM 2286 C CA . ASN A 1 290 ? 16.659 2.133 -17.330 1.00 97.38 290 ASN A CA 1
ATOM 2287 C C . ASN A 1 290 ? 15.202 1.833 -17.713 1.00 97.38 290 ASN A C 1
ATOM 2289 O O . ASN A 1 290 ? 14.337 1.705 -16.846 1.00 97.38 290 ASN A O 1
ATOM 2293 N N . THR A 1 291 ? 14.937 1.654 -19.011 1.00 98.12 291 THR A N 1
ATOM 2294 C CA . THR A 1 291 ? 13.615 1.251 -19.511 1.00 98.12 291 THR A CA 1
ATOM 2295 C C . THR A 1 291 ? 13.207 -0.107 -18.942 1.00 98.12 291 THR A C 1
ATOM 2297 O O . THR A 1 291 ? 12.067 -0.268 -18.517 1.00 98.12 291 THR A O 1
ATOM 2300 N N . LYS A 1 292 ? 14.130 -1.075 -18.897 1.00 98.19 292 LYS A N 1
ATOM 2301 C CA . LYS A 1 292 ? 13.891 -2.401 -18.321 1.00 98.19 292 LYS A CA 1
ATOM 2302 C C . LYS A 1 292 ? 13.577 -2.312 -16.829 1.00 98.19 292 LYS A C 1
ATOM 2304 O O . LYS A 1 292 ? 12.574 -2.868 -16.412 1.00 98.19 292 LYS A O 1
ATOM 2309 N N . LEU A 1 293 ? 14.377 -1.595 -16.040 1.00 98.31 293 LEU A N 1
ATOM 2310 C CA . LEU A 1 293 ? 14.126 -1.423 -14.603 1.00 98.31 293 LEU A CA 1
ATOM 2311 C C . LEU A 1 293 ? 12.754 -0.789 -14.342 1.00 98.31 293 LEU A C 1
ATOM 2313 O O . LEU A 1 293 ? 12.010 -1.232 -13.470 1.00 98.31 293 LEU A O 1
ATOM 2317 N N . GLY A 1 294 ? 12.395 0.227 -15.129 1.00 98.19 294 GLY A N 1
ATOM 2318 C CA . GLY A 1 294 ? 11.082 0.850 -15.039 1.00 98.19 294 GLY A CA 1
ATOM 2319 C C . GLY A 1 294 ? 9.941 -0.079 -15.473 1.00 98.19 294 GLY A C 1
ATOM 2320 O O . GLY A 1 294 ? 8.877 -0.040 -14.856 1.00 98.19 294 GLY A O 1
ATOM 2321 N N . PHE A 1 295 ? 10.154 -0.902 -16.505 1.00 98.44 295 PHE A N 1
ATOM 2322 C CA . PHE A 1 295 ? 9.205 -1.925 -16.947 1.00 98.44 295 PHE A CA 1
ATOM 2323 C C . PHE A 1 295 ? 9.010 -2.997 -15.874 1.00 98.44 295 PHE A C 1
ATOM 2325 O O . PHE A 1 295 ? 7.869 -3.290 -15.542 1.00 98.44 295 PHE A O 1
ATOM 2332 N N . ASP A 1 296 ? 10.090 -3.519 -15.290 1.00 98.50 296 ASP A N 1
ATOM 2333 C CA . ASP A 1 296 ? 10.038 -4.530 -14.231 1.00 98.50 296 ASP A CA 1
ATOM 2334 C C . ASP A 1 296 ? 9.249 -4.004 -13.020 1.00 98.50 296 ASP A C 1
ATOM 2336 O O . ASP A 1 296 ? 8.348 -4.680 -12.529 1.00 98.50 296 ASP A O 1
ATO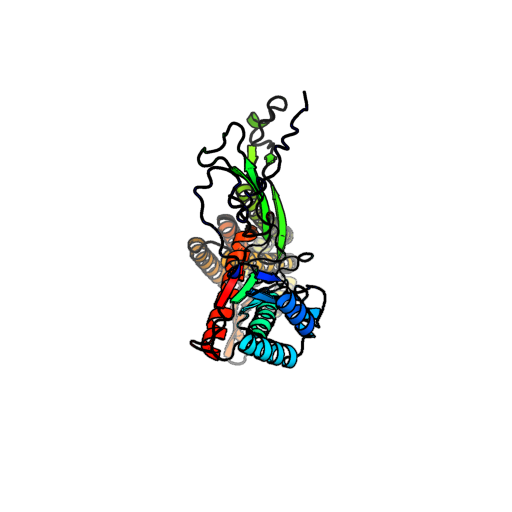M 2340 N N . ALA A 1 297 ? 9.505 -2.759 -12.596 1.00 98.12 297 ALA A N 1
ATOM 2341 C CA . ALA A 1 297 ? 8.762 -2.121 -11.508 1.00 98.12 297 ALA A CA 1
ATOM 2342 C C . ALA A 1 297 ? 7.272 -1.912 -11.848 1.00 98.12 297 ALA A C 1
ATOM 2344 O O . ALA A 1 297 ? 6.398 -2.129 -11.008 1.00 98.12 297 ALA A O 1
ATOM 2345 N N . ALA A 1 298 ? 6.960 -1.498 -13.082 1.00 98.19 298 ALA A N 1
ATOM 2346 C CA . ALA A 1 298 ? 5.580 -1.346 -13.540 1.00 98.19 298 ALA A CA 1
ATOM 2347 C C . ALA A 1 298 ? 4.855 -2.701 -13.623 1.00 98.19 298 ALA A C 1
ATOM 2349 O O . ALA A 1 298 ? 3.693 -2.806 -13.233 1.00 98.19 298 ALA A O 1
ATOM 2350 N N . PHE A 1 299 ? 5.548 -3.741 -14.086 1.00 98.44 299 PHE A N 1
ATOM 2351 C CA . PHE A 1 299 ? 5.050 -5.107 -14.160 1.00 98.44 299 PHE A CA 1
ATOM 2352 C C . PHE A 1 299 ? 4.772 -5.678 -12.766 1.00 98.44 299 PHE A C 1
ATOM 2354 O O . PHE A 1 299 ? 3.694 -6.221 -12.535 1.00 98.44 299 PHE A O 1
ATOM 2361 N N . GLU A 1 300 ? 5.704 -5.525 -11.821 1.00 98.12 300 GLU A N 1
ATOM 2362 C CA . GLU A 1 300 ? 5.532 -5.964 -10.431 1.00 98.12 300 GLU A CA 1
ATOM 2363 C C . GLU A 1 300 ? 4.308 -5.300 -9.792 1.00 98.12 300 GLU A C 1
ATOM 2365 O O . GLU A 1 300 ? 3.446 -5.982 -9.235 1.00 98.12 300 GLU A O 1
ATOM 2370 N N . LYS A 1 301 ? 4.186 -3.977 -9.946 1.00 97.62 301 LYS A N 1
ATOM 2371 C CA . LYS A 1 301 ? 3.035 -3.196 -9.481 1.00 97.62 301 LYS A CA 1
ATOM 2372 C C . LYS A 1 301 ? 1.724 -3.699 -10.086 1.00 97.62 301 LYS A C 1
ATOM 2374 O O . LYS A 1 301 ? 0.763 -3.943 -9.354 1.00 97.62 301 LYS A O 1
ATOM 2379 N N . ALA A 1 302 ? 1.697 -3.905 -11.402 1.00 97.62 302 ALA A N 1
ATOM 2380 C CA . ALA A 1 302 ? 0.546 -4.455 -12.107 1.00 97.62 302 ALA A CA 1
ATOM 2381 C C . ALA A 1 302 ? 0.174 -5.862 -11.623 1.00 97.62 302 ALA A C 1
ATOM 2383 O O . ALA A 1 302 ? -1.001 -6.175 -11.468 1.00 97.62 302 ALA A O 1
ATOM 2384 N N . PHE A 1 303 ? 1.159 -6.713 -11.342 1.00 97.50 303 PHE A N 1
ATOM 2385 C CA . PHE A 1 303 ? 0.920 -8.073 -10.868 1.00 97.50 303 PHE A CA 1
ATOM 2386 C C . PHE A 1 303 ? 0.388 -8.100 -9.431 1.00 97.50 303 PHE A C 1
ATOM 2388 O O . PHE A 1 303 ? -0.533 -8.860 -9.108 1.00 97.50 303 PHE A O 1
ATOM 2395 N N . LYS A 1 304 ? 0.953 -7.248 -8.569 1.00 96.88 304 LYS A N 1
ATOM 2396 C CA . LYS A 1 304 ? 0.610 -7.149 -7.149 1.00 96.88 304 LYS A CA 1
ATOM 2397 C C . LYS A 1 304 ? -0.795 -6.584 -6.938 1.00 96.88 304 LYS A C 1
ATOM 2399 O O . LYS A 1 304 ? -1.578 -7.199 -6.216 1.00 96.88 304 LYS A O 1
ATOM 2404 N N . TYR A 1 305 ? -1.112 -5.469 -7.598 1.00 96.75 305 TYR A N 1
ATOM 2405 C CA . TYR A 1 305 ? -2.346 -4.697 -7.389 1.00 96.75 305 TYR A CA 1
ATOM 2406 C C . TYR A 1 305 ? -3.356 -4.800 -8.541 1.00 96.75 305 TYR A C 1
ATOM 2408 O O . TYR A 1 305 ? -4.372 -4.110 -8.540 1.00 96.75 305 TYR A O 1
ATOM 2416 N N . GLY A 1 306 ? -3.078 -5.626 -9.548 1.00 95.12 306 GLY A N 1
ATOM 2417 C CA . GLY A 1 306 ? -4.029 -5.947 -10.607 1.00 95.12 306 GLY A CA 1
ATOM 2418 C C . GLY A 1 306 ? -5.021 -7.032 -10.194 1.00 95.12 306 GLY A C 1
ATOM 2419 O O . GLY A 1 306 ? -4.779 -7.831 -9.282 1.00 95.12 306 GLY A O 1
ATOM 2420 N N . LYS A 1 307 ? -6.136 -7.087 -10.923 1.00 93.81 307 LYS A N 1
ATOM 2421 C CA . LYS A 1 307 ? -7.186 -8.098 -10.767 1.00 93.81 307 LYS A CA 1
ATOM 2422 C C . LYS A 1 307 ? -6.676 -9.494 -11.151 1.00 93.81 307 LYS A C 1
ATOM 2424 O O . LYS A 1 307 ? -5.747 -9.601 -11.961 1.00 93.81 307 LYS A O 1
ATOM 2429 N N . PRO A 1 308 ? -7.272 -10.579 -10.622 1.00 92.94 308 PRO A N 1
ATOM 2430 C CA . PRO A 1 308 ? -6.855 -11.946 -10.935 1.00 92.94 308 PRO A CA 1
ATOM 2431 C C . PRO A 1 308 ? -6.758 -12.242 -12.438 1.00 92.94 308 PRO A C 1
ATOM 2433 O O . PRO A 1 308 ? -5.787 -12.856 -12.871 1.00 92.94 308 PRO A O 1
ATOM 2436 N N . GLU A 1 309 ? -7.696 -11.746 -13.247 1.00 92.69 309 GLU A N 1
ATOM 2437 C CA . GLU A 1 309 ? -7.717 -11.947 -14.701 1.00 92.69 309 GLU A CA 1
ATOM 2438 C C . GLU A 1 309 ? -6.519 -11.284 -15.400 1.00 92.69 309 GLU A C 1
ATOM 2440 O O . GLU A 1 309 ? -6.017 -11.781 -16.408 1.00 92.69 309 GLU A O 1
ATOM 2445 N N . GLN A 1 310 ? -6.016 -10.176 -14.851 1.00 93.62 310 GLN A N 1
ATOM 2446 C CA . GLN A 1 310 ? -4.858 -9.466 -15.398 1.00 93.62 310 GLN A CA 1
ATOM 2447 C C . GLN A 1 310 ? -3.552 -10.215 -15.142 1.00 93.62 310 GLN A C 1
ATOM 2449 O O . GLN A 1 310 ? -2.609 -10.089 -15.922 1.00 93.62 310 GLN A O 1
ATOM 2454 N N . ARG A 1 311 ? -3.484 -11.013 -14.070 1.00 95.31 311 ARG A N 1
ATOM 2455 C CA . ARG A 1 311 ? -2.278 -11.777 -13.727 1.00 95.31 311 ARG A CA 1
ATOM 2456 C C . ARG A 1 311 ? -1.944 -12.826 -14.780 1.00 95.31 311 ARG A C 1
ATOM 2458 O O . ARG A 1 311 ? -0.764 -13.056 -15.021 1.00 95.31 311 ARG A O 1
ATOM 2465 N N . GLU A 1 312 ? -2.943 -13.412 -15.437 1.00 94.88 312 GLU A N 1
ATOM 2466 C CA . GLU A 1 312 ? -2.702 -14.323 -16.563 1.00 94.88 312 GLU A CA 1
ATOM 2467 C C . GLU A 1 312 ? -2.139 -13.573 -17.777 1.00 94.88 312 GLU A C 1
ATOM 2469 O O . GLU A 1 312 ? -1.104 -13.967 -18.305 1.00 94.88 312 GLU A O 1
ATOM 2474 N N . MET A 1 313 ? -2.707 -12.415 -18.138 1.00 95.44 313 MET A N 1
ATOM 2475 C CA . MET A 1 313 ? -2.154 -11.586 -19.223 1.00 95.44 313 MET A CA 1
ATOM 2476 C C . MET A 1 313 ? -0.705 -11.161 -18.945 1.00 95.44 313 MET A C 1
ATOM 2478 O O . MET A 1 313 ? 0.122 -11.114 -19.853 1.00 95.44 313 MET A O 1
ATOM 2482 N N . LEU A 1 314 ? -0.384 -10.855 -17.686 1.00 97.75 314 LEU A N 1
ATOM 2483 C CA . LEU A 1 314 ? 0.972 -10.508 -17.264 1.00 97.75 314 LEU A CA 1
ATOM 2484 C C . LEU A 1 314 ? 1.933 -11.698 -17.393 1.00 97.75 314 LEU A C 1
ATOM 2486 O O . LEU A 1 314 ? 3.066 -11.504 -17.831 1.00 97.75 314 LEU A O 1
ATOM 2490 N N . LYS A 1 315 ? 1.504 -12.928 -17.084 1.00 97.81 315 LYS A N 1
ATOM 2491 C CA . LYS A 1 315 ? 2.327 -14.128 -17.321 1.00 97.81 315 LYS A CA 1
ATOM 2492 C C . LYS A 1 315 ? 2.661 -14.291 -18.802 1.00 97.81 315 LYS A C 1
ATOM 2494 O O . LYS A 1 315 ? 3.828 -14.510 -19.120 1.00 97.81 315 LYS A O 1
ATOM 2499 N N . ASP A 1 316 ? 1.686 -14.090 -19.685 1.00 97.44 316 ASP A N 1
ATOM 2500 C CA . ASP A 1 316 ? 1.910 -14.155 -21.133 1.00 97.44 316 ASP A CA 1
ATOM 2501 C C . ASP A 1 316 ? 2.917 -13.091 -21.594 1.00 97.44 316 ASP A C 1
ATOM 2503 O O . ASP A 1 316 ? 3.820 -13.374 -22.381 1.00 97.44 316 ASP A O 1
ATOM 2507 N N . ILE A 1 317 ? 2.794 -11.858 -21.080 1.00 97.94 317 ILE A N 1
ATOM 2508 C CA . ILE A 1 317 ? 3.746 -10.773 -21.367 1.00 97.94 317 ILE A CA 1
ATOM 2509 C C . ILE A 1 317 ? 5.157 -11.167 -20.914 1.00 97.94 317 ILE A C 1
ATOM 2511 O O . ILE A 1 317 ? 6.120 -10.956 -21.652 1.00 97.94 317 ILE A O 1
ATOM 2515 N N . ALA A 1 318 ? 5.290 -11.744 -19.717 1.00 98.19 318 ALA A N 1
ATOM 2516 C CA . ALA A 1 318 ? 6.577 -12.173 -19.182 1.00 98.19 318 ALA A CA 1
ATOM 2517 C C . ALA A 1 318 ? 7.200 -13.313 -20.002 1.00 98.19 318 ALA A C 1
ATOM 2519 O O . ALA A 1 318 ? 8.407 -13.299 -20.253 1.00 98.19 318 ALA A O 1
ATOM 2520 N N . GLU A 1 319 ? 6.403 -14.288 -20.442 1.00 98.06 319 GLU A N 1
ATOM 2521 C CA . GLU A 1 319 ? 6.879 -15.394 -21.273 1.00 98.06 319 GLU A CA 1
ATOM 2522 C C . GLU A 1 319 ? 7.370 -14.904 -22.642 1.00 98.06 319 GLU A C 1
ATOM 2524 O O . GLU A 1 319 ? 8.492 -15.221 -23.046 1.00 98.06 319 GLU A O 1
ATOM 2529 N N . GLU A 1 320 ? 6.579 -14.080 -23.331 1.00 96.69 320 GLU A N 1
ATOM 2530 C CA . GLU A 1 320 ? 6.965 -13.491 -24.617 1.00 96.69 320 GLU A CA 1
ATOM 2531 C C . GLU A 1 320 ? 8.223 -12.629 -24.500 1.00 96.69 320 GLU A C 1
ATOM 2533 O O . GLU A 1 320 ? 9.143 -12.753 -25.316 1.00 96.69 320 GLU A O 1
ATOM 2538 N N . TYR A 1 321 ? 8.288 -11.786 -23.466 1.00 97.56 321 TYR A N 1
ATOM 2539 C CA . TYR A 1 321 ? 9.459 -10.965 -23.183 1.00 97.56 321 TYR A CA 1
ATOM 2540 C C . TYR A 1 321 ? 10.709 -11.833 -22.990 1.00 97.56 321 TYR A C 1
ATOM 2542 O O . TYR A 1 321 ? 11.726 -11.610 -23.650 1.00 97.56 321 TYR A O 1
ATOM 2550 N N . ASN A 1 322 ? 10.624 -12.871 -22.154 1.00 96.81 322 ASN A N 1
ATOM 2551 C CA . ASN A 1 322 ? 11.737 -13.786 -21.903 1.00 96.81 322 ASN A CA 1
ATOM 2552 C C . ASN A 1 322 ? 12.168 -14.539 -23.165 1.00 96.81 322 ASN A C 1
ATOM 2554 O O . ASN A 1 322 ? 13.364 -14.689 -23.412 1.00 96.81 322 ASN A O 1
ATOM 2558 N N . ASN A 1 323 ? 11.218 -14.996 -23.980 1.00 96.00 323 ASN A N 1
ATOM 2559 C CA . ASN A 1 323 ? 11.526 -15.694 -25.224 1.00 96.00 323 ASN A CA 1
ATOM 2560 C C . ASN A 1 323 ? 12.269 -14.792 -26.215 1.00 96.00 323 ASN A C 1
ATOM 2562 O O . ASN A 1 323 ? 13.257 -15.230 -26.799 1.00 96.00 323 ASN A O 1
ATOM 2566 N N . LYS A 1 324 ? 11.887 -13.516 -26.325 1.00 95.12 324 LYS A N 1
ATOM 2567 C CA . LYS A 1 324 ? 12.618 -12.540 -27.149 1.00 95.12 324 LYS A CA 1
ATOM 2568 C C . LYS A 1 324 ? 13.991 -12.197 -26.594 1.00 95.12 324 LYS A C 1
ATOM 2570 O O . LYS A 1 324 ? 14.938 -12.036 -27.359 1.00 95.12 324 LYS A O 1
ATOM 2575 N N . MET A 1 325 ? 14.123 -12.112 -25.273 1.00 95.00 325 MET A N 1
ATOM 2576 C CA . MET A 1 325 ? 15.410 -11.830 -24.640 1.00 95.00 325 MET A CA 1
ATOM 2577 C C . MET A 1 325 ? 16.430 -12.956 -24.839 1.00 95.00 325 MET A C 1
ATOM 2579 O O . MET A 1 325 ? 17.621 -12.664 -24.912 1.00 95.00 325 MET A O 1
ATOM 2583 N N . LYS A 1 326 ? 16.001 -14.214 -25.024 1.00 94.38 326 LYS A N 1
ATOM 2584 C CA . LYS A 1 326 ? 16.910 -15.321 -25.386 1.00 94.38 326 LYS A CA 1
ATOM 2585 C C . LYS A 1 326 ? 17.620 -15.089 -26.723 1.00 94.38 326 LYS A C 1
ATOM 2587 O O . LYS A 1 326 ? 18.750 -15.532 -26.886 1.00 94.38 326 LYS A O 1
ATOM 2592 N N . GLU A 1 327 ? 17.008 -14.359 -27.660 1.00 93.06 327 GLU A N 1
ATOM 2593 C CA . GLU A 1 327 ? 17.636 -14.003 -28.943 1.00 93.06 327 GLU A CA 1
ATOM 2594 C C . GLU A 1 327 ? 18.744 -12.944 -28.809 1.00 93.06 327 GLU A C 1
ATOM 2596 O O . GLU A 1 327 ? 19.473 -12.687 -29.768 1.00 93.06 327 GLU A O 1
ATOM 2601 N N . ALA A 1 328 ? 18.862 -12.292 -27.647 1.00 93.62 328 ALA A N 1
ATOM 2602 C CA . ALA A 1 328 ? 19.895 -11.294 -27.379 1.00 93.62 328 ALA A CA 1
ATOM 2603 C C . ALA A 1 328 ? 21.240 -11.923 -26.969 1.00 93.62 328 ALA A C 1
ATOM 2605 O O . ALA A 1 328 ? 22.233 -11.207 -26.830 1.00 93.62 328 ALA A O 1
ATOM 2606 N N . SER A 1 329 ? 21.291 -13.243 -26.795 1.00 92.56 329 SER A N 1
ATOM 2607 C CA . SER A 1 329 ? 22.488 -13.988 -26.415 1.00 92.56 329 SER A CA 1
ATOM 2608 C C . SER A 1 329 ? 22.704 -15.209 -27.299 1.00 92.56 329 SER A C 1
ATOM 2610 O O . SER A 1 329 ? 21.762 -15.772 -27.850 1.00 92.56 329 SER A O 1
ATOM 2612 N N . VAL A 1 330 ? 23.957 -15.640 -27.405 1.00 91.44 330 VAL A N 1
ATOM 2613 C CA . VAL A 1 330 ? 24.347 -16.888 -28.068 1.00 91.44 330 VAL A CA 1
ATOM 2614 C C . VAL A 1 330 ? 25.239 -17.713 -27.141 1.00 91.44 330 VAL A C 1
ATOM 2616 O O . VAL A 1 330 ? 26.026 -17.129 -26.389 1.00 91.44 330 VAL A O 1
ATOM 2619 N N . PRO A 1 331 ? 25.169 -19.053 -27.204 1.00 90.94 331 PRO A N 1
ATOM 2620 C CA . PRO A 1 331 ? 26.056 -19.902 -26.426 1.00 90.94 331 PRO A CA 1
ATOM 2621 C C . PRO A 1 331 ? 27.483 -19.819 -26.979 1.00 90.94 331 PRO A C 1
ATOM 2623 O O . PRO A 1 331 ? 27.725 -19.984 -28.178 1.00 90.94 331 PRO A O 1
ATOM 2626 N N . LEU A 1 332 ? 28.450 -19.593 -26.094 1.00 89.81 332 LEU A N 1
ATOM 2627 C CA . LEU A 1 332 ? 29.875 -19.573 -26.399 1.00 89.81 332 LEU A CA 1
ATOM 2628 C C . LEU A 1 332 ? 30.592 -20.665 -25.604 1.00 89.81 332 LEU A C 1
ATOM 2630 O O . LEU A 1 332 ? 30.558 -20.686 -24.373 1.00 89.81 332 LEU A O 1
ATOM 2634 N N . LYS A 1 333 ? 31.295 -21.551 -26.316 1.00 89.31 333 LYS A N 1
ATOM 2635 C CA . LYS A 1 333 ? 32.177 -22.550 -25.703 1.00 89.31 333 LYS A CA 1
ATOM 2636 C C . LYS A 1 333 ? 33.471 -21.894 -25.243 1.00 89.31 333 LYS A C 1
ATOM 2638 O O . LYS A 1 333 ? 34.239 -21.389 -26.063 1.00 89.31 333 LYS A O 1
ATOM 2643 N N . ILE A 1 334 ? 33.731 -21.934 -23.942 1.00 87.56 334 ILE A N 1
ATOM 2644 C CA . ILE A 1 334 ? 35.003 -21.490 -23.364 1.00 87.56 334 ILE A CA 1
ATOM 2645 C C . ILE A 1 334 ? 36.021 -22.641 -23.325 1.00 87.56 334 ILE A C 1
ATOM 2647 O O . ILE A 1 334 ? 35.694 -23.804 -23.558 1.00 87.56 334 ILE A O 1
ATOM 2651 N N . LYS A 1 335 ? 37.297 -22.319 -23.070 1.00 85.38 335 LYS A N 1
ATOM 2652 C CA . LYS A 1 335 ? 38.439 -23.252 -23.198 1.00 85.38 335 LYS A CA 1
ATOM 2653 C C . LYS A 1 335 ? 38.342 -24.523 -22.342 1.00 85.38 335 LYS A C 1
ATOM 2655 O O . LYS A 1 335 ? 39.021 -25.495 -22.649 1.00 85.38 335 LYS A O 1
ATOM 2660 N N . ASP A 1 336 ? 37.534 -24.517 -21.287 1.00 86.50 336 ASP A N 1
ATOM 2661 C CA . ASP A 1 336 ? 37.304 -25.671 -20.409 1.00 86.50 336 ASP A CA 1
ATOM 2662 C C . ASP A 1 336 ? 36.132 -26.568 -20.861 1.00 86.50 336 ASP A C 1
ATOM 2664 O O . ASP A 1 336 ? 35.789 -27.527 -20.174 1.00 86.50 336 ASP A O 1
ATOM 2668 N N . GLY A 1 337 ? 35.525 -26.273 -22.016 1.00 86.62 337 GLY A N 1
ATOM 2669 C CA . GLY A 1 337 ? 34.413 -27.030 -22.586 1.00 86.62 337 GLY A CA 1
ATOM 2670 C C . GLY A 1 337 ? 33.031 -26.639 -22.057 1.00 86.62 337 GLY A C 1
ATOM 2671 O O . GLY A 1 337 ? 32.044 -27.182 -22.551 1.00 86.62 337 GLY A O 1
ATOM 2672 N N . ARG A 1 338 ? 32.929 -25.704 -21.100 1.00 90.19 338 ARG A N 1
ATOM 2673 C CA . ARG A 1 338 ? 31.638 -25.164 -20.651 1.00 90.19 338 ARG A CA 1
ATOM 2674 C C . ARG A 1 338 ? 31.055 -24.207 -21.690 1.00 90.19 338 ARG A C 1
ATOM 2676 O O . ARG A 1 338 ? 31.787 -23.513 -22.396 1.00 90.19 338 ARG A O 1
ATOM 2683 N N . GLU A 1 339 ? 29.731 -24.160 -21.749 1.00 91.62 339 GLU A N 1
ATOM 2684 C CA . GLU A 1 339 ? 28.982 -23.171 -22.522 1.00 91.62 339 GLU A CA 1
ATOM 2685 C C . GLU A 1 339 ? 28.509 -22.057 -21.591 1.00 91.62 339 GLU A C 1
ATOM 2687 O O . GLU A 1 339 ? 28.001 -22.318 -20.499 1.00 91.62 339 GLU A O 1
ATOM 2692 N N . ILE A 1 340 ? 28.721 -20.816 -22.018 1.00 90.88 340 ILE A N 1
ATOM 2693 C CA . ILE A 1 340 ? 28.192 -19.621 -21.364 1.00 90.88 340 ILE A CA 1
ATOM 2694 C C . ILE A 1 340 ? 27.395 -18.815 -22.382 1.00 90.88 340 ILE A C 1
ATOM 2696 O O . ILE A 1 340 ? 27.810 -18.699 -23.534 1.00 90.88 340 ILE A O 1
ATOM 2700 N N . ASP A 1 341 ? 26.279 -18.233 -21.964 1.00 92.44 341 ASP A N 1
ATOM 2701 C CA . ASP A 1 341 ? 25.539 -17.304 -22.810 1.00 92.44 341 ASP A CA 1
ATOM 2702 C C . ASP A 1 341 ? 26.238 -15.948 -22.804 1.00 92.44 341 ASP A C 1
ATOM 2704 O O . ASP A 1 341 ? 26.475 -15.347 -21.752 1.00 92.44 341 ASP A O 1
ATOM 2708 N N . VAL A 1 342 ? 26.590 -15.469 -23.994 1.00 91.81 342 VAL A N 1
ATOM 2709 C CA . VAL A 1 342 ? 27.197 -14.152 -24.186 1.00 91.81 342 VAL A CA 1
ATOM 2710 C C . VAL A 1 342 ? 26.272 -13.279 -25.022 1.00 91.81 342 VAL A C 1
ATOM 2712 O O . VAL A 1 342 ? 25.665 -13.773 -25.976 1.00 91.81 342 VAL A O 1
ATOM 2715 N N . PRO A 1 343 ? 26.149 -11.981 -24.699 1.00 93.69 343 PRO A N 1
ATOM 2716 C CA . PRO A 1 343 ? 25.338 -11.078 -25.497 1.00 93.69 343 PRO A CA 1
ATOM 2717 C C . PRO A 1 343 ? 25.909 -10.968 -26.912 1.00 93.69 343 PRO A C 1
ATOM 2719 O O . PRO A 1 343 ? 27.129 -10.965 -27.106 1.00 93.69 343 PRO A O 1
ATOM 2722 N N . VAL A 1 344 ? 25.031 -10.863 -27.907 1.00 94.44 344 VAL A N 1
ATOM 2723 C CA . VAL A 1 344 ? 25.442 -10.535 -29.278 1.00 94.44 344 VAL A CA 1
ATOM 2724 C C . VAL A 1 344 ? 25.661 -9.030 -29.433 1.00 94.44 344 VAL A C 1
ATOM 2726 O O . VAL A 1 344 ? 25.130 -8.229 -28.667 1.00 94.44 344 VAL A O 1
ATOM 2729 N N . ILE A 1 345 ? 26.416 -8.613 -30.447 1.00 92.69 345 ILE A N 1
ATOM 2730 C CA . ILE A 1 345 ? 26.668 -7.193 -30.755 1.00 92.69 345 ILE A CA 1
ATOM 2731 C C . ILE A 1 345 ? 25.350 -6.416 -30.951 1.00 92.69 345 ILE A C 1
ATOM 2733 O O . ILE A 1 345 ? 25.227 -5.262 -30.545 1.00 92.69 345 ILE A O 1
ATOM 2737 N N . GLY A 1 346 ? 24.336 -7.066 -31.524 1.00 93.94 346 GLY A N 1
ATOM 2738 C CA . GLY A 1 346 ? 22.986 -6.544 -31.721 1.00 93.94 346 GLY A CA 1
ATOM 2739 C C . GLY A 1 346 ? 22.042 -6.686 -30.522 1.00 93.94 346 GLY A C 1
ATOM 2740 O O . GLY A 1 346 ? 20.859 -6.369 -30.670 1.00 93.94 346 GLY A O 1
ATOM 2741 N N . ALA A 1 347 ? 22.513 -7.145 -29.355 1.00 95.81 347 ALA A N 1
ATOM 2742 C CA . ALA A 1 347 ? 21.676 -7.381 -28.174 1.00 95.81 347 ALA A CA 1
ATOM 2743 C C . ALA A 1 347 ? 20.813 -6.164 -27.786 1.00 95.81 347 ALA A C 1
ATOM 2745 O O . ALA A 1 347 ? 19.617 -6.359 -27.551 1.00 95.81 347 ALA A O 1
ATOM 2746 N N . PRO A 1 348 ? 21.316 -4.910 -27.836 1.00 97.25 348 PRO A N 1
ATOM 2747 C CA . PRO A 1 348 ? 20.480 -3.740 -27.566 1.00 97.25 348 PRO A CA 1
ATOM 2748 C C . PRO A 1 348 ? 19.277 -3.614 -28.518 1.00 97.25 348 PRO A C 1
ATOM 2750 O O . PRO A 1 348 ? 18.194 -3.213 -28.102 1.00 97.25 348 PRO A O 1
ATOM 2753 N N . SER A 1 349 ? 19.394 -4.022 -29.787 1.00 96.50 349 SER A N 1
ATOM 2754 C CA . SER A 1 349 ? 18.270 -3.972 -30.739 1.00 96.50 349 SER A CA 1
ATOM 2755 C C . SER A 1 349 ? 17.208 -5.020 -30.402 1.00 96.50 349 SER A C 1
ATOM 2757 O O . SER A 1 349 ? 16.013 -4.724 -30.460 1.00 96.50 349 SER A O 1
ATOM 2759 N N . LYS A 1 350 ? 17.636 -6.227 -30.009 1.00 96.31 350 LYS A N 1
ATOM 2760 C CA . LYS A 1 350 ? 16.741 -7.307 -29.562 1.00 96.31 350 LYS A CA 1
ATOM 2761 C C . LYS A 1 350 ? 16.015 -6.930 -28.275 1.0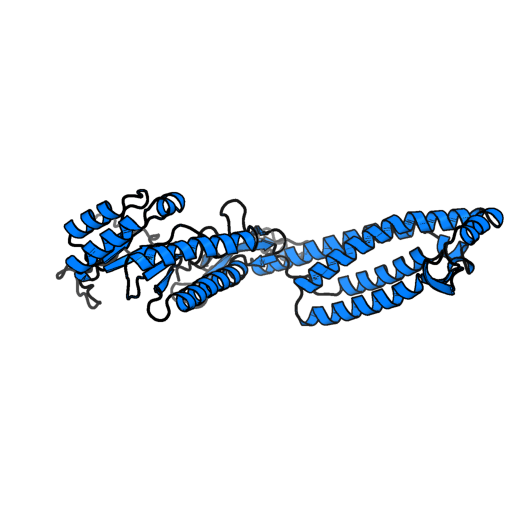0 96.31 350 LYS A C 1
ATOM 2763 O O . LYS A 1 350 ? 14.793 -7.041 -28.197 1.00 96.31 350 LYS A O 1
ATOM 2768 N N . LYS A 1 351 ? 16.747 -6.373 -27.313 1.00 97.31 351 LYS A N 1
ATOM 2769 C CA . LYS A 1 351 ? 16.196 -5.847 -26.064 1.00 97.31 351 LYS A CA 1
ATOM 2770 C C . LYS A 1 351 ? 15.191 -4.721 -26.301 1.00 97.31 351 LYS A C 1
ATOM 2772 O O . LYS A 1 351 ? 14.104 -4.743 -25.731 1.00 97.31 351 LYS A O 1
ATOM 2777 N N . ARG A 1 352 ? 15.511 -3.768 -27.183 1.00 97.25 352 ARG A N 1
ATOM 2778 C CA . ARG A 1 352 ? 14.583 -2.712 -27.615 1.00 97.25 352 ARG A CA 1
ATOM 2779 C C . ARG A 1 352 ? 13.281 -3.298 -28.154 1.00 97.25 352 ARG A C 1
ATOM 2781 O O . ARG A 1 352 ? 12.212 -2.814 -27.794 1.00 97.25 352 ARG A O 1
ATOM 2788 N N . GLU A 1 353 ? 13.354 -4.302 -29.024 1.00 96.94 353 GLU A N 1
ATOM 2789 C CA . GLU A 1 353 ? 12.167 -4.937 -29.602 1.00 96.94 353 GLU A CA 1
ATOM 2790 C C . GLU A 1 353 ? 11.322 -5.642 -28.533 1.00 96.94 353 GLU A C 1
ATOM 2792 O O . GLU A 1 353 ? 10.110 -5.423 -28.474 1.00 96.94 353 GLU A O 1
ATOM 2797 N N . ALA A 1 354 ? 11.966 -6.426 -27.663 1.00 97.81 354 ALA A N 1
ATOM 2798 C CA . ALA A 1 354 ? 11.317 -7.114 -26.551 1.00 97.81 354 ALA A CA 1
ATOM 2799 C C . ALA A 1 354 ? 10.594 -6.124 -25.625 1.00 97.81 354 ALA A C 1
ATOM 2801 O O . ALA A 1 354 ? 9.397 -6.267 -25.380 1.00 97.81 354 ALA A O 1
ATOM 2802 N N . LEU A 1 355 ? 11.287 -5.067 -25.186 1.00 98.00 355 LEU A N 1
ATOM 2803 C CA . LEU A 1 355 ? 10.712 -4.013 -24.347 1.00 98.00 355 LEU A CA 1
ATOM 2804 C C . LEU A 1 355 ? 9.592 -3.258 -25.063 1.00 98.00 355 LEU A C 1
ATOM 2806 O O . LEU A 1 355 ? 8.572 -2.961 -24.454 1.00 98.00 355 LEU A O 1
ATOM 2810 N N . ASN A 1 356 ? 9.743 -2.953 -26.354 1.00 97.50 356 ASN A N 1
ATOM 2811 C CA . ASN A 1 356 ? 8.716 -2.236 -27.104 1.00 97.50 356 ASN A CA 1
ATOM 2812 C C . ASN A 1 356 ? 7.390 -3.003 -27.128 1.00 97.50 356 ASN A C 1
ATOM 2814 O O . ASN A 1 356 ? 6.337 -2.409 -26.908 1.00 97.50 356 ASN A O 1
ATOM 2818 N N . GLN A 1 357 ? 7.451 -4.310 -27.378 1.00 97.56 357 GLN A N 1
ATOM 2819 C CA . GLN A 1 357 ? 6.261 -5.155 -27.406 1.00 97.56 357 GLN A CA 1
ATOM 2820 C C . GLN A 1 357 ? 5.684 -5.363 -26.009 1.00 97.56 357 GLN A C 1
ATOM 2822 O O . GLN A 1 357 ? 4.481 -5.189 -25.823 1.00 97.56 357 GLN A O 1
ATOM 2827 N N . ALA A 1 358 ? 6.536 -5.644 -25.021 1.00 97.94 358 ALA A N 1
ATOM 2828 C CA . ALA A 1 358 ? 6.103 -5.842 -23.645 1.00 97.94 358 ALA A CA 1
ATOM 2829 C C . ALA A 1 358 ? 5.439 -4.583 -23.066 1.00 97.94 358 ALA A C 1
ATOM 2831 O O . ALA A 1 358 ? 4.350 -4.678 -22.511 1.00 97.94 358 ALA A O 1
ATOM 2832 N N . ILE A 1 359 ? 6.022 -3.394 -23.269 1.00 98.00 359 ILE A N 1
ATOM 2833 C CA . ILE A 1 359 ? 5.436 -2.112 -22.841 1.00 98.00 359 ILE A CA 1
ATOM 2834 C C . ILE A 1 359 ? 4.113 -1.845 -23.565 1.00 98.00 359 ILE A C 1
ATOM 2836 O O . ILE A 1 359 ? 3.169 -1.367 -22.944 1.00 98.00 359 ILE A O 1
ATOM 2840 N N . HIS A 1 360 ? 4.014 -2.151 -24.862 1.00 97.62 360 HIS A N 1
ATOM 2841 C CA . HIS A 1 360 ? 2.770 -1.952 -25.606 1.00 97.62 360 HIS A CA 1
ATOM 2842 C C . HIS A 1 360 ? 1.640 -2.846 -25.085 1.00 97.62 360 HIS A C 1
ATOM 2844 O O . HIS A 1 360 ? 0.525 -2.369 -24.887 1.00 97.62 360 HIS A O 1
ATOM 2850 N N . ARG A 1 361 ? 1.931 -4.122 -24.801 1.00 97.50 361 ARG A N 1
ATOM 2851 C CA . ARG A 1 361 ? 0.957 -5.019 -24.166 1.00 97.50 361 ARG A CA 1
ATOM 2852 C C . ARG A 1 361 ? 0.626 -4.568 -22.748 1.00 97.50 361 ARG A C 1
ATOM 2854 O O . ARG A 1 361 ? -0.546 -4.519 -22.390 1.00 97.50 361 ARG A O 1
ATOM 2861 N N . LEU A 1 362 ? 1.629 -4.170 -21.970 1.00 96.62 362 LEU A N 1
ATOM 2862 C CA . LEU A 1 362 ? 1.438 -3.635 -20.625 1.00 96.62 362 LEU A CA 1
ATOM 2863 C C . LEU A 1 362 ? 0.555 -2.376 -20.630 1.00 96.62 362 LEU A C 1
ATOM 2865 O O . LEU A 1 362 ? -0.253 -2.206 -19.733 1.00 96.62 362 LEU A O 1
ATOM 2869 N N . ALA A 1 363 ? 0.616 -1.536 -21.665 1.00 96.94 363 ALA A N 1
ATOM 2870 C CA . ALA A 1 363 ? -0.264 -0.374 -21.798 1.00 96.94 363 ALA A CA 1
ATOM 2871 C C . ALA A 1 363 ? -1.745 -0.728 -22.030 1.00 96.94 363 ALA A C 1
ATOM 2873 O O . ALA A 1 363 ? -2.608 0.122 -21.837 1.00 96.94 363 ALA A O 1
ATOM 2874 N N . SER A 1 364 ? -2.045 -1.964 -22.441 1.00 95.81 364 SER A N 1
ATOM 2875 C CA . SER A 1 364 ? -3.416 -2.423 -22.707 1.00 95.81 364 SER A CA 1
ATOM 2876 C C . SER A 1 364 ? -4.134 -2.997 -21.482 1.00 95.81 364 SER A C 1
ATOM 2878 O O . SER A 1 364 ? -5.334 -3.261 -21.550 1.00 95.81 364 SER A O 1
ATOM 2880 N N . ILE A 1 365 ? -3.429 -3.195 -20.361 1.00 95.81 365 ILE A N 1
ATOM 2881 C CA . ILE A 1 365 ? -4.057 -3.702 -19.138 1.00 95.81 365 ILE A CA 1
ATOM 2882 C C . ILE A 1 365 ? -4.830 -2.588 -18.422 1.00 95.81 365 ILE A C 1
ATOM 2884 O O . ILE A 1 365 ? -4.483 -1.410 -18.512 1.00 95.81 365 ILE A O 1
ATOM 2888 N N . VAL A 1 366 ? -5.842 -2.972 -17.641 1.00 95.81 366 VAL A N 1
ATOM 2889 C CA . VAL A 1 366 ? -6.515 -2.049 -16.715 1.00 95.81 366 VAL A CA 1
ATOM 2890 C C . VAL A 1 366 ? -5.492 -1.519 -15.691 1.00 95.81 366 VAL A C 1
ATOM 2892 O O . VAL A 1 366 ? -4.722 -2.319 -15.155 1.00 95.81 366 VAL A O 1
ATOM 2895 N N . PRO A 1 367 ? -5.452 -0.207 -15.402 1.00 96.81 367 PRO A N 1
ATOM 2896 C CA . PRO A 1 367 ? -4.535 0.340 -14.406 1.00 96.81 367 PRO A CA 1
ATOM 2897 C C . PRO A 1 367 ? -4.629 -0.406 -13.063 1.00 96.81 367 PRO A C 1
ATOM 2899 O O . PRO A 1 367 ? -5.746 -0.677 -12.614 1.00 96.81 367 PRO A O 1
ATOM 2902 N N . PRO A 1 368 ? -3.497 -0.749 -12.422 1.00 97.00 368 PRO A N 1
ATOM 2903 C CA . PRO A 1 368 ? -3.513 -1.397 -11.115 1.00 97.00 368 PRO A CA 1
ATOM 2904 C C . PRO A 1 368 ? -4.132 -0.498 -10.041 1.00 97.00 368 PRO A C 1
ATOM 2906 O O . PRO A 1 368 ? -3.975 0.723 -10.073 1.00 97.00 368 PRO A O 1
ATOM 2909 N N . GLU A 1 369 ? -4.787 -1.106 -9.053 1.00 96.62 369 GLU A N 1
ATOM 2910 C CA . GLU A 1 369 ? -5.461 -0.398 -7.958 1.00 96.62 369 GLU A CA 1
ATOM 2911 C C . GLU A 1 369 ? -4.456 -0.019 -6.852 1.00 96.62 369 GLU A C 1
ATOM 2913 O O . GLU A 1 369 ? -4.527 -0.493 -5.720 1.00 96.62 369 GLU A O 1
ATOM 2918 N N . THR A 1 370 ? -3.457 0.813 -7.175 1.00 97.25 370 THR A N 1
ATOM 2919 C CA . THR A 1 370 ? -2.444 1.260 -6.197 1.00 97.25 370 THR A CA 1
ATOM 2920 C C . THR A 1 370 ? -3.042 2.117 -5.091 1.00 97.25 370 THR A C 1
ATOM 2922 O O . THR A 1 370 ? -2.619 2.006 -3.939 1.00 97.25 370 THR A O 1
ATOM 2925 N N . PHE A 1 371 ? -4.036 2.935 -5.425 1.00 97.94 371 PHE A N 1
ATOM 2926 C CA . PHE A 1 371 ? -4.899 3.631 -4.485 1.00 97.94 371 PHE A CA 1
ATOM 2927 C C . PHE A 1 371 ? -6.212 2.883 -4.311 1.00 97.94 371 PHE A C 1
ATOM 2929 O O . PHE A 1 371 ? -6.864 2.522 -5.292 1.00 97.94 371 PHE A O 1
ATOM 2936 N N . VAL A 1 372 ? -6.616 2.722 -3.055 1.00 97.19 372 VAL A N 1
ATOM 2937 C CA . VAL A 1 372 ? -7.902 2.138 -2.648 1.00 97.19 372 VAL A CA 1
ATOM 2938 C C . VAL A 1 372 ? -8.550 3.008 -1.568 1.00 97.19 372 VAL A C 1
ATOM 2940 O O . VAL A 1 372 ? -7.848 3.813 -0.944 1.00 97.19 372 VAL A O 1
ATOM 2943 N N . PRO A 1 373 ? -9.863 2.882 -1.313 1.00 96.25 373 PRO A N 1
ATOM 2944 C CA . PRO A 1 373 ? -10.499 3.574 -0.198 1.00 96.25 373 PRO A CA 1
ATOM 2945 C C . PRO A 1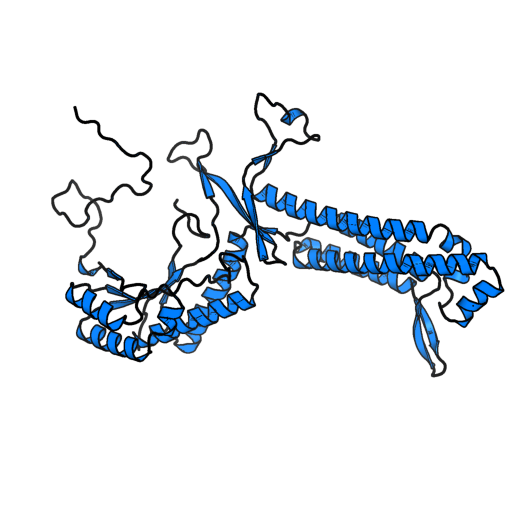 373 ? -9.837 3.211 1.140 1.00 96.25 373 PRO A C 1
ATOM 2947 O O . PRO A 1 373 ? -9.643 2.032 1.447 1.00 96.25 373 PRO A O 1
ATOM 2950 N N . VAL A 1 374 ? -9.513 4.217 1.962 1.00 95.06 374 VAL A N 1
ATOM 2951 C CA . VAL A 1 374 ? -8.788 4.008 3.228 1.00 95.06 374 VAL A CA 1
ATOM 2952 C C . VAL A 1 374 ? -9.558 3.100 4.182 1.00 95.06 374 VAL A C 1
ATOM 2954 O O . VAL A 1 374 ? -8.950 2.281 4.858 1.00 95.06 374 VAL A O 1
ATOM 2957 N N . GLU A 1 375 ? -10.890 3.206 4.209 1.00 93.38 375 GLU A N 1
ATOM 2958 C CA . GLU A 1 375 ? -11.729 2.385 5.083 1.00 93.38 375 GLU A CA 1
ATOM 2959 C C . GLU A 1 375 ? -11.701 0.911 4.681 1.00 93.38 375 GLU A C 1
ATOM 2961 O O . GLU A 1 375 ? -11.663 0.051 5.551 1.00 93.38 375 GLU A O 1
ATOM 2966 N N . GLU A 1 376 ? -11.685 0.598 3.383 1.00 94.44 376 GLU A N 1
ATOM 2967 C CA . GLU A 1 376 ? -11.631 -0.791 2.907 1.00 94.44 376 GLU A CA 1
ATOM 2968 C C . GLU A 1 376 ? -10.282 -1.422 3.250 1.00 94.44 376 GLU A C 1
ATOM 2970 O O . GLU A 1 376 ? -10.223 -2.525 3.794 1.00 94.44 376 GLU A O 1
ATOM 2975 N N . PHE A 1 377 ? -9.202 -0.672 3.024 1.00 95.44 377 PHE A N 1
ATOM 2976 C CA . PHE A 1 377 ? -7.859 -1.078 3.419 1.00 95.44 377 PHE A CA 1
ATOM 2977 C C . PHE A 1 377 ? -7.741 -1.271 4.937 1.00 95.44 377 PHE A C 1
ATOM 2979 O O . PHE A 1 377 ? -7.242 -2.291 5.412 1.00 95.44 377 PHE A O 1
ATOM 2986 N N . ALA A 1 378 ? -8.218 -0.299 5.713 1.00 95.25 378 ALA A N 1
ATOM 2987 C CA . ALA A 1 378 ? -8.185 -0.353 7.165 1.00 95.25 378 ALA A CA 1
ATOM 2988 C C . ALA A 1 378 ? -9.043 -1.497 7.711 1.00 95.25 378 ALA A C 1
ATOM 2990 O O . ALA A 1 378 ? -8.650 -2.121 8.690 1.00 95.25 378 ALA A O 1
ATOM 2991 N N . MET A 1 379 ? -10.180 -1.806 7.078 1.00 95.31 379 MET A N 1
ATOM 2992 C CA . MET A 1 379 ? -11.077 -2.875 7.516 1.00 95.31 379 MET A CA 1
ATOM 2993 C C . MET A 1 379 ? -10.366 -4.225 7.477 1.00 95.31 379 MET A C 1
ATOM 2995 O O . MET A 1 379 ? -10.389 -4.951 8.468 1.00 95.31 379 MET A O 1
ATOM 2999 N N . ASP A 1 380 ? -9.689 -4.540 6.371 1.00 95.81 380 ASP A N 1
ATOM 3000 C CA . ASP A 1 380 ? -8.926 -5.784 6.222 1.00 95.81 380 ASP A CA 1
ATOM 3001 C C . ASP A 1 380 ? -7.819 -5.906 7.286 1.00 95.81 380 ASP A C 1
ATOM 3003 O O . ASP A 1 380 ? -7.680 -6.929 7.971 1.00 95.81 380 ASP A O 1
ATOM 3007 N N . LYS A 1 381 ? -7.070 -4.819 7.503 1.00 96.62 381 LYS A N 1
ATOM 3008 C CA . LYS A 1 381 ? -5.973 -4.777 8.480 1.00 96.62 381 LYS A CA 1
ATOM 3009 C C . LYS A 1 381 ? -6.465 -4.858 9.924 1.00 96.62 381 LYS A C 1
ATOM 3011 O O . LYS A 1 381 ? -5.924 -5.648 10.700 1.00 96.62 381 LYS A O 1
ATOM 3016 N N . THR A 1 382 ? -7.506 -4.106 10.277 1.00 96.31 382 THR A N 1
ATOM 3017 C CA . THR A 1 382 ? -8.159 -4.166 11.591 1.00 96.31 382 THR A CA 1
ATOM 3018 C C . THR A 1 382 ? -8.727 -5.559 11.842 1.00 96.31 382 THR A C 1
ATOM 3020 O O . THR A 1 382 ? -8.463 -6.135 12.897 1.00 96.31 382 THR A O 1
ATOM 3023 N N . ALA A 1 383 ? -9.452 -6.140 10.881 1.00 96.81 383 ALA A N 1
ATOM 3024 C CA . ALA A 1 383 ? -10.025 -7.478 11.009 1.00 96.81 383 ALA A CA 1
ATOM 3025 C C . ALA A 1 383 ? -8.940 -8.539 11.237 1.00 96.81 383 ALA A C 1
ATOM 3027 O O . ALA A 1 383 ? -9.091 -9.389 12.116 1.00 96.81 383 ALA A O 1
ATOM 3028 N N . THR A 1 384 ? -7.817 -8.444 10.518 1.00 97.69 384 THR A N 1
ATOM 3029 C CA . THR A 1 384 ? -6.652 -9.317 10.719 1.00 97.69 384 THR A CA 1
ATOM 3030 C C . THR A 1 384 ? -6.110 -9.204 12.144 1.00 97.69 384 THR A C 1
ATOM 3032 O O . THR A 1 384 ? -5.955 -10.214 12.831 1.00 97.69 384 THR A O 1
ATOM 3035 N N . THR A 1 385 ? -5.864 -7.985 12.629 1.00 97.81 385 THR A N 1
ATOM 3036 C CA . THR A 1 385 ? -5.341 -7.754 13.983 1.00 97.81 385 THR A CA 1
ATOM 3037 C C . THR A 1 385 ? -6.295 -8.268 15.058 1.00 97.81 385 THR A C 1
ATOM 3039 O O . THR A 1 385 ? -5.887 -9.028 15.934 1.00 97.81 385 THR A O 1
ATOM 3042 N N . LEU A 1 386 ? -7.576 -7.900 14.995 1.00 97.50 386 LEU A N 1
ATOM 3043 C CA . LEU A 1 386 ? -8.568 -8.316 15.989 1.00 97.50 386 LEU A CA 1
ATOM 3044 C C . LEU A 1 386 ? -8.815 -9.833 15.945 1.00 97.50 386 LEU A C 1
ATOM 3046 O O . LEU A 1 386 ? -8.951 -10.464 16.995 1.00 97.50 386 LEU A O 1
ATOM 3050 N N . GLY A 1 387 ? -8.796 -10.435 14.752 1.00 98.06 387 GLY A N 1
ATOM 3051 C CA . GLY A 1 387 ? -8.851 -11.883 14.563 1.00 98.06 387 GLY A CA 1
ATOM 3052 C C . GLY A 1 387 ? -7.664 -12.599 15.209 1.00 98.06 387 GLY A C 1
ATOM 3053 O O . GLY A 1 387 ? -7.861 -13.556 15.962 1.00 98.06 387 GLY A O 1
ATOM 3054 N N . ASN A 1 388 ? -6.444 -12.093 15.004 1.00 98.44 388 ASN A N 1
ATOM 3055 C CA . ASN A 1 388 ? -5.238 -12.617 15.649 1.00 98.44 388 ASN A CA 1
ATOM 3056 C C . ASN A 1 388 ? -5.308 -12.493 17.175 1.00 98.44 388 ASN A C 1
ATOM 3058 O O . ASN A 1 388 ? -4.987 -13.448 17.883 1.00 98.44 388 ASN A O 1
ATOM 3062 N N . LEU A 1 389 ? -5.768 -11.351 17.701 1.00 98.00 389 LEU A N 1
ATOM 3063 C CA . LEU A 1 389 ? -5.956 -11.153 19.141 1.00 98.00 389 LEU A CA 1
ATOM 3064 C C . LEU A 1 389 ? -6.941 -12.168 19.725 1.00 98.00 389 LEU A C 1
ATOM 3066 O O . LEU A 1 389 ? -6.648 -12.774 20.757 1.00 98.00 389 LEU A O 1
ATOM 3070 N N . ALA A 1 390 ? -8.081 -12.379 19.064 1.00 96.75 390 ALA A N 1
ATOM 3071 C CA . ALA A 1 390 ? -9.087 -13.344 19.490 1.00 96.75 390 ALA A CA 1
ATOM 3072 C C . ALA A 1 390 ? -8.532 -14.777 19.475 1.00 96.75 390 ALA A C 1
ATOM 3074 O O . ALA A 1 390 ? -8.623 -15.481 20.484 1.00 96.75 390 ALA A O 1
ATOM 3075 N N . ALA A 1 391 ? -7.899 -15.184 18.370 1.00 98.12 391 ALA A N 1
ATOM 3076 C CA . ALA A 1 391 ? -7.307 -16.510 18.216 1.00 98.12 391 ALA A CA 1
ATOM 3077 C C . ALA A 1 391 ? -6.224 -16.770 19.272 1.00 98.12 391 ALA A C 1
ATOM 3079 O O . ALA A 1 391 ? -6.276 -17.775 19.981 1.00 98.12 391 ALA A O 1
ATOM 3080 N N . LYS A 1 392 ? -5.298 -15.825 19.449 1.00 97.75 392 LYS A N 1
ATOM 3081 C CA . LYS A 1 392 ? -4.200 -15.919 20.418 1.00 97.75 392 LYS A CA 1
ATOM 3082 C C . LYS A 1 392 ? -4.692 -15.899 21.866 1.00 97.75 392 LYS A C 1
ATOM 3084 O O . LYS A 1 392 ? -4.158 -16.611 22.717 1.00 97.75 392 LYS A O 1
ATOM 3089 N N . SER A 1 393 ? -5.715 -15.096 22.167 1.00 96.25 393 SER A N 1
ATOM 3090 C CA . SER A 1 393 ? -6.347 -15.058 23.492 1.00 96.25 393 SER A CA 1
ATOM 3091 C C . SER A 1 393 ? -7.004 -16.402 23.814 1.00 96.25 393 SER A C 1
ATOM 3093 O O . SER A 1 393 ? -6.789 -16.959 24.894 1.00 96.25 393 SER A O 1
ATOM 3095 N N . TYR A 1 394 ? -7.732 -16.973 22.852 1.00 95.88 394 TYR A N 1
ATOM 3096 C CA . TYR A 1 394 ? -8.358 -18.283 22.997 1.00 95.88 394 TYR A CA 1
ATOM 3097 C C . TYR A 1 394 ? -7.335 -19.420 23.101 1.00 95.88 394 TYR A C 1
ATOM 3099 O O . TYR A 1 394 ? -7.476 -20.282 23.962 1.00 95.88 394 TYR A O 1
ATOM 3107 N N . GLU A 1 395 ? -6.273 -19.415 22.296 1.00 97.62 395 GLU A N 1
ATOM 3108 C CA . GLU A 1 395 ? -5.193 -20.405 22.389 1.00 97.62 395 GLU A CA 1
ATOM 3109 C C . GLU A 1 395 ? -4.560 -20.409 23.788 1.00 97.62 395 GLU A C 1
ATOM 3111 O O . GLU A 1 395 ? -4.340 -21.465 24.382 1.00 97.62 395 GLU A O 1
ATOM 3116 N N . LYS A 1 396 ? -4.322 -19.219 24.352 1.00 96.12 396 LYS A N 1
ATOM 3117 C CA . LYS A 1 396 ? -3.658 -19.072 25.649 1.00 96.12 396 LYS A CA 1
ATOM 3118 C C . LYS A 1 396 ? -4.571 -19.344 26.847 1.00 96.12 396 LYS A C 1
ATOM 3120 O O . LYS A 1 396 ? -4.108 -19.876 27.857 1.00 96.12 396 LYS A O 1
ATOM 3125 N N . TYR A 1 397 ? -5.843 -18.951 26.778 1.00 95.25 397 TYR A N 1
ATOM 3126 C CA . TYR A 1 397 ? -6.749 -18.938 27.937 1.00 95.25 397 TYR A CA 1
ATOM 3127 C C . TYR A 1 397 ? -7.989 -19.833 27.786 1.00 95.25 397 TYR A C 1
ATOM 3129 O O . TYR A 1 397 ? -8.732 -20.030 28.757 1.00 95.25 397 TYR A O 1
ATOM 3137 N N . GLY A 1 398 ? -8.213 -20.402 26.602 1.00 94.06 398 GLY A N 1
ATOM 3138 C CA . GLY A 1 398 ? -9.357 -21.243 26.266 1.00 94.06 398 GLY A CA 1
ATOM 3139 C C . GLY A 1 398 ? -10.685 -20.548 26.548 1.00 94.06 398 GLY A C 1
ATOM 3140 O O . GLY A 1 398 ? -10.882 -19.372 26.259 1.00 94.06 398 GLY A O 1
ATOM 3141 N N . LYS A 1 399 ? -11.594 -21.270 27.207 1.00 93.25 399 LYS A N 1
ATOM 3142 C CA . LYS A 1 399 ? -12.910 -20.757 27.627 1.00 93.25 399 LYS A CA 1
ATOM 3143 C C . LYS A 1 399 ? -12.871 -19.602 28.639 1.00 93.25 399 LYS A C 1
ATOM 3145 O O . LYS A 1 399 ? -13.916 -19.041 28.932 1.00 93.25 399 LYS A O 1
ATOM 3150 N N . ASN A 1 400 ? -11.702 -19.304 29.212 1.00 93.69 400 ASN A N 1
ATOM 3151 C CA . ASN A 1 400 ? -11.505 -18.212 30.170 1.00 93.69 400 ASN A CA 1
ATOM 3152 C C . ASN A 1 400 ? -10.793 -17.014 29.514 1.00 93.69 400 ASN A C 1
ATOM 3154 O O . ASN A 1 400 ? -10.101 -16.259 30.204 1.00 93.69 400 ASN A O 1
ATOM 3158 N N . ALA A 1 401 ? -10.837 -16.918 28.184 1.00 94.44 401 ALA A N 1
ATOM 3159 C CA . ALA A 1 401 ? -10.332 -15.773 27.445 1.00 94.44 401 ALA A CA 1
ATOM 3160 C C . ALA A 1 401 ? -11.209 -14.534 27.716 1.00 94.44 401 ALA A C 1
ATOM 3162 O O . ALA A 1 401 ? -12.434 -14.666 27.763 1.00 94.44 401 ALA A O 1
ATOM 3163 N N . PRO A 1 402 ? -10.616 -13.336 27.876 1.00 93.69 402 PRO A N 1
ATOM 3164 C CA . PRO A 1 402 ? -11.382 -12.094 27.921 1.00 93.69 402 PRO A CA 1
ATOM 3165 C C . PRO A 1 402 ? -12.237 -11.909 26.661 1.00 93.69 402 PRO A C 1
ATOM 3167 O O . PRO A 1 402 ? -11.848 -12.337 25.570 1.00 93.69 402 PRO A O 1
ATOM 3170 N N . VAL A 1 403 ? -13.388 -11.251 26.807 1.00 94.69 403 VAL A N 1
ATOM 3171 C CA . VAL A 1 403 ? -14.278 -10.945 25.677 1.00 94.69 403 VAL A CA 1
ATOM 3172 C C . VAL A 1 403 ? -13.773 -9.681 25.003 1.00 94.69 403 VAL A C 1
ATOM 3174 O O . VAL A 1 403 ? -13.673 -8.647 25.653 1.00 94.69 403 VAL A O 1
ATOM 3177 N N . LEU A 1 404 ? -13.471 -9.749 23.709 1.00 95.12 404 LEU A N 1
ATOM 3178 C CA . LEU A 1 404 ? -13.096 -8.567 22.936 1.00 95.12 404 LEU A CA 1
ATOM 3179 C C . LEU A 1 404 ? -14.372 -7.872 22.456 1.00 95.12 404 LEU A C 1
ATOM 3181 O O . LEU A 1 404 ? -15.135 -8.444 21.679 1.00 95.12 404 LEU A O 1
ATOM 3185 N N . ALA A 1 405 ? -14.614 -6.664 22.955 1.00 94.94 405 ALA A N 1
ATOM 3186 C CA . ALA A 1 405 ? -15.712 -5.809 22.537 1.00 94.94 405 ALA A CA 1
ATOM 3187 C C . ALA A 1 405 ? -15.164 -4.764 21.563 1.00 94.94 405 ALA A C 1
ATOM 3189 O O . ALA A 1 405 ? -14.274 -3.994 21.912 1.00 94.94 405 ALA A O 1
ATOM 3190 N N . ILE A 1 406 ? -15.669 -4.768 20.333 1.00 94.31 406 ILE A N 1
ATOM 3191 C CA . ILE A 1 406 ? -15.234 -3.835 19.294 1.00 94.31 406 ILE A CA 1
ATOM 3192 C C . ILE A 1 406 ? -16.178 -2.640 19.321 1.00 94.31 406 ILE A C 1
ATOM 3194 O O . ILE A 1 406 ? -17.391 -2.809 19.193 1.00 94.31 406 ILE A O 1
ATOM 3198 N N . GLU A 1 407 ? -15.622 -1.449 19.492 1.00 90.94 407 GLU A N 1
ATOM 3199 C CA . GLU A 1 407 ? -16.371 -0.198 19.533 1.00 90.94 407 GLU A CA 1
ATOM 3200 C C . GLU A 1 407 ? -16.027 0.668 18.319 1.00 90.94 407 GLU A C 1
ATOM 3202 O O . GLU A 1 407 ? -14.869 0.759 17.915 1.00 90.94 407 GLU A O 1
ATOM 3207 N N . ASN A 1 408 ? -17.025 1.333 17.742 1.00 87.50 408 ASN A N 1
ATOM 3208 C CA . ASN A 1 408 ? -16.774 2.365 16.743 1.00 87.50 408 ASN A CA 1
ATOM 3209 C C . ASN A 1 408 ? -16.384 3.669 17.437 1.00 87.50 408 ASN A C 1
ATOM 3211 O O . ASN A 1 408 ? -16.986 4.053 18.436 1.00 87.50 408 ASN A O 1
ATOM 3215 N N . MET A 1 409 ? -15.411 4.384 16.878 1.00 84.38 409 MET A N 1
ATOM 3216 C CA . MET A 1 409 ? -15.047 5.706 17.379 1.00 84.38 409 MET A CA 1
ATOM 3217 C C . MET A 1 409 ? -16.178 6.728 17.109 1.00 84.38 409 MET A C 1
ATOM 3219 O O . MET A 1 409 ? -17.187 6.408 16.477 1.00 84.38 409 MET A O 1
ATOM 3223 N N . TYR A 1 410 ? -16.061 7.970 17.576 1.00 81.38 410 TYR A N 1
ATOM 3224 C CA . TYR A 1 410 ? -17.057 9.012 17.297 1.00 81.38 410 TYR A CA 1
ATOM 3225 C C . TYR A 1 410 ? -17.156 9.343 15.793 1.00 81.38 410 TYR A C 1
ATOM 3227 O O . TYR A 1 410 ? -16.284 8.987 15.001 1.00 81.38 410 TYR A O 1
ATOM 3235 N N . SER A 1 411 ? -18.243 10.009 15.381 1.00 80.06 411 SER A N 1
ATOM 3236 C CA . SER A 1 411 ? -18.518 10.283 13.962 1.00 80.06 411 SER A CA 1
ATOM 3237 C C . SER A 1 411 ? -17.366 11.019 13.274 1.00 80.06 411 SER A C 1
ATOM 3239 O O . SER A 1 411 ? -16.796 11.946 13.852 1.00 80.06 411 SER A O 1
ATOM 3241 N N . GLY A 1 412 ? -17.092 10.665 12.018 1.00 79.50 412 GLY A N 1
ATOM 3242 C CA . GLY A 1 412 ? -16.004 11.248 11.225 1.00 79.50 412 GLY A CA 1
ATOM 3243 C C . GLY A 1 412 ? -14.709 10.431 11.247 1.00 79.50 412 GLY A C 1
ATOM 3244 O O . GLY A 1 412 ? -13.786 10.747 10.503 1.00 79.50 412 GLY A O 1
ATOM 3245 N N . PHE A 1 413 ? -14.645 9.363 12.046 1.00 87.00 413 PHE A N 1
ATOM 3246 C CA . PHE A 1 413 ? -13.591 8.349 11.983 1.00 87.00 413 PHE A CA 1
ATOM 3247 C C . PHE A 1 413 ? -14.034 7.143 1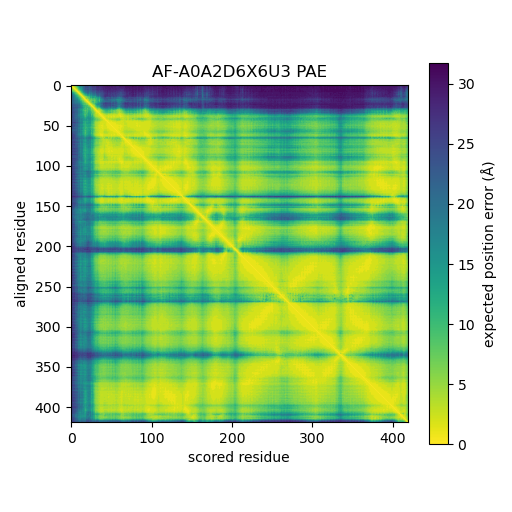1.150 1.00 87.00 413 PHE A C 1
ATOM 3249 O O . PHE A 1 413 ? -15.227 6.913 10.940 1.00 87.00 413 PHE A O 1
ATOM 3256 N N . ALA A 1 414 ? -13.065 6.375 10.653 1.00 87.69 414 ALA A N 1
ATOM 3257 C CA . ALA A 1 414 ? -13.330 5.166 9.887 1.00 87.69 414 ALA A CA 1
ATOM 3258 C C . ALA A 1 414 ? -14.202 4.202 10.700 1.00 87.69 414 ALA A C 1
ATOM 3260 O O . ALA A 1 414 ? -13.968 3.999 11.894 1.00 87.69 414 ALA A O 1
ATOM 3261 N N . PHE A 1 415 ? -15.187 3.594 10.035 1.00 88.75 415 PHE A N 1
ATOM 3262 C CA . PHE A 1 415 ? -16.180 2.674 10.622 1.00 88.75 415 PHE A CA 1
ATOM 3263 C C . PHE A 1 415 ? -17.229 3.332 11.526 1.00 88.75 415 PHE A C 1
ATOM 3265 O O . PHE A 1 415 ? -18.146 2.660 11.998 1.00 88.75 415 PHE A O 1
ATOM 3272 N N . SER A 1 416 ? -17.162 4.648 11.714 1.00 80.69 416 SER A N 1
ATOM 3273 C CA . SER A 1 416 ? -18.113 5.393 12.529 1.00 80.69 416 SER A CA 1
ATOM 3274 C C . SER A 1 416 ? -19.225 5.971 11.664 1.00 80.69 416 SER A C 1
ATOM 3276 O O . SER A 1 416 ? -19.171 7.123 11.236 1.00 80.69 416 SER A O 1
ATOM 3278 N N . ARG A 1 417 ? -20.260 5.163 11.410 1.00 66.94 417 ARG A N 1
ATOM 3279 C CA . ARG A 1 417 ? -21.485 5.622 10.742 1.00 66.94 417 ARG A CA 1
ATOM 3280 C C . ARG A 1 417 ? -22.524 6.032 11.780 1.00 66.94 417 ARG A C 1
ATOM 3282 O O . ARG A 1 417 ? -22.877 5.242 12.651 1.00 66.94 417 ARG A O 1
ATOM 3289 N N . ALA A 1 418 ? -23.007 7.265 11.675 1.00 51.47 418 ALA A N 1
ATOM 3290 C CA . ALA A 1 418 ? -24.252 7.686 12.301 1.00 51.47 418 ALA A CA 1
ATOM 3291 C C . ALA A 1 418 ? -25.344 7.554 11.231 1.00 51.47 418 ALA A C 1
ATOM 3293 O O . ALA A 1 418 ? -25.508 8.462 10.421 1.00 51.47 418 ALA A O 1
ATOM 3294 N N . GLU A 1 419 ? -25.997 6.394 11.149 1.00 45.25 419 GLU A N 1
ATOM 3295 C CA . GLU A 1 419 ? -27.171 6.206 10.275 1.00 45.25 419 GLU A CA 1
ATOM 3296 C C . GLU A 1 419 ? -28.461 6.674 10.957 1.00 45.25 419 GLU A C 1
ATOM 3298 O O . GLU A 1 419 ? -28.647 6.341 12.152 1.00 45.25 419 GLU A O 1
#

Nearest PDB structures (foldseek):
  2wsq-assembly1_C  TM=4.350E-01  e=1.515E+00  Trypanosoma brucei brucei
  1dkw-assembly1_A  TM=4.251E-01  e=2.878E+00  Trypanosoma brucei brucei
  6mbz-assembly2_B  TM=2.297E-01  e=9.358E-01  Homo sapiens

Secondary structure (DSSP, 8-state):
-------TT-SS-----TT-TTSS---SPPPPGGG-EEEPPTT-S-HHHHHHHHHHTT-SEEEE---SHHHHHHS-HHHHHHHHHHHHHHT-EEEEEPPS--TT-EETTTEE--HHHHHHHHHHHHHHHHHHHHH-TTS--EEEEES-SS-BPPEEEEPTT--TT-TT-EEEEEEEEEETTT--EEEEE-EEE--TT-GGGG-TTTT-PEEE-HHHHHHHHHHHHHHHHHHHHHHHHHHHHHHHTTHHHHHGGGGGSB--HHHHHHHHHH-HHHHHHHHHHHHHHHHHHHHHHHHHHHHHHHHHHS-HHHHHHHHHHHHHHHHHHHTTEEEEE-TTS-EEEEEBTTHHHHHHHHHHHHHHHHTTSPPP--EEEHHHHHHHHHHHHHHHHHHHHHHHHGGGPPEEEEE--STTBTT----

Radius of gyration: 33.29 Å; Cα contacts (8 Å, |Δi|>4): 645; chains: 1; bounding box: 87×62×89 Å